Protein AF-A0A7X7ITV6-F1 (afdb_monomer)

Radius of gyration: 48.08 Å; Cα contacts (8 Å, |Δi|>4): 298; chains: 1; bounding box: 133×77×176 Å

Solvent-accessible surface area (backbone atoms only — not comparable to full-atom values): 31782 Å² total; per-residue (Å²): 87,51,67,94,34,54,44,74,46,97,87,70,48,78,42,82,49,83,86,61,85,76,82,65,73,100,71,78,86,64,95,45,98,58,62,66,53,67,58,55,52,28,47,30,32,42,61,69,68,73,43,90,76,60,75,45,39,45,44,21,4,43,20,30,38,57,42,20,74,70,67,76,41,62,52,55,87,61,98,42,68,73,54,37,47,50,37,47,57,72,52,78,60,74,64,54,69,79,77,34,83,89,64,55,68,69,59,48,52,51,39,51,33,26,57,40,69,52,69,87,71,24,66,87,46,70,71,61,51,48,54,51,51,53,54,49,51,41,53,76,72,61,52,81,81,84,85,85,83,78,94,72,91,83,86,80,91,81,90,82,91,88,80,89,82,88,82,91,84,90,86,85,92,86,87,83,91,82,82,87,82,92,83,88,83,85,84,86,89,84,86,88,81,90,82,89,80,85,89,83,89,87,84,86,84,89,89,86,84,87,86,85,86,85,88,87,85,86,86,90,86,90,85,89,84,81,90,75,90,82,85,88,80,90,84,84,89,82,90,78,91,78,90,81,80,92,76,83,88,76,69,88,86,78,70,78,78,77,78,78,79,79,86,70,81,68,66,98,65,55,70,67,56,55,51,50,52,50,50,50,50,50,51,50,51,49,52,51,57,73,68,50,76,78,50,72,64,60,52,49,50,54,36,46,68,40,44,76,54,100,57,72,43,74,83,28,50,66,55,47,51,50,44,48,73,74,44,65,85,45,83,62,40,64,57,47,53,52,51,49,52,50,55,53,42,55,50,51,51,55,50,52,54,50,42,70,73,62,73,57,85,65,82,88,50,55,72,69,56,49,51,48,52,51,20,52,57,34,38,76,78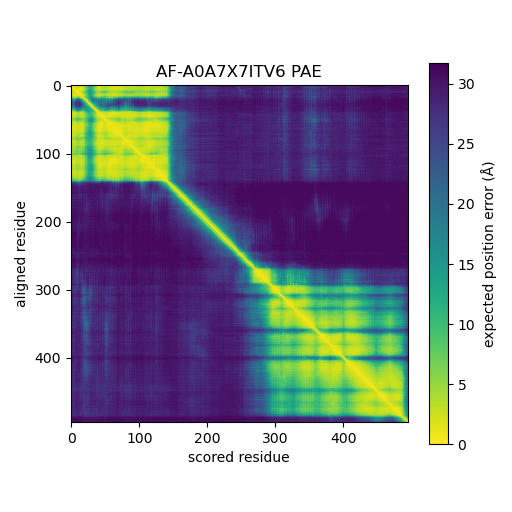,37,54,68,62,10,48,52,42,42,49,52,51,49,65,68,59,67,74,55,90,60,59,72,57,76,64,21,50,51,50,50,45,46,50,56,51,48,53,53,51,47,53,52,50,53,51,51,51,48,56,51,46,55,52,51,51,55,51,51,55,50,26,62,63,28,48,83,80,41,47,70,64,20,50,54,51,32,52,49,48,35,71,77,35,65,89,40,78,87,39,48,68,61,38,51,51,30,52,53,55,50,51,56,58,70,63,58,78,65,78,86,76,71,136

Foldseek 3Di:
DAPVQWDQDPVRDTDGHDPPPVPDDPPPPPPDLVPVQRVLLLFALCVLVVHDDDQLRVLSSVLQRLLCVQQVDGQDDDPDPVVSSVCNQDNQGDQSCVRHPPDDPLSSVLSSQSNDNDSVSHDPHPVSSVVSVVVVVCVVVCPDPPDDDDDDDDDDDDDDDDDDDDDDDDDDDDDDDDDDDDDDDDDDDDDDDDDDDDDDDDDDDDDDDDDDDDDDDDDDDDDDDDDDDDDDDDDDDDDDDDDDDDDDDDDPPPPDDDDPPPPPPPPPDDPVRVVVVVVVVVVVVVVVVVPDDDDLVVLVVVLCVQCVDPDRHLVSQVSLVVSCVPVVPDPCPVVSVVVNLVSLLVVLVVVLVVCLVPVDDCVPPDPLSVLLSVLVVVCVVPVVSSLVSLVVSLVVLVPPPCCDDPSVSSSVSSVVVSVVSVVVVVVVLVVVLVVLVVLLVVLVVCCVPPVVVSLVSLVVLCVPPVVPPSCVVSNVSSVVVNVVSVVPPPPPPDD

pLDDT: mean 71.17, std 24.93, range [24.89, 97.25]

Sequence (495 aa):
IKPANLLLAEDETIKLSDFGIAKMFGHSQQTAIGSVIGTVEYMAPEQADARPVDARSDLYSLGGVLYALLAGRAPLVADSLPEMLRKQRHEPPEPLDRLVSGVPAAVVKLIHQLLEKDPNRRIANARSLARQLDALGFVLAGGPGDGDGRLADEEGETQDEFVVNSEAASAGVVDPLGMMPTRAMEDEDDGDSLSEAAPEEVSPATMATDAFELAPSEPTTDVAGEKERDVAAATSSSEGTKSATRFTPVGEEELDPTPPPEEQEHPLISIQTWVLVACLLAVGATLYYFYLPPSPDALYERIMAKTTGETIDHAARDDIEQFLQRYSDDPRCRRLRGLQRQLTLDRLERQFDRQVKRLEDTSDLLPIQRAYLEARNSLRIDPERGMAKLKALIDLYSHEADTSGPTGECLELARRRFERLREESDRINKEMTELVDSRLEMADTLCATRPEEAKEMYEAVIELYSTKPWAGPAVRRARESLQAMDEQPQEMNSP

Mean predicted aligned error: 22.93 Å

Nearest PDB structures (foldseek):
  6b2p-assembly1_A-2  TM=9.655E-01  e=5.149E-07  Mycobacterium tuberculosis
  1o6y-assembly1_A  TM=9.445E-01  e=1.161E-06  Mycobacterium tuberculosis H37Rv
  3orp-assembly1_A  TM=8.428E-01  e=3.754E-07  Mycobacterium tuberculosis H37Ra
  3ori-assembly4_D  TM=8.070E-01  e=3.134E-07  Mycobacterium tuberculosis H37Ra
  2fum-assembly1_A  TM=9.026E-01  e=1.214E-06  Mycobacterium tuberculosis H37Rv

Secondary structure (DSSP, 8-state):
--GGGEEEPTTS-EEE----TT-S-S------TTHHHHHHTT--HHHHTT----HHHHHHHHHHHHHHHHHSS-SS--SSHHHHHHHHHHPPPPPHHHHSTT--HHHHHHHHHHT-SSTTTS-S-HHHHHHHHHHHHHHHTT-------------------------------------------------------------------------------------------------------------GGGS---PPPP-----SS-HHHHHHHHHHHHHHHHHHHHHSPPPHHHHHHHHHHHHSSSS--GGGHHHHHHHHHH-TT-TTHHHHHHHHHHHHHHHHHHHHHHHHHHT---TTS-HHHHHHHHHHHHHHH-HHHHHHHHHHHHHHHTT-S--SSHHHHHHHHHHHHHHHHHHHHHHHHHHHHHHHHHHHHHHHHHTTT-HHHHHHHHHHHHHHHTT-GGGHHHHHHHHHHHHHHHHGGGSS---

Structure (mmCIF, N/CA/C/O backbone):
data_AF-A0A7X7ITV6-F1
#
_entry.id   AF-A0A7X7ITV6-F1
#
loop_
_atom_site.group_PDB
_atom_site.id
_atom_site.type_symbol
_atom_site.label_atom_id
_atom_site.label_alt_id
_atom_site.label_comp_id
_atom_site.label_asym_id
_atom_site.label_entity_id
_atom_site.label_seq_id
_atom_site.pdbx_PDB_ins_code
_atom_site.Cartn_x
_atom_site.Cartn_y
_atom_site.Cartn_z
_atom_site.occupancy
_atom_site.B_iso_or_equiv
_atom_site.auth_seq_id
_atom_site.auth_comp_id
_atom_site.auth_asym_id
_atom_site.auth_atom_id
_atom_site.pdbx_PDB_model_num
ATOM 1 N N . ILE A 1 1 ? -0.837 12.388 -15.358 1.00 88.00 1 ILE A N 1
ATOM 2 C CA . ILE A 1 1 ? 0.201 12.503 -16.426 1.00 88.00 1 ILE A CA 1
ATOM 3 C C . ILE A 1 1 ? 0.569 13.984 -16.609 1.00 88.00 1 ILE A C 1
ATOM 5 O O . ILE A 1 1 ? -0.313 14.815 -16.457 1.00 88.00 1 ILE A O 1
ATOM 9 N N . LYS A 1 2 ? 1.836 14.343 -16.868 1.00 88.88 2 LYS A N 1
ATOM 10 C CA . LYS A 1 2 ? 2.266 15.735 -17.140 1.00 88.88 2 LYS A CA 1
ATOM 11 C C . LYS A 1 2 ? 3.526 15.757 -18.017 1.00 88.88 2 LYS A C 1
ATOM 13 O O . LYS A 1 2 ? 4.223 14.742 -18.025 1.00 88.88 2 LYS A O 1
ATOM 18 N N . PRO A 1 3 ? 3.867 16.875 -18.689 1.00 89.94 3 PRO A N 1
ATOM 19 C CA . PRO A 1 3 ? 5.013 16.916 -19.602 1.00 89.94 3 PRO A CA 1
ATOM 20 C C . PRO A 1 3 ? 6.341 16.555 -18.926 1.00 89.94 3 PRO A C 1
ATOM 22 O O . PRO A 1 3 ? 7.125 15.806 -19.486 1.00 89.94 3 PRO A O 1
ATOM 25 N N . ALA A 1 4 ? 6.550 16.988 -17.677 1.00 86.19 4 ALA A N 1
ATOM 26 C CA . ALA A 1 4 ? 7.759 16.672 -16.906 1.00 86.19 4 ALA A CA 1
ATOM 27 C C . ALA A 1 4 ? 7.968 15.167 -16.625 1.00 86.19 4 ALA A C 1
ATOM 29 O O . ALA A 1 4 ? 9.059 14.776 -16.226 1.00 86.19 4 ALA A O 1
ATOM 30 N N . ASN A 1 5 ? 6.939 14.336 -16.827 1.00 88.31 5 ASN A N 1
ATOM 31 C CA . ASN A 1 5 ? 7.001 12.884 -16.650 1.00 88.31 5 ASN A CA 1
ATOM 32 C C . ASN A 1 5 ? 7.115 12.140 -17.997 1.00 88.31 5 ASN A C 1
ATOM 34 O O . ASN A 1 5 ? 6.999 10.918 -18.041 1.00 88.31 5 ASN A O 1
ATOM 38 N N . LEU A 1 6 ? 7.270 12.860 -19.112 1.00 90.88 6 LEU A N 1
ATOM 39 C CA . LEU A 1 6 ? 7.488 12.283 -20.434 1.00 90.88 6 LEU A CA 1
ATOM 40 C C . LEU A 1 6 ? 8.943 12.515 -20.829 1.00 90.88 6 LEU A C 1
ATOM 42 O O . LEU A 1 6 ? 9.377 13.650 -21.005 1.00 90.88 6 LEU A O 1
ATOM 46 N N . LEU A 1 7 ? 9.694 11.427 -20.948 1.00 92.25 7 LEU A N 1
ATOM 47 C CA . LEU A 1 7 ? 11.091 11.439 -21.353 1.00 92.25 7 LEU A CA 1
ATOM 48 C C . LEU A 1 7 ? 11.170 11.150 -22.850 1.00 92.25 7 LEU A C 1
ATOM 50 O O . LEU A 1 7 ? 10.611 10.157 -23.308 1.00 92.25 7 LEU A O 1
ATOM 54 N N . LEU A 1 8 ? 11.872 11.996 -23.598 1.00 93.50 8 LEU A N 1
ATOM 55 C CA . LEU A 1 8 ? 12.172 11.767 -25.008 1.00 93.50 8 LEU A CA 1
ATOM 56 C C . LEU A 1 8 ? 13.566 11.140 -25.112 1.00 93.50 8 LEU A C 1
ATOM 58 O O . LEU A 1 8 ? 14.541 11.737 -24.656 1.00 93.50 8 LEU A O 1
ATOM 62 N N . ALA A 1 9 ? 13.648 9.926 -25.646 1.00 91.94 9 ALA A N 1
ATOM 63 C CA . ALA A 1 9 ? 14.917 9.261 -25.920 1.00 91.94 9 ALA A CA 1
ATOM 64 C C . ALA A 1 9 ? 15.526 9.739 -27.254 1.00 91.94 9 ALA A C 1
ATOM 66 O O . ALA A 1 9 ? 14.862 10.405 -28.048 1.00 91.94 9 ALA A O 1
ATOM 67 N N . GLU A 1 10 ? 16.799 9.408 -27.496 1.00 91.88 10 GLU A N 1
ATOM 68 C CA . GLU A 1 10 ? 17.533 9.813 -28.711 1.00 91.88 10 GLU A CA 1
ATOM 69 C C . GLU A 1 10 ? 16.915 9.265 -30.005 1.00 91.88 10 GLU A C 1
ATOM 71 O O . GLU A 1 10 ? 17.028 9.888 -31.053 1.00 91.88 10 GLU A O 1
ATOM 76 N N . ASP A 1 11 ? 16.229 8.125 -29.923 1.00 92.44 11 ASP A N 1
ATOM 77 C CA . ASP A 1 11 ? 15.485 7.496 -31.019 1.00 92.44 11 ASP A CA 1
ATOM 78 C C . ASP A 1 11 ? 14.064 8.067 -31.188 1.00 92.44 11 ASP A C 1
ATOM 80 O O . ASP A 1 11 ? 13.203 7.428 -31.789 1.00 92.44 11 ASP A O 1
ATOM 84 N N . GLU A 1 12 ? 13.802 9.242 -30.610 1.00 90.06 12 GLU A N 1
ATOM 85 C CA . GLU A 1 12 ? 12.501 9.918 -30.566 1.00 90.06 12 GLU A CA 1
ATOM 86 C C . GLU A 1 12 ? 11.397 9.124 -29.841 1.00 90.06 12 GLU A C 1
ATOM 88 O O . GLU A 1 12 ? 10.227 9.522 -29.841 1.00 90.06 12 GLU A O 1
ATOM 93 N N . THR A 1 13 ? 11.736 8.028 -29.149 1.00 92.38 13 THR A N 1
ATOM 94 C CA . THR A 1 13 ? 10.744 7.280 -28.373 1.00 92.38 13 THR A CA 1
ATOM 95 C C . THR A 1 13 ? 10.364 8.033 -27.102 1.00 92.38 13 THR A C 1
ATOM 97 O O . THR A 1 13 ? 11.210 8.457 -26.309 1.00 92.38 13 THR A O 1
ATOM 100 N N . ILE A 1 14 ? 9.056 8.181 -26.875 1.00 92.00 14 ILE A N 1
ATOM 101 C CA . ILE A 1 14 ? 8.531 8.760 -25.636 1.00 92.00 14 ILE A CA 1
ATOM 102 C C . ILE A 1 14 ? 8.407 7.654 -24.588 1.00 92.00 14 ILE A C 1
ATOM 104 O O . ILE A 1 14 ? 7.661 6.689 -24.757 1.00 92.00 14 ILE A O 1
ATOM 108 N N . LYS A 1 15 ? 9.103 7.824 -23.464 1.00 91.12 15 LYS A N 1
ATOM 109 C CA . LYS A 1 15 ? 9.030 6.952 -22.291 1.00 91.12 15 LYS A CA 1
ATOM 110 C C . LYS A 1 15 ? 8.328 7.678 -21.153 1.00 91.12 15 LYS A C 1
ATOM 112 O O . LYS A 1 15 ? 8.691 8.791 -20.784 1.00 91.12 15 LYS A O 1
ATOM 117 N N . LEU A 1 16 ? 7.322 7.034 -20.576 1.00 89.31 16 LEU A N 1
ATOM 118 C CA . LEU A 1 16 ? 6.649 7.541 -19.386 1.00 89.31 16 LEU A CA 1
ATOM 119 C C . LEU A 1 16 ? 7.504 7.231 -18.150 1.00 89.31 16 LEU A C 1
ATOM 121 O O . LEU A 1 16 ? 7.827 6.070 -17.897 1.00 89.31 16 LEU A O 1
ATOM 125 N N . SER A 1 17 ? 7.855 8.260 -17.383 1.00 83.31 17 SER A N 1
ATOM 126 C CA . SER A 1 17 ? 8.460 8.138 -16.057 1.00 83.31 17 SER A CA 1
ATOM 127 C C . SER A 1 17 ? 7.422 8.404 -14.963 1.00 83.31 17 SER A C 1
ATOM 129 O O . SER A 1 17 ? 6.312 8.873 -15.225 1.00 83.31 17 SER A O 1
ATOM 131 N N . ASP A 1 18 ? 7.765 8.078 -13.715 1.00 74.56 18 ASP A N 1
ATOM 132 C CA . ASP A 1 18 ? 6.951 8.382 -12.536 1.00 74.56 18 ASP A CA 1
ATOM 133 C C . ASP A 1 18 ? 5.504 7.866 -12.617 1.00 74.56 18 ASP A C 1
ATOM 135 O O . ASP A 1 18 ? 4.532 8.631 -12.614 1.00 74.56 18 ASP A O 1
ATOM 139 N N . PHE A 1 19 ? 5.360 6.535 -12.620 1.00 69.00 19 PHE A N 1
ATOM 140 C CA . PHE A 1 19 ? 4.088 5.811 -12.496 1.00 69.00 19 PHE A CA 1
ATOM 141 C C . PHE A 1 19 ? 3.465 5.983 -11.095 1.00 69.00 19 PHE A C 1
ATOM 143 O O . PHE A 1 19 ? 3.318 5.029 -10.335 1.00 69.00 19 PHE A O 1
ATOM 150 N N . GLY A 1 20 ? 3.122 7.219 -10.727 1.00 61.16 20 GLY A N 1
ATOM 151 C CA . GLY A 1 20 ? 2.107 7.541 -9.727 1.00 61.16 20 GLY A CA 1
ATOM 152 C C . GLY A 1 20 ? 2.211 6.839 -8.369 1.00 61.16 20 GLY A C 1
ATOM 153 O O . GLY A 1 20 ? 1.174 6.529 -7.786 1.00 61.16 20 GLY A O 1
ATOM 154 N N . ILE A 1 21 ? 3.415 6.639 -7.813 1.00 42.19 21 ILE A N 1
ATOM 155 C CA . ILE A 1 21 ? 3.563 6.250 -6.392 1.00 42.19 21 ILE A CA 1
ATOM 156 C C . ILE A 1 21 ? 2.954 7.341 -5.477 1.00 42.19 21 ILE A C 1
ATOM 158 O O . ILE A 1 21 ? 2.525 7.068 -4.360 1.00 42.19 21 ILE A O 1
ATOM 162 N N . ALA A 1 22 ? 2.784 8.563 -5.994 1.00 44.50 22 ALA A N 1
ATOM 163 C CA . ALA A 1 22 ? 2.150 9.703 -5.338 1.00 44.50 22 ALA A CA 1
ATOM 164 C C . ALA A 1 22 ? 0.607 9.710 -5.402 1.00 44.50 22 ALA A C 1
ATOM 166 O O . ALA A 1 22 ? -0.011 10.767 -5.519 1.00 44.50 22 ALA A O 1
ATOM 167 N N . LYS A 1 23 ? -0.055 8.551 -5.292 1.00 40.47 23 LYS A N 1
ATOM 168 C CA . LYS A 1 23 ? -1.500 8.511 -5.003 1.00 40.47 23 LYS A CA 1
ATOM 169 C C . LYS A 1 23 ? -1.747 8.512 -3.493 1.00 40.47 23 LYS A C 1
ATOM 171 O O . LYS A 1 23 ? -2.537 7.709 -3.022 1.00 40.47 23 LYS A O 1
ATOM 176 N N . MET A 1 24 ? -1.062 9.374 -2.736 1.00 36.19 24 MET A N 1
ATOM 177 C CA . MET A 1 24 ? -1.390 9.704 -1.345 1.00 36.19 24 MET A CA 1
ATOM 178 C C . MET A 1 24 ? -0.865 11.102 -1.005 1.00 36.19 24 MET A C 1
ATOM 180 O O . MET A 1 24 ? 0.335 11.314 -0.920 1.00 36.19 24 MET A O 1
ATOM 184 N N . PHE A 1 25 ? -1.821 12.009 -0.802 1.00 30.80 25 PHE A N 1
ATOM 185 C CA . PHE A 1 25 ? -1.703 13.319 -0.166 1.00 30.80 25 PHE A CA 1
ATOM 186 C C . PHE A 1 25 ? -0.749 14.329 -0.815 1.00 30.80 25 PHE A C 1
ATOM 188 O O . PHE A 1 25 ? 0.465 14.165 -0.864 1.00 30.80 25 PHE A O 1
ATOM 195 N N . GLY A 1 26 ? -1.313 15.473 -1.208 1.00 39.19 26 GLY A N 1
ATOM 196 C CA . GLY A 1 26 ? -0.543 16.703 -1.298 1.00 39.19 26 GLY A CA 1
ATOM 197 C C . GLY A 1 26 ? 0.058 17.015 0.069 1.00 39.19 26 GLY A C 1
ATOM 198 O O . GLY A 1 26 ? -0.616 17.609 0.890 1.00 39.19 26 GLY A O 1
ATOM 199 N N . HIS A 1 27 ? 1.282 16.550 0.304 1.00 37.19 27 HIS A N 1
ATOM 200 C CA . HIS A 1 27 ? 2.218 16.980 1.345 1.00 37.19 27 HIS A CA 1
ATOM 201 C C . HIS A 1 27 ? 3.667 16.678 0.915 1.00 37.19 27 HIS A C 1
ATOM 203 O O . HIS A 1 27 ? 4.526 16.399 1.745 1.00 37.19 27 HIS A O 1
ATOM 209 N N . SER A 1 28 ? 3.998 16.799 -0.377 1.00 32.53 28 SER A N 1
ATOM 210 C CA . SER A 1 28 ? 5.384 17.113 -0.731 1.00 32.53 28 SER A CA 1
ATOM 211 C C . SER A 1 28 ? 5.594 18.597 -0.441 1.00 32.53 28 SER A C 1
ATOM 213 O O . SER A 1 28 ? 5.344 19.459 -1.286 1.00 32.53 28 SER A O 1
ATOM 215 N N . GLN A 1 29 ? 6.013 18.897 0.788 1.00 36.34 29 GLN A N 1
ATOM 216 C CA . GLN A 1 29 ? 6.693 20.146 1.099 1.00 36.34 29 GLN A CA 1
ATOM 217 C C . GLN A 1 29 ? 7.994 20.208 0.285 1.00 36.34 29 GLN A C 1
ATOM 219 O O . GLN A 1 29 ? 9.071 19.869 0.758 1.00 36.34 29 GLN A O 1
ATOM 224 N N . GLN A 1 30 ? 7.878 20.631 -0.969 1.00 33.94 30 GLN A N 1
ATOM 225 C CA . GLN A 1 30 ? 8.924 21.375 -1.649 1.00 33.94 30 GLN A CA 1
ATOM 226 C C . GLN A 1 30 ? 8.338 22.746 -1.955 1.00 33.94 30 GLN A C 1
ATOM 228 O O . GLN A 1 30 ? 7.623 22.961 -2.932 1.00 33.94 30 GLN A O 1
ATOM 233 N N . THR A 1 31 ? 8.614 23.662 -1.037 1.00 32.62 31 THR A N 1
ATOM 234 C CA . THR A 1 31 ? 8.422 25.104 -1.137 1.00 32.62 31 THR A CA 1
ATOM 235 C C . THR A 1 31 ? 9.282 25.665 -2.270 1.00 32.62 31 THR A C 1
ATOM 237 O O . THR A 1 31 ? 10.335 26.253 -2.064 1.00 32.62 31 THR A O 1
ATOM 240 N N . ALA A 1 32 ? 8.801 25.510 -3.498 1.00 34.12 32 ALA A N 1
ATOM 241 C CA . ALA A 1 32 ? 9.069 26.442 -4.578 1.00 34.12 32 ALA A CA 1
ATOM 242 C C . ALA A 1 32 ? 7.702 26.848 -5.125 1.00 34.12 32 ALA A C 1
ATOM 244 O O . ALA A 1 32 ? 6.945 26.000 -5.592 1.00 34.12 32 ALA A O 1
ATOM 245 N N . ILE A 1 33 ? 7.374 28.137 -5.036 1.00 35.25 33 ILE A N 1
ATOM 246 C CA . ILE A 1 33 ? 6.048 28.730 -5.302 1.00 35.25 33 ILE A CA 1
ATOM 247 C C . ILE A 1 33 ? 5.494 28.427 -6.725 1.00 35.25 33 ILE A C 1
ATOM 249 O O . ILE A 1 33 ? 4.337 28.718 -6.997 1.00 35.25 33 ILE A O 1
ATOM 253 N N . GLY A 1 34 ? 6.241 27.741 -7.604 1.00 44.44 34 GLY A N 1
ATOM 254 C CA . GLY A 1 34 ? 5.784 27.267 -8.921 1.00 44.44 34 GLY A CA 1
ATOM 255 C C . GLY A 1 34 ? 5.635 25.744 -9.124 1.00 44.44 34 GLY A C 1
ATOM 256 O O . GLY A 1 34 ? 4.951 25.343 -10.062 1.00 44.44 34 GLY A O 1
ATOM 257 N N . SER A 1 35 ? 6.217 24.862 -8.292 1.00 44.97 35 SER A N 1
ATOM 258 C CA . SER A 1 35 ? 6.249 23.409 -8.607 1.00 44.97 35 SER A CA 1
ATOM 259 C C . SER A 1 35 ? 4.928 22.682 -8.310 1.00 44.97 35 SER A C 1
ATOM 261 O O . SER A 1 35 ? 4.532 21.755 -9.025 1.00 44.97 35 SER A O 1
ATOM 263 N N . VAL A 1 36 ? 4.215 23.138 -7.275 1.00 52.09 36 VAL A N 1
ATOM 264 C CA . VAL A 1 36 ? 2.898 22.614 -6.888 1.00 52.09 36 VAL A CA 1
ATOM 265 C C . VAL A 1 36 ? 1.841 23.035 -7.909 1.00 52.09 36 VAL A C 1
ATOM 267 O O . VAL A 1 36 ? 1.020 22.211 -8.304 1.00 52.09 36 VAL A O 1
ATOM 270 N N . ILE A 1 37 ? 1.905 24.276 -8.402 1.00 53.91 37 ILE A N 1
ATOM 271 C CA . ILE A 1 37 ? 0.974 24.805 -9.411 1.00 53.91 37 ILE A CA 1
ATOM 272 C C . ILE A 1 37 ? 1.100 24.017 -10.723 1.00 53.91 37 ILE A C 1
ATOM 274 O O . ILE A 1 37 ? 0.094 23.507 -11.214 1.00 53.91 37 ILE A O 1
ATOM 278 N N . GLY A 1 38 ? 2.325 23.783 -11.213 1.00 56.72 38 GLY A N 1
ATOM 279 C CA . GLY A 1 38 ? 2.557 23.064 -12.475 1.00 56.72 38 GLY A CA 1
ATOM 280 C C . GLY A 1 38 ? 2.082 21.602 -12.493 1.00 56.72 38 GLY A C 1
ATOM 281 O O . GLY A 1 38 ? 1.873 21.022 -13.554 1.00 56.72 38 GLY A O 1
ATOM 282 N N . THR A 1 39 ? 1.869 20.977 -11.328 1.00 68.19 39 THR A N 1
ATOM 283 C CA . THR A 1 39 ? 1.277 19.626 -11.258 1.00 68.19 39 THR A CA 1
ATOM 284 C C . THR A 1 39 ? -0.258 19.666 -11.289 1.00 68.19 39 THR A C 1
ATOM 286 O O . THR A 1 39 ? -0.885 18.731 -11.783 1.00 68.19 39 THR A O 1
ATOM 289 N N . VAL A 1 40 ? -0.875 20.751 -10.810 1.00 84.25 40 VAL A N 1
ATOM 290 C CA . VAL A 1 40 ? -2.341 20.921 -10.764 1.00 84.25 40 VAL A CA 1
ATOM 291 C C . VAL A 1 40 ? -2.909 21.369 -12.121 1.00 84.25 40 VAL A C 1
ATOM 293 O O . VAL A 1 40 ? -4.069 21.100 -12.423 1.00 84.25 40 VAL A O 1
ATOM 296 N N . GLU A 1 41 ? -2.086 21.957 -12.991 1.00 89.19 41 GLU A N 1
ATOM 297 C CA . GLU A 1 41 ? -2.440 22.322 -14.378 1.00 89.19 41 GLU A CA 1
ATOM 298 C C . GLU A 1 41 ? -2.933 21.142 -15.236 1.00 89.19 41 GLU A C 1
ATOM 300 O O . GLU A 1 41 ? -3.731 21.329 -16.154 1.00 89.19 41 GLU A O 1
ATOM 305 N N . TYR A 1 42 ? -2.511 19.918 -14.908 1.00 91.88 42 TYR A N 1
ATOM 306 C CA . TYR A 1 42 ? -2.868 18.693 -15.637 1.00 91.88 42 TYR A CA 1
ATOM 307 C C . TYR A 1 42 ? -3.771 17.757 -14.814 1.00 91.88 42 TYR A C 1
ATOM 309 O O . TYR A 1 42 ? -3.995 16.608 -15.200 1.00 91.88 42 TYR A O 1
ATOM 317 N N . MET A 1 43 ? -4.269 18.221 -13.664 1.00 90.88 43 MET A N 1
ATOM 318 C CA . MET A 1 43 ? -5.115 17.446 -12.754 1.00 90.88 43 MET A CA 1
ATOM 319 C C . MET A 1 43 ? -6.545 17.324 -13.291 1.00 90.88 43 MET A C 1
ATOM 321 O O . MET A 1 43 ? -7.140 18.316 -13.708 1.00 90.88 43 MET A O 1
ATOM 325 N N . ALA A 1 44 ? -7.118 16.120 -13.226 1.00 92.88 44 ALA A N 1
ATOM 326 C CA . ALA A 1 44 ? -8.500 15.891 -13.630 1.00 92.88 44 ALA A CA 1
ATOM 327 C C . ALA A 1 44 ? -9.513 16.510 -12.637 1.00 92.88 44 ALA A C 1
ATOM 329 O O . ALA A 1 44 ? -9.234 16.574 -11.436 1.00 92.88 44 ALA A O 1
ATOM 330 N N . PRO A 1 45 ? -10.713 16.922 -13.086 1.00 93.00 45 PRO A N 1
ATOM 331 C CA . PRO A 1 45 ? -11.739 17.532 -12.232 1.00 93.00 45 PRO A CA 1
ATOM 332 C C . PRO A 1 45 ? -12.111 16.672 -11.018 1.00 93.00 45 PRO A C 1
ATOM 334 O O . PRO A 1 45 ? -12.199 17.163 -9.897 1.00 93.00 45 PRO A O 1
ATOM 337 N N . GLU A 1 46 ? -12.262 15.364 -11.216 1.00 90.88 46 GLU A N 1
ATOM 338 C CA . GLU A 1 46 ? -12.556 14.409 -10.149 1.00 90.88 46 GLU A CA 1
ATOM 339 C C . GLU A 1 46 ? -11.421 14.293 -9.120 1.00 90.88 46 GLU A C 1
ATOM 341 O O . GLU A 1 46 ? -11.688 14.065 -7.943 1.00 90.88 46 GLU A O 1
ATOM 346 N N . GLN A 1 47 ? -10.166 14.524 -9.523 1.00 87.00 47 GLN A N 1
ATOM 347 C CA . GLN A 1 47 ? -9.034 14.592 -8.595 1.00 87.00 47 GLN A CA 1
ATOM 348 C C . GLN A 1 47 ? -9.071 15.890 -7.776 1.00 87.00 47 GLN A C 1
ATOM 350 O O . GLN A 1 47 ? -8.785 15.857 -6.581 1.00 87.00 47 GLN A O 1
ATOM 355 N N . ALA A 1 48 ? -9.480 17.008 -8.388 1.00 83.62 48 ALA A N 1
ATOM 356 C CA . ALA A 1 48 ? -9.662 18.289 -7.702 1.00 83.62 48 ALA A CA 1
ATOM 357 C C . ALA A 1 48 ? -10.828 18.272 -6.688 1.00 83.62 48 ALA A C 1
ATOM 359 O O . ALA A 1 48 ? -10.810 19.040 -5.725 1.00 83.62 48 ALA A O 1
ATOM 360 N N . ASP A 1 49 ? -11.818 17.396 -6.891 1.00 80.69 49 ASP A N 1
ATOM 361 C CA . ASP A 1 49 ? -12.944 17.156 -5.974 1.00 80.69 49 ASP A CA 1
ATOM 362 C C . ASP A 1 49 ? -12.686 16.041 -4.945 1.00 80.69 49 ASP A C 1
ATOM 364 O O . ASP A 1 49 ? -13.567 15.740 -4.140 1.00 80.69 49 ASP A O 1
ATOM 368 N N . ALA A 1 50 ? -11.527 15.373 -4.995 1.00 78.44 50 ALA A N 1
ATOM 369 C CA . ALA A 1 50 ? -11.263 14.143 -4.239 1.00 78.44 50 ALA A CA 1
ATOM 370 C C . ALA A 1 50 ? -12.337 13.042 -4.439 1.00 78.44 50 ALA A C 1
ATOM 372 O O . ALA A 1 50 ? -12.590 12.227 -3.549 1.00 78.44 50 ALA A O 1
ATOM 373 N N . ARG A 1 51 ? -12.964 13.003 -5.623 1.00 79.94 51 ARG A N 1
ATOM 374 C CA . ARG A 1 51 ? -13.899 11.951 -6.053 1.00 79.94 51 ARG A CA 1
ATOM 375 C C . ARG A 1 51 ? -13.136 10.693 -6.496 1.00 79.94 51 ARG A C 1
ATOM 377 O O . ARG A 1 51 ? -11.927 10.760 -6.722 1.00 79.94 51 ARG A O 1
ATOM 384 N N . PRO A 1 52 ? -13.803 9.528 -6.623 1.00 77.19 52 PRO A N 1
ATOM 385 C CA . PRO A 1 52 ? -13.167 8.318 -7.136 1.00 77.19 52 PRO A CA 1
ATOM 386 C C . PRO A 1 52 ? -12.469 8.561 -8.483 1.00 77.19 52 PRO A C 1
ATOM 388 O O . PRO A 1 52 ? -13.060 9.103 -9.412 1.00 77.19 52 PRO A O 1
ATOM 391 N N . VAL A 1 53 ? -11.199 8.160 -8.557 1.00 86.19 53 VAL A N 1
ATOM 392 C CA . VAL A 1 53 ? -10.298 8.381 -9.699 1.00 86.19 53 VAL A CA 1
ATOM 393 C C . VAL A 1 53 ? -10.057 7.047 -10.393 1.00 86.19 53 VAL A C 1
ATOM 395 O O . VAL A 1 53 ? -9.470 6.144 -9.779 1.00 86.19 53 VAL A O 1
ATOM 398 N N . ASP A 1 54 ? -10.431 6.944 -11.663 1.00 87.31 54 ASP A N 1
ATOM 399 C CA . ASP A 1 54 ? -10.190 5.776 -12.512 1.00 87.31 54 ASP A CA 1
ATOM 400 C C . ASP A 1 54 ? -9.159 6.080 -13.621 1.00 87.31 54 ASP A C 1
ATOM 402 O O . ASP A 1 54 ? -8.461 7.095 -13.591 1.00 87.31 54 ASP A O 1
ATOM 406 N N . ALA A 1 55 ? -9.022 5.177 -14.596 1.00 90.12 55 ALA A N 1
ATOM 407 C CA . ALA A 1 55 ? -8.083 5.344 -15.706 1.00 90.12 55 ALA A CA 1
ATOM 408 C C . ALA A 1 55 ? -8.408 6.549 -16.616 1.00 90.12 55 ALA A C 1
ATOM 410 O O . ALA A 1 55 ? -7.536 7.024 -17.342 1.00 90.12 55 ALA A O 1
ATOM 411 N N . ARG A 1 56 ? -9.640 7.072 -16.594 1.00 94.62 56 ARG A N 1
ATOM 412 C CA . ARG A 1 56 ? -10.055 8.220 -17.414 1.00 94.62 56 ARG A CA 1
ATOM 413 C C . ARG A 1 56 ? -9.532 9.544 -16.865 1.00 94.62 56 ARG A C 1
ATOM 415 O O . ARG A 1 56 ? -9.501 10.530 -17.602 1.00 94.62 56 ARG A O 1
ATOM 422 N N . SER A 1 57 ? -9.081 9.577 -15.613 1.00 93.38 57 SER A N 1
ATOM 423 C CA . SER A 1 57 ? -8.346 10.720 -15.063 1.00 93.38 57 SER A CA 1
ATOM 424 C C . SER A 1 57 ? -6.976 10.874 -15.725 1.00 93.38 57 SER A C 1
ATOM 426 O O . SER A 1 57 ? -6.581 11.985 -16.073 1.00 93.38 57 SER A O 1
ATOM 428 N N . ASP A 1 58 ? -6.282 9.763 -15.992 1.00 92.44 58 ASP A N 1
ATOM 429 C CA . ASP A 1 58 ? -5.016 9.790 -16.733 1.00 92.44 58 ASP A CA 1
ATOM 430 C C . ASP A 1 58 ? -5.222 10.218 -18.192 1.00 92.44 58 ASP A C 1
ATOM 432 O O . ASP A 1 58 ? -4.397 10.949 -18.739 1.00 92.44 58 ASP A O 1
ATOM 436 N N . LEU A 1 59 ? -6.353 9.843 -18.801 1.00 95.94 59 LEU A N 1
ATOM 437 C CA . LEU A 1 59 ? -6.735 10.306 -20.139 1.00 95.94 59 LEU A CA 1
ATOM 438 C C . LEU A 1 59 ? -7.000 11.816 -20.186 1.00 95.94 59 LEU A C 1
ATOM 440 O O . LEU A 1 59 ? -6.577 12.465 -21.140 1.00 95.94 59 LEU A O 1
ATOM 444 N N . TYR A 1 60 ? -7.624 12.388 -19.151 1.00 96.31 60 TYR A N 1
ATOM 445 C CA . TYR A 1 60 ? -7.783 13.842 -19.037 1.00 96.31 60 TYR A CA 1
ATOM 446 C C . TYR A 1 60 ? -6.427 14.541 -18.954 1.00 96.31 60 TYR A C 1
ATOM 448 O O . TYR A 1 60 ? -6.144 15.462 -19.719 1.00 96.31 60 TYR A O 1
ATOM 456 N N . SER A 1 61 ? -5.552 14.061 -18.066 1.00 94.62 61 SER A N 1
ATOM 457 C CA . SER A 1 61 ? -4.191 14.580 -17.955 1.00 94.62 61 SER A CA 1
ATOM 458 C C . SER A 1 61 ? -3.427 14.505 -19.281 1.00 94.62 61 SER A C 1
ATOM 460 O O . SER A 1 61 ? -2.745 15.459 -19.649 1.00 94.62 61 SER A O 1
ATOM 462 N N . LEU A 1 62 ? -3.541 13.387 -20.008 1.00 95.50 62 LEU A N 1
ATOM 463 C CA . LEU A 1 62 ? -2.929 13.217 -21.326 1.00 95.50 62 LEU A CA 1
ATOM 464 C C . LEU A 1 62 ? -3.510 14.200 -22.349 1.00 95.50 62 LEU A C 1
ATOM 466 O O . LEU A 1 62 ? -2.745 14.799 -23.096 1.00 95.50 62 LEU A O 1
ATOM 470 N N . GLY A 1 63 ? -4.826 14.433 -22.339 1.00 96.44 63 GLY A N 1
ATOM 471 C CA . GLY A 1 63 ? -5.461 15.486 -23.137 1.00 96.44 63 GLY A CA 1
ATOM 472 C C . GLY A 1 63 ? -4.853 16.863 -22.866 1.00 96.44 63 GLY A C 1
ATOM 473 O O . GLY A 1 63 ? -4.556 17.600 -23.803 1.00 96.44 63 GLY A O 1
ATOM 474 N N . GLY A 1 64 ? -4.567 17.178 -21.599 1.00 95.88 64 GLY A N 1
ATOM 475 C CA . GLY A 1 64 ? -3.884 18.417 -21.219 1.00 95.88 64 GLY A CA 1
ATOM 476 C C . GLY A 1 64 ? -2.447 18.503 -21.737 1.00 95.88 64 GLY A C 1
ATOM 477 O O . GLY A 1 64 ? -2.012 19.569 -22.164 1.00 95.88 64 GLY A O 1
ATOM 478 N N . VAL A 1 65 ? -1.717 17.385 -21.760 1.00 95.19 65 VAL A N 1
ATOM 479 C CA . VAL A 1 65 ? -0.376 17.325 -22.362 1.00 95.19 65 VAL A CA 1
ATOM 480 C C . VAL A 1 65 ? -0.436 17.525 -23.874 1.00 95.19 65 VAL A C 1
ATOM 482 O O . VAL A 1 65 ? 0.314 18.340 -24.397 1.00 95.19 65 VAL A O 1
ATOM 485 N N . LEU A 1 66 ? -1.334 16.827 -24.576 1.00 95.12 66 LEU A N 1
ATOM 486 C CA . LEU A 1 66 ? -1.509 16.973 -26.026 1.00 95.12 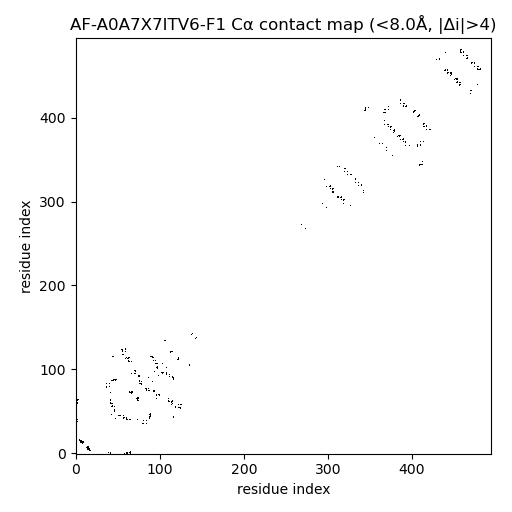66 LEU A CA 1
ATOM 487 C C . LEU A 1 66 ? -1.887 18.408 -26.398 1.00 95.12 66 LEU A C 1
ATOM 489 O O . LEU A 1 66 ? -1.349 18.967 -27.351 1.00 95.12 66 LEU A O 1
ATOM 493 N N . TYR A 1 67 ? -2.762 19.025 -25.602 1.00 96.06 67 TYR A N 1
ATOM 494 C CA . TYR A 1 67 ? -3.079 20.440 -25.723 1.00 96.06 67 TYR A CA 1
ATOM 495 C C . TYR A 1 67 ? -1.819 21.303 -25.601 1.00 96.06 67 TYR A C 1
ATOM 497 O O . TYR A 1 67 ? -1.574 22.150 -26.455 1.00 96.06 67 TYR A O 1
ATOM 505 N N . ALA A 1 68 ? -1.002 21.079 -24.568 1.00 94.31 68 ALA A N 1
ATOM 506 C CA . ALA A 1 68 ? 0.205 21.863 -24.327 1.00 94.31 68 ALA A CA 1
ATOM 507 C C . ALA A 1 68 ? 1.275 21.685 -25.409 1.00 94.31 68 ALA A C 1
ATOM 509 O O . ALA A 1 68 ? 1.949 22.655 -25.746 1.00 94.31 68 ALA A O 1
ATOM 510 N N . LEU A 1 69 ? 1.398 20.490 -25.990 1.00 92.94 69 LEU A N 1
ATOM 511 C CA . LEU A 1 69 ? 2.304 20.235 -27.112 1.00 92.94 69 LEU A CA 1
ATOM 512 C C . LEU A 1 69 ? 1.923 21.037 -28.362 1.00 92.94 69 LEU A C 1
ATOM 514 O O . LEU A 1 69 ? 2.807 21.476 -29.089 1.00 92.94 69 LEU A O 1
ATOM 518 N N . LEU A 1 70 ? 0.625 21.254 -28.599 1.00 93.81 70 LEU A N 1
ATOM 519 C CA . LEU A 1 70 ? 0.149 22.040 -29.740 1.00 93.81 70 LEU A CA 1
ATOM 520 C C . LEU A 1 70 ? 0.140 23.545 -29.446 1.00 93.81 70 LEU A C 1
ATOM 522 O O . LEU A 1 70 ? 0.616 24.333 -30.255 1.00 93.81 70 LEU A O 1
ATOM 526 N N . ALA A 1 71 ? -0.398 23.953 -28.296 1.00 93.00 71 ALA A N 1
ATOM 527 C CA . ALA A 1 71 ? -0.600 25.359 -27.941 1.00 93.00 71 ALA A CA 1
ATOM 528 C C . ALA A 1 71 ? 0.617 26.021 -27.271 1.00 93.00 71 ALA A C 1
ATOM 530 O O . ALA A 1 71 ? 0.593 27.225 -27.020 1.00 93.00 71 ALA A O 1
ATOM 531 N N . GLY A 1 72 ? 1.642 25.249 -26.898 1.00 91.44 72 GLY A N 1
ATOM 532 C CA . GLY A 1 72 ? 2.805 25.720 -26.138 1.00 91.44 72 GLY A CA 1
ATOM 533 C C . GLY A 1 72 ? 2.507 26.094 -24.678 1.00 91.44 72 GLY A C 1
ATOM 534 O O . GLY A 1 72 ? 3.390 26.588 -23.980 1.00 91.44 72 GLY A O 1
ATOM 535 N N . ARG A 1 73 ? 1.273 25.881 -24.200 1.00 90.69 73 ARG A N 1
ATOM 536 C CA . ARG A 1 73 ? 0.826 26.204 -22.836 1.00 90.69 73 ARG A CA 1
ATOM 537 C C . ARG A 1 73 ? -0.221 25.220 -22.327 1.00 90.69 73 ARG A C 1
ATOM 539 O O . ARG A 1 73 ? -0.953 24.632 -23.117 1.00 90.69 73 ARG A O 1
ATOM 546 N N . ALA A 1 74 ? -0.345 25.104 -21.007 1.00 91.81 74 ALA A N 1
ATOM 547 C CA . ALA A 1 74 ? -1.397 24.313 -20.374 1.00 91.81 74 ALA A CA 1
ATOM 548 C C . ALA A 1 74 ? -2.814 24.760 -20.819 1.00 91.81 74 ALA A C 1
ATOM 550 O O . ALA A 1 74 ? -3.022 25.939 -21.143 1.00 91.81 74 ALA A O 1
ATOM 551 N N . PRO A 1 75 ? -3.804 23.843 -20.805 1.00 92.75 75 PRO A N 1
ATOM 552 C CA . PRO A 1 75 ? -5.183 24.144 -21.205 1.00 92.75 75 PRO A CA 1
ATOM 553 C C . PRO A 1 75 ? -5.845 25.218 -20.336 1.00 92.75 75 PRO A C 1
ATOM 555 O O . PRO A 1 75 ? -6.651 26.006 -20.829 1.00 92.75 75 PRO A O 1
ATOM 558 N N . LEU A 1 76 ? -5.490 25.265 -19.051 1.00 92.50 76 LEU A N 1
ATOM 559 C CA . LEU A 1 76 ? -5.975 26.237 -18.078 1.00 92.50 76 LEU A CA 1
ATOM 560 C C . LEU A 1 76 ? -4.781 26.813 -17.318 1.00 92.50 76 LEU A C 1
ATOM 562 O O . LEU A 1 76 ? -3.865 26.081 -16.950 1.00 92.50 76 LEU A O 1
ATOM 566 N N . VAL A 1 77 ? -4.813 28.121 -17.074 1.00 89.12 77 VAL A N 1
ATOM 567 C CA . VAL A 1 77 ? -3.778 28.865 -16.342 1.00 89.12 77 VAL A CA 1
ATOM 568 C C . VAL A 1 77 ? -4.463 29.684 -15.252 1.00 89.12 77 VAL A C 1
ATOM 570 O O . VAL A 1 77 ? -5.558 30.212 -15.467 1.00 89.12 77 VAL A O 1
ATOM 573 N N . ALA A 1 78 ? -3.861 29.770 -14.070 1.00 87.88 78 ALA A N 1
ATOM 574 C CA . ALA A 1 78 ? -4.371 30.557 -12.951 1.00 87.88 78 ALA A CA 1
ATOM 575 C C . ALA A 1 78 ? -3.219 31.048 -12.071 1.00 87.88 78 ALA A C 1
ATOM 577 O O . ALA A 1 78 ? -2.197 30.371 -11.964 1.00 87.88 78 ALA A O 1
ATOM 578 N N . ASP A 1 79 ? -3.429 32.174 -11.389 1.00 81.50 79 ASP A N 1
ATOM 579 C CA . ASP A 1 79 ? -2.394 32.819 -10.569 1.00 81.50 79 ASP A CA 1
ATOM 580 C C . ASP A 1 79 ? -2.327 32.241 -9.146 1.00 81.50 79 ASP A C 1
ATOM 582 O O . ASP A 1 79 ? -1.407 32.524 -8.378 1.00 81.50 79 ASP A O 1
ATOM 586 N N . SER A 1 80 ? -3.310 31.415 -8.768 1.00 82.06 80 SER A N 1
ATOM 587 C CA . SER A 1 80 ? -3.376 30.788 -7.450 1.00 82.06 80 SER A CA 1
ATOM 588 C C . SER A 1 80 ? -3.926 29.363 -7.497 1.00 82.06 80 SER A C 1
ATOM 590 O O . SER A 1 80 ? -4.740 29.005 -8.350 1.00 82.06 80 SER A O 1
ATOM 592 N N . LEU A 1 81 ? -3.518 28.540 -6.527 1.00 82.38 81 LEU A N 1
ATOM 593 C CA . LEU A 1 81 ? -3.988 27.159 -6.393 1.00 82.38 81 LEU A CA 1
ATOM 594 C C . LEU A 1 81 ? -5.523 27.046 -6.233 1.00 82.38 81 LEU A C 1
ATOM 596 O O . LEU A 1 81 ? -6.119 26.223 -6.930 1.00 82.38 81 LEU A O 1
ATOM 600 N N . PRO A 1 82 ? -6.205 27.848 -5.387 1.00 85.38 82 PRO A N 1
ATOM 601 C CA . PRO A 1 82 ? -7.664 27.783 -5.270 1.00 85.38 82 PRO A CA 1
ATOM 602 C C . PRO A 1 82 ? -8.381 28.136 -6.577 1.00 85.38 82 PRO A C 1
ATOM 604 O O . PRO A 1 82 ? -9.385 27.509 -6.924 1.00 85.38 82 PRO A O 1
ATOM 607 N N . GLU A 1 83 ? -7.854 29.115 -7.317 1.00 88.38 83 GLU A N 1
ATOM 608 C CA . GLU A 1 83 ? -8.389 29.492 -8.621 1.00 88.38 83 GLU A CA 1
ATOM 609 C C . GLU A 1 83 ? -8.166 28.376 -9.646 1.00 88.38 83 GLU A C 1
ATOM 611 O O . GLU A 1 83 ? -9.115 28.003 -10.333 1.00 88.38 83 GLU A O 1
ATOM 616 N N . MET A 1 84 ? -6.972 27.775 -9.693 1.00 90.50 84 MET A N 1
ATOM 617 C CA . MET A 1 84 ? -6.685 26.637 -10.569 1.00 90.50 84 MET A CA 1
ATOM 618 C C . MET A 1 84 ? -7.652 25.477 -10.311 1.00 90.50 84 MET A C 1
ATOM 620 O O . MET A 1 84 ? -8.244 24.950 -11.248 1.00 90.50 84 MET A O 1
ATOM 624 N N . LEU A 1 85 ? -7.887 25.111 -9.046 1.00 89.44 85 LEU A N 1
ATOM 625 C CA . LEU A 1 85 ? -8.844 24.056 -8.698 1.00 89.44 85 LEU A CA 1
ATOM 626 C C . LEU A 1 85 ? -10.272 24.408 -9.143 1.00 89.44 85 LEU A C 1
ATOM 628 O O . LEU A 1 85 ? -10.986 23.546 -9.653 1.00 89.44 85 LEU A O 1
ATOM 632 N N . ARG A 1 86 ? -10.695 25.674 -9.010 1.00 93.94 86 ARG A N 1
ATOM 633 C CA . ARG A 1 86 ? -11.991 26.143 -9.534 1.00 93.94 86 ARG A CA 1
ATOM 634 C C . ARG A 1 86 ? -12.061 26.006 -11.059 1.00 93.94 86 ARG A C 1
ATOM 636 O O . ARG A 1 86 ? -13.074 25.519 -11.562 1.00 93.94 86 ARG A O 1
ATOM 643 N N . LYS A 1 87 ? -11.007 26.410 -11.780 1.00 92.81 87 LYS A N 1
ATOM 644 C CA . LYS A 1 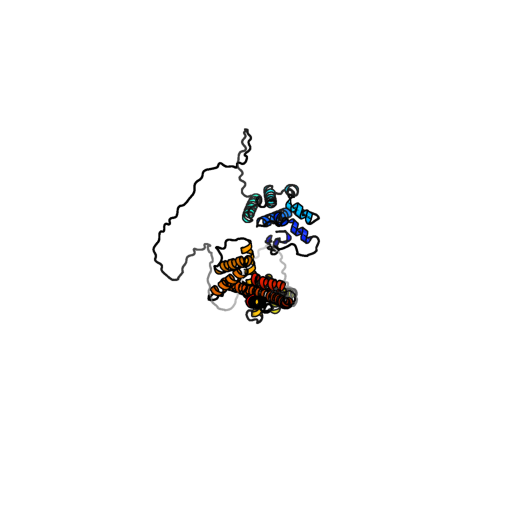87 ? -10.933 26.297 -13.246 1.00 92.81 87 LYS A CA 1
ATOM 645 C C . LYS A 1 87 ? -10.975 24.842 -13.690 1.00 92.81 87 LYS A C 1
ATOM 647 O O . LYS A 1 87 ? -11.778 24.498 -14.550 1.00 92.81 87 LYS A O 1
ATOM 652 N N . GLN A 1 88 ? -10.205 23.964 -13.050 1.00 93.00 88 GLN A N 1
ATOM 653 C CA . GLN A 1 88 ? -10.228 22.538 -13.376 1.00 93.00 88 GLN A CA 1
ATOM 654 C C . GLN A 1 88 ? -11.628 21.941 -13.221 1.00 93.00 88 GLN A C 1
ATOM 656 O O . GLN A 1 88 ? -12.058 21.195 -14.098 1.00 93.00 88 GLN A O 1
ATOM 661 N N . ARG A 1 89 ? -12.378 22.330 -12.182 1.00 91.44 89 ARG A N 1
ATOM 662 C CA . ARG A 1 89 ? -13.742 21.833 -11.949 1.00 91.44 89 ARG A CA 1
ATOM 663 C C . ARG A 1 89 ? -14.777 22.304 -12.966 1.00 91.44 89 ARG A C 1
ATOM 665 O O . ARG A 1 89 ? -15.656 21.525 -13.321 1.00 91.44 89 ARG A O 1
ATOM 672 N N . HIS A 1 90 ? -14.710 23.561 -13.400 1.00 92.19 90 HIS A N 1
ATOM 673 C CA . HIS A 1 90 ? -15.853 24.190 -14.075 1.00 92.19 90 HIS A CA 1
ATOM 674 C C . HIS A 1 90 ? -15.530 24.859 -15.406 1.00 92.19 90 HIS A C 1
ATOM 676 O O . HIS A 1 90 ? -16.428 25.032 -16.223 1.00 92.19 90 HIS A O 1
ATOM 682 N N . GLU A 1 91 ? -14.285 25.264 -15.631 1.00 93.69 91 GLU A N 1
ATOM 683 C CA . GLU A 1 91 ? -13.925 26.077 -16.786 1.00 93.69 91 GLU A CA 1
ATOM 684 C C . GLU A 1 91 ? -13.498 25.169 -17.947 1.00 93.69 91 GLU A C 1
ATOM 686 O O . GLU A 1 91 ? -12.577 24.355 -17.779 1.00 93.69 91 GLU A O 1
ATOM 691 N N . PRO A 1 92 ? -14.177 25.235 -19.106 1.00 91.75 92 PRO A N 1
ATOM 692 C CA . PRO A 1 92 ? -13.723 24.525 -20.290 1.00 91.75 92 PRO A CA 1
ATOM 693 C C . PRO A 1 92 ? -12.418 25.153 -20.808 1.00 91.75 92 PRO A C 1
ATOM 695 O O . PRO A 1 92 ? -12.230 26.365 -20.675 1.00 91.75 92 PRO A O 1
ATOM 698 N N . PRO A 1 93 ? -11.510 24.354 -21.391 1.00 92.25 93 PRO A N 1
ATOM 699 C CA . PRO A 1 93 ? -10.314 24.885 -22.030 1.00 92.25 93 PRO A CA 1
ATOM 700 C C . PRO A 1 93 ? -10.681 25.729 -23.253 1.00 92.25 93 PRO A C 1
ATOM 702 O O . PRO A 1 93 ? -11.706 25.512 -23.904 1.00 92.25 93 PRO A O 1
ATOM 705 N N . GLU A 1 94 ? -9.813 26.674 -23.595 1.00 92.69 94 GLU A N 1
ATOM 706 C CA . GLU A 1 94 ? -9.977 27.447 -24.820 1.00 92.69 94 GLU A CA 1
ATOM 707 C C . GLU A 1 94 ? -9.867 26.527 -26.057 1.00 92.69 94 GLU A C 1
ATOM 709 O O . GLU A 1 94 ? -9.042 25.612 -26.077 1.00 92.69 94 GLU A O 1
ATOM 714 N N . PRO A 1 95 ? -10.704 26.701 -27.092 1.00 90.69 95 PRO A N 1
ATOM 715 C CA . PRO A 1 95 ? -10.604 25.900 -28.309 1.00 90.69 95 PRO A CA 1
ATOM 716 C C . PRO A 1 95 ? -9.230 26.029 -28.992 1.00 90.69 95 PRO A C 1
ATOM 718 O O . PRO A 1 95 ? -8.724 27.135 -29.181 1.00 90.69 95 PRO A O 1
ATOM 721 N N . LEU A 1 96 ? -8.613 24.898 -29.364 1.00 90.00 96 LEU A N 1
ATOM 722 C CA . LEU A 1 96 ? -7.249 24.872 -29.925 1.00 90.00 96 LEU A CA 1
ATOM 723 C C . LEU A 1 96 ? -7.163 25.552 -31.294 1.00 90.00 96 LEU A C 1
ATOM 725 O O . LEU A 1 96 ? -6.161 26.190 -31.601 1.00 90.00 96 LEU A O 1
ATOM 729 N N . ASP A 1 97 ? -8.224 25.445 -32.087 1.00 88.94 97 ASP A N 1
ATOM 730 C CA . ASP A 1 97 ? -8.380 26.070 -33.402 1.00 88.94 97 ASP A CA 1
ATOM 731 C C . ASP A 1 97 ? -8.364 27.605 -33.352 1.00 88.94 97 ASP A C 1
ATOM 733 O O . ASP A 1 97 ? -8.041 28.251 -34.348 1.00 88.94 97 ASP A O 1
ATOM 737 N N . ARG A 1 98 ? -8.661 28.203 -32.191 1.00 88.50 98 ARG A N 1
ATOM 738 C CA . ARG A 1 98 ? -8.523 29.650 -31.968 1.00 88.50 98 ARG A CA 1
ATOM 739 C C . ARG A 1 98 ? -7.097 30.080 -31.639 1.00 88.50 98 ARG A C 1
ATOM 741 O O . ARG A 1 98 ? -6.761 31.241 -31.851 1.00 88.50 98 ARG A O 1
ATOM 748 N N . LEU A 1 99 ? -6.277 29.172 -31.111 1.00 88.25 99 LEU A N 1
ATOM 749 C CA . LEU A 1 99 ? -4.916 29.464 -30.654 1.00 88.25 99 LEU A CA 1
ATOM 750 C C . LEU A 1 99 ? -3.855 29.108 -31.689 1.00 88.25 99 LEU A C 1
ATOM 752 O O . LEU A 1 99 ? -2.847 29.802 -31.794 1.00 88.25 99 LEU A O 1
ATOM 756 N N . VAL A 1 100 ? -4.072 28.024 -32.432 1.00 89.12 100 VAL A N 1
ATOM 757 C CA . VAL A 1 100 ? -3.105 27.476 -33.381 1.00 89.12 100 VAL A CA 1
ATOM 758 C C . VAL A 1 100 ? -3.812 27.226 -34.704 1.00 89.12 100 VAL A C 1
ATOM 760 O O . VAL A 1 100 ? -4.694 26.372 -34.811 1.00 89.12 100 VAL A O 1
ATOM 763 N N . SER A 1 101 ? -3.416 27.970 -35.735 1.00 86.81 101 SER A N 1
ATOM 764 C CA . SER A 1 101 ? -3.905 27.746 -37.091 1.00 86.81 101 SER A CA 1
ATOM 765 C C . SER A 1 101 ? -3.307 26.463 -37.677 1.00 86.81 101 SER A C 1
ATOM 767 O O . SER A 1 101 ? -2.160 26.110 -37.416 1.00 86.81 101 SER A O 1
ATOM 769 N N . GLY A 1 102 ? -4.094 25.747 -38.483 1.00 85.25 102 GLY A N 1
ATOM 770 C CA . GLY A 1 102 ? -3.631 24.544 -39.186 1.00 85.25 102 GLY A CA 1
ATOM 771 C C . GLY A 1 102 ? -3.753 23.231 -38.407 1.00 85.25 102 GLY A C 1
ATOM 772 O O . GLY A 1 102 ? -3.390 22.189 -38.946 1.00 85.25 102 GLY A O 1
ATOM 773 N N . VAL A 1 103 ? -4.304 23.236 -37.186 1.00 89.38 103 VAL A N 1
ATOM 774 C CA . VAL A 1 103 ? -4.634 21.989 -36.474 1.00 89.38 103 VAL A CA 1
ATOM 775 C C . VAL A 1 103 ? -5.891 21.360 -37.099 1.00 89.38 103 VAL A C 1
ATOM 777 O O . VAL A 1 103 ? -6.933 22.018 -37.151 1.00 89.38 103 VAL A O 1
ATOM 780 N N . PRO A 1 104 ? -5.852 20.092 -37.553 1.00 91.31 104 PRO A N 1
ATOM 781 C CA . PRO A 1 104 ? -7.023 19.428 -38.120 1.00 91.31 104 PRO A CA 1
ATOM 782 C C . PRO A 1 104 ? -8.189 19.350 -37.125 1.00 91.31 104 PRO A C 1
ATOM 784 O O . PRO A 1 104 ? -8.003 18.978 -35.964 1.00 91.31 104 PRO A O 1
ATOM 787 N N . ALA A 1 105 ? -9.416 19.610 -37.591 1.00 90.31 105 ALA A N 1
ATOM 788 C CA . ALA A 1 105 ? -10.616 19.632 -36.743 1.00 90.31 105 ALA A CA 1
ATOM 789 C C . ALA A 1 105 ? -10.832 18.324 -35.957 1.00 90.31 105 ALA A C 1
ATOM 791 O O . ALA A 1 105 ? -11.296 18.339 -34.817 1.00 90.31 105 ALA A O 1
ATOM 792 N N . ALA A 1 106 ? -10.450 17.185 -36.541 1.00 91.06 106 ALA A N 1
ATOM 793 C CA . ALA A 1 106 ? -10.544 15.888 -35.883 1.00 91.06 106 ALA A CA 1
ATOM 794 C C . ALA A 1 106 ? -9.591 15.758 -34.676 1.00 91.06 106 ALA A C 1
ATOM 796 O O . ALA A 1 106 ? -9.978 15.191 -33.656 1.00 91.06 106 ALA A O 1
ATOM 797 N N . VAL A 1 107 ? -8.390 16.347 -34.751 1.00 93.31 107 VAL A N 1
ATOM 798 C CA . VAL A 1 107 ? -7.427 16.394 -33.635 1.00 93.31 107 VAL A CA 1
ATOM 799 C C . VAL A 1 107 ? -7.947 17.307 -32.526 1.00 93.31 107 VAL A C 1
ATOM 801 O O . VAL A 1 107 ? -7.922 16.927 -31.356 1.00 93.31 107 VAL A O 1
ATOM 804 N N . VAL A 1 108 ? -8.496 18.474 -32.886 1.00 94.56 108 VAL A N 1
ATOM 805 C CA . VAL A 1 108 ? -9.126 19.396 -31.924 1.00 94.56 108 VAL A CA 1
ATOM 806 C C . VAL A 1 108 ? -10.260 18.693 -31.178 1.00 94.56 108 VAL A C 1
ATOM 808 O O . VAL A 1 108 ? -10.278 18.689 -29.948 1.00 94.56 108 VAL A O 1
ATOM 811 N N . LYS A 1 109 ? -11.170 18.035 -31.905 1.00 94.69 109 LYS A N 1
ATOM 812 C CA . LYS A 1 109 ? -12.295 17.298 -31.317 1.00 94.69 109 LYS A CA 1
ATOM 813 C C . LYS A 1 109 ? -11.828 16.201 -30.358 1.00 94.69 109 LYS A C 1
ATOM 815 O O . LYS A 1 109 ? -12.381 16.083 -29.269 1.00 94.69 109 LYS A O 1
ATOM 820 N N . LEU A 1 110 ? -10.808 15.430 -30.739 1.00 95.69 110 LEU A N 1
ATOM 821 C CA . LEU A 1 110 ? -10.253 14.362 -29.906 1.00 95.69 110 LEU A CA 1
ATOM 822 C C . LEU A 1 110 ? -9.686 14.904 -28.585 1.00 95.69 110 LEU A C 1
ATOM 824 O O . LEU A 1 110 ? -9.999 14.382 -27.515 1.00 95.69 110 LEU A O 1
ATOM 828 N N . ILE A 1 111 ? -8.874 15.964 -28.648 1.00 96.38 111 ILE A N 1
ATOM 829 C CA . ILE A 1 111 ? -8.264 16.571 -27.456 1.00 96.38 111 ILE A CA 1
ATOM 830 C C . ILE A 1 111 ? -9.341 17.163 -26.541 1.00 96.38 111 ILE A C 1
ATOM 832 O O . ILE A 1 111 ? -9.302 16.949 -25.331 1.00 96.38 111 ILE A O 1
ATOM 836 N N . HIS A 1 112 ? -10.340 17.848 -27.102 1.00 95.56 112 HIS A N 1
ATOM 837 C CA . HIS A 1 112 ? -11.453 18.394 -26.320 1.00 95.56 112 HIS A CA 1
ATOM 838 C C . HIS A 1 112 ? -12.324 17.298 -25.695 1.00 95.56 112 HIS A C 1
ATOM 840 O O . HIS A 1 112 ? -12.742 17.446 -24.551 1.00 95.56 112 HIS A O 1
ATOM 846 N N . GLN A 1 113 ? -12.503 16.154 -26.364 1.00 96.88 113 GLN A N 1
ATOM 847 C CA . GLN A 1 113 ? -13.184 14.995 -25.781 1.00 96.88 113 GLN A CA 1
ATOM 848 C C . GLN A 1 113 ? -12.415 14.393 -24.592 1.00 96.88 113 GLN A C 1
ATOM 850 O O . GLN A 1 113 ? -13.024 13.928 -23.629 1.00 96.88 113 GLN A O 1
ATOM 855 N N . LEU A 1 114 ? -11.079 14.397 -24.622 1.00 97.25 114 LEU A N 1
ATOM 856 C CA . LEU A 1 114 ? -10.262 13.986 -23.473 1.00 97.25 114 LEU A CA 1
ATOM 857 C C . LEU A 1 114 ? -10.380 14.969 -22.299 1.00 97.25 114 LEU A C 1
ATOM 859 O O . LEU A 1 114 ? -10.354 14.544 -21.145 1.00 97.25 114 LEU A O 1
ATOM 863 N N . LEU A 1 115 ? -10.545 16.260 -22.595 1.00 96.81 115 LEU A N 1
ATOM 864 C CA . LEU A 1 115 ? -10.673 17.348 -21.621 1.00 96.81 115 LEU A CA 1
ATOM 865 C C . LEU A 1 115 ? -12.112 17.580 -21.121 1.00 96.81 115 LEU A C 1
ATOM 867 O O . LEU A 1 115 ? -12.369 18.551 -20.403 1.00 96.81 115 LEU A O 1
ATOM 871 N N . GLU A 1 116 ? -13.045 16.682 -21.446 1.00 97.06 116 GLU A N 1
ATOM 872 C CA . GLU A 1 116 ? -14.406 16.716 -20.913 1.00 97.06 116 GLU A CA 1
ATOM 873 C C . GLU A 1 116 ? -14.418 16.645 -19.383 1.00 97.06 116 GLU A C 1
ATOM 875 O O . GLU A 1 116 ? -13.674 15.883 -18.755 1.00 97.06 116 GLU A O 1
ATOM 880 N N . LYS A 1 117 ? -15.289 17.436 -18.750 1.00 94.81 117 LYS A N 1
ATOM 881 C CA . LYS A 1 117 ? -15.314 17.515 -17.282 1.00 94.81 117 LYS A CA 1
ATOM 882 C C . LYS A 1 117 ? -15.935 16.279 -16.649 1.00 94.81 117 LYS A C 1
ATOM 884 O O . LYS A 1 117 ? -15.450 15.818 -15.619 1.00 94.81 117 LYS A O 1
ATOM 889 N N . ASP A 1 118 ? -16.955 15.720 -17.292 1.00 94.44 118 ASP A N 1
ATOM 890 C CA . ASP A 1 118 ? -17.562 14.450 -16.908 1.00 94.44 118 ASP A CA 1
ATOM 891 C C . ASP A 1 118 ? -16.718 13.272 -17.436 1.00 94.44 118 ASP A C 1
ATOM 893 O O . ASP A 1 118 ? -16.611 13.101 -18.656 1.00 94.44 118 ASP A O 1
ATOM 897 N N . PRO A 1 119 ? -16.152 12.415 -16.559 1.00 94.31 119 PRO A N 1
ATOM 898 C CA . PRO A 1 119 ? -15.403 11.233 -16.978 1.00 94.31 119 PRO A CA 1
ATOM 899 C C . PRO A 1 119 ? -16.194 10.280 -17.884 1.00 94.31 119 PRO A C 1
ATOM 901 O O . PRO A 1 119 ? -15.587 9.520 -18.632 1.00 94.31 119 PRO A O 1
ATOM 904 N N . ASN A 1 120 ? -17.531 10.287 -17.845 1.00 94.56 120 ASN A N 1
ATOM 905 C CA . ASN A 1 120 ? -18.366 9.433 -18.698 1.00 94.56 120 ASN A CA 1
ATOM 906 C C . ASN A 1 120 ? -18.491 9.918 -20.141 1.00 94.56 120 ASN A C 1
ATOM 908 O O . ASN A 1 120 ? -18.855 9.131 -21.011 1.00 94.56 120 ASN A O 1
ATOM 912 N N . ARG A 1 121 ? -18.153 11.182 -20.407 1.00 96.00 121 ARG A N 1
ATOM 913 C CA . ARG A 1 121 ? -18.135 11.755 -21.761 1.00 96.00 121 ARG A CA 1
ATOM 914 C C . ARG A 1 121 ? -16.770 11.637 -22.441 1.00 96.00 121 ARG A C 1
ATOM 916 O O . ARG A 1 121 ? -16.657 11.868 -23.645 1.00 96.00 121 ARG A O 1
ATOM 923 N N . ARG A 1 122 ? -15.742 11.240 -21.685 1.00 96.25 122 ARG A N 1
ATOM 924 C CA . ARG A 1 122 ? -14.389 10.998 -22.195 1.00 96.25 122 ARG A CA 1
ATOM 925 C C . ARG A 1 122 ? -14.302 9.674 -22.945 1.00 96.25 122 ARG A C 1
ATOM 927 O O . ARG A 1 122 ? -15.154 8.793 -22.834 1.00 96.25 122 ARG A O 1
ATOM 934 N N . ILE A 1 123 ? -13.202 9.509 -23.671 1.00 94.69 123 ILE A N 1
ATOM 935 C CA . ILE A 1 123 ? -12.841 8.233 -24.288 1.00 94.69 123 ILE A CA 1
ATOM 936 C C . ILE A 1 123 ? -12.695 7.170 -23.194 1.00 94.69 123 ILE A C 1
ATOM 938 O O . ILE A 1 123 ? -12.058 7.392 -22.167 1.00 94.69 123 ILE A O 1
ATOM 942 N N . ALA A 1 124 ? -13.295 6.002 -23.422 1.00 90.88 124 ALA A N 1
ATOM 943 C CA . ALA A 1 124 ? -13.485 5.000 -22.379 1.00 90.88 124 ALA A CA 1
ATOM 944 C C . ALA A 1 124 ? -12.175 4.437 -21.799 1.00 90.88 124 ALA A C 1
ATOM 946 O O . ALA A 1 124 ? -12.128 4.116 -20.611 1.00 90.88 124 ALA A O 1
ATOM 947 N N . ASN A 1 125 ? -11.135 4.270 -22.626 1.00 94.12 125 ASN A N 1
ATOM 948 C CA . ASN A 1 125 ? -9.843 3.709 -22.226 1.00 94.12 125 ASN A CA 1
ATOM 949 C C . ASN A 1 125 ? -8.706 4.090 -23.196 1.00 94.12 125 ASN A C 1
ATOM 951 O O . ASN A 1 125 ? -8.942 4.468 -24.345 1.00 94.12 125 ASN A O 1
ATOM 955 N N . ALA A 1 126 ? -7.459 3.922 -22.739 1.00 93.75 126 ALA A N 1
ATOM 956 C CA . ALA A 1 126 ? -6.251 4.261 -23.498 1.00 93.75 126 ALA A CA 1
ATOM 957 C C . ALA A 1 126 ? -6.107 3.481 -24.816 1.00 93.75 126 ALA A C 1
ATOM 959 O O . ALA A 1 126 ? -5.642 4.036 -25.804 1.00 93.75 126 ALA A O 1
ATOM 960 N N . ARG A 1 127 ? -6.557 2.218 -24.867 1.00 95.38 127 ARG A N 1
ATOM 961 C CA . ARG A 1 127 ? -6.522 1.409 -26.098 1.00 95.38 127 ARG A CA 1
ATOM 962 C C . ARG A 1 127 ? -7.407 2.006 -27.194 1.00 95.38 127 ARG A C 1
ATOM 964 O O . ARG A 1 127 ? -7.030 1.998 -28.360 1.00 95.38 127 ARG A O 1
ATOM 971 N N . SER A 1 128 ? -8.576 2.518 -26.817 1.00 94.75 128 SER A N 1
ATOM 972 C CA . SER A 1 128 ? -9.499 3.172 -27.749 1.00 94.75 128 SER A CA 1
ATOM 973 C C . SER A 1 128 ? -8.926 4.495 -28.250 1.00 94.75 128 SER A C 1
ATOM 975 O O . SER A 1 128 ? -9.029 4.779 -29.438 1.00 94.75 128 SER A O 1
ATOM 977 N N . LEU A 1 129 ? -8.272 5.261 -27.370 1.00 95.94 129 LEU A N 1
ATOM 978 C CA . LEU A 1 129 ? -7.564 6.483 -27.752 1.00 95.94 129 LEU A CA 1
ATOM 979 C C . LEU A 1 129 ? -6.416 6.193 -28.731 1.00 95.94 129 LEU A C 1
ATOM 981 O O . LEU A 1 129 ? -6.336 6.853 -29.759 1.00 95.94 129 LEU A O 1
ATOM 985 N N . ALA A 1 130 ? -5.573 5.196 -28.447 1.00 94.56 130 ALA A N 1
ATOM 986 C CA . ALA A 1 130 ? -4.457 4.820 -29.318 1.00 94.56 130 ALA A CA 1
ATOM 987 C C . ALA A 1 130 ? -4.939 4.494 -30.739 1.00 94.56 130 ALA A C 1
ATOM 989 O O . ALA A 1 130 ? -4.469 5.095 -31.695 1.00 94.56 130 ALA A O 1
ATOM 990 N N . ARG A 1 131 ? -5.986 3.666 -30.872 1.00 94.38 131 ARG A N 1
ATOM 991 C CA . ARG A 1 131 ? -6.591 3.352 -32.179 1.00 94.38 131 ARG A CA 1
ATOM 992 C C . ARG A 1 131 ? -7.105 4.587 -32.922 1.00 94.38 131 ARG A C 1
ATOM 994 O O . ARG A 1 131 ? -6.987 4.652 -34.141 1.00 94.38 131 ARG A O 1
ATOM 1001 N N . GLN A 1 132 ? -7.707 5.542 -32.211 1.00 94.50 132 GLN A N 1
ATOM 1002 C CA . GLN A 1 132 ? -8.178 6.787 -32.825 1.00 94.50 132 GLN A CA 1
ATOM 1003 C C . GLN A 1 132 ? -7.008 7.662 -33.291 1.00 94.50 132 GLN A C 1
ATOM 1005 O O . GLN A 1 132 ? -7.081 8.230 -34.376 1.00 94.50 132 GLN A O 1
ATOM 1010 N N . LEU A 1 133 ? -5.925 7.740 -32.511 1.00 93.50 133 LEU A N 1
ATOM 1011 C CA . LEU A 1 133 ? -4.707 8.459 -32.890 1.00 93.50 133 LEU A CA 1
ATOM 1012 C C . LEU A 1 133 ? -4.006 7.809 -34.089 1.00 93.50 133 LEU A C 1
ATOM 1014 O O . LEU A 1 133 ? -3.634 8.528 -35.011 1.00 93.50 133 LEU A O 1
ATOM 1018 N N . ASP A 1 134 ? -3.900 6.479 -34.124 1.00 93.06 134 ASP A N 1
ATOM 1019 C CA . ASP A 1 134 ? -3.317 5.736 -35.249 1.00 93.06 134 ASP A CA 1
ATOM 1020 C C . ASP A 1 134 ? -4.108 5.982 -36.542 1.00 93.06 134 ASP A C 1
ATOM 1022 O O . ASP A 1 134 ? -3.535 6.289 -37.588 1.00 93.06 134 ASP A O 1
ATOM 1026 N N . ALA A 1 135 ? -5.443 5.914 -36.465 1.00 91.56 135 ALA A N 1
ATOM 1027 C CA . ALA A 1 135 ? -6.318 6.192 -37.601 1.00 91.56 135 ALA A CA 1
ATOM 1028 C C . ALA A 1 135 ? -6.179 7.642 -38.094 1.00 91.56 135 ALA A C 1
ATOM 1030 O O . ALA A 1 135 ? -6.117 7.880 -39.299 1.00 91.56 135 ALA A O 1
ATOM 1031 N N . LEU A 1 136 ? -6.089 8.614 -37.179 1.00 91.81 136 LEU A N 1
ATOM 1032 C CA . LEU A 1 136 ? -5.856 10.014 -37.539 1.00 91.81 136 LEU A CA 1
ATOM 1033 C C . LEU A 1 136 ? -4.478 10.221 -38.167 1.00 91.81 136 LEU A C 1
ATOM 1035 O O . LEU A 1 136 ? -4.380 10.919 -39.172 1.00 91.81 136 LEU A O 1
ATOM 1039 N N . GLY A 1 137 ? -3.434 9.599 -37.618 1.00 89.50 137 GLY A N 1
ATOM 1040 C CA . GLY A 1 137 ? -2.086 9.640 -38.180 1.00 89.50 137 GLY A CA 1
ATOM 1041 C C . GLY A 1 137 ? -2.050 9.100 -39.607 1.00 89.50 137 GLY A C 1
ATOM 1042 O O . GLY A 1 137 ? -1.476 9.734 -40.487 1.00 89.50 137 GLY A O 1
ATOM 1043 N N . PHE A 1 138 ? -2.747 7.990 -39.864 1.00 88.69 138 PHE A N 1
ATOM 1044 C CA . PHE A 1 138 ? -2.863 7.407 -41.200 1.00 88.69 138 PHE A CA 1
ATOM 1045 C C . PHE A 1 138 ? -3.581 8.330 -42.199 1.00 88.69 138 PHE A C 1
ATOM 1047 O O . PHE A 1 138 ? -3.105 8.517 -43.318 1.00 88.69 138 PHE A O 1
ATOM 1054 N N . VAL A 1 139 ? -4.695 8.953 -41.798 1.00 87.94 139 VAL A N 1
ATOM 1055 C CA . VAL A 1 139 ? -5.435 9.904 -42.650 1.00 87.94 139 VAL A CA 1
ATOM 1056 C C . VAL A 1 139 ? -4.601 11.157 -42.939 1.00 87.94 139 VAL A C 1
ATOM 1058 O O . VAL A 1 139 ? -4.555 11.619 -44.075 1.00 87.94 139 VAL A O 1
ATOM 1061 N N . LEU A 1 140 ? -3.899 11.691 -41.936 1.00 84.38 140 LEU A N 1
ATOM 1062 C CA . LEU A 1 140 ? -3.058 12.884 -42.088 1.00 84.38 140 LEU A CA 1
ATOM 1063 C C . LEU A 1 140 ? -1.783 12.620 -42.903 1.00 84.38 140 LEU A C 1
ATOM 1065 O O . LEU A 1 140 ? -1.295 13.529 -43.568 1.00 84.38 140 LEU A O 1
ATOM 1069 N N . ALA A 1 141 ? -1.274 11.386 -42.895 1.00 84.44 141 ALA A N 1
ATOM 1070 C CA . ALA A 1 141 ? -0.146 10.950 -43.716 1.00 84.44 141 ALA A CA 1
ATOM 1071 C C . ALA A 1 141 ? -0.526 10.632 -45.181 1.00 84.44 141 ALA A C 1
ATOM 1073 O O . ALA A 1 141 ? 0.343 10.237 -45.956 1.00 84.44 141 ALA A O 1
ATOM 1074 N N . GLY A 1 142 ? -1.795 10.811 -45.576 1.00 74.62 142 GLY A N 1
ATOM 1075 C CA . GLY A 1 142 ? -2.253 10.627 -46.959 1.00 74.62 142 GLY A CA 1
ATOM 1076 C C . GLY A 1 142 ? -2.814 9.238 -47.293 1.00 74.62 142 GLY A C 1
ATOM 1077 O O . GLY A 1 142 ? -2.790 8.846 -48.459 1.00 74.62 142 GLY A O 1
ATOM 1078 N N . GLY A 1 143 ? -3.319 8.488 -46.303 1.00 58.28 143 GLY A N 1
ATOM 1079 C CA . GLY A 1 143 ? -4.085 7.251 -46.523 1.00 58.28 143 GLY A CA 1
ATOM 1080 C C . GLY A 1 143 ? -5.279 7.451 -47.473 1.00 58.28 143 GLY A C 1
ATOM 1081 O O . GLY A 1 143 ? -5.811 8.558 -47.553 1.00 58.28 143 GLY A O 1
ATOM 1082 N N . PRO A 1 144 ? -5.675 6.399 -48.218 1.00 49.59 144 PRO A N 1
ATOM 1083 C CA . PRO A 1 144 ? -6.056 6.468 -49.624 1.00 49.59 144 PRO A CA 1
ATOM 1084 C C . PRO A 1 144 ? -7.080 7.565 -49.901 1.00 49.59 144 PRO A C 1
ATOM 1086 O O . PRO A 1 144 ? -8.208 7.531 -49.411 1.00 49.59 144 PRO A O 1
ATOM 1089 N N . GLY A 1 145 ? -6.665 8.510 -50.746 1.00 53.06 145 GLY A N 1
ATOM 1090 C CA . GLY A 1 145 ? -7.594 9.324 -51.503 1.00 53.06 145 GLY A CA 1
ATOM 1091 C C . GLY A 1 145 ? -8.448 8.403 -52.361 1.00 53.06 145 GLY A C 1
ATOM 1092 O O . GLY A 1 145 ? -7.959 7.837 -53.335 1.00 53.06 145 GLY A O 1
ATOM 1093 N N . ASP A 1 146 ? -9.711 8.259 -51.984 1.00 43.22 146 ASP A N 1
ATOM 1094 C CA . ASP A 1 146 ? -10.737 7.820 -52.911 1.00 43.22 146 ASP A CA 1
ATOM 1095 C C . ASP A 1 146 ? -11.260 9.076 -53.608 1.00 43.22 146 ASP A C 1
ATOM 1097 O O . ASP A 1 146 ? -12.046 9.857 -53.068 1.00 43.22 146 ASP A O 1
ATOM 1101 N N . GLY A 1 147 ? -10.691 9.337 -54.779 1.00 44.09 147 GLY A N 1
ATOM 1102 C CA . GLY A 1 147 ? -11.258 10.249 -55.750 1.00 44.09 147 GLY A CA 1
ATOM 1103 C C . GLY A 1 147 ? -11.885 9.432 -56.867 1.00 44.09 147 GLY A C 1
ATOM 1104 O O . GLY A 1 147 ? -11.132 8.922 -57.686 1.00 44.09 147 GLY A O 1
ATOM 1105 N N . ASP A 1 148 ? -13.218 9.335 -56.879 1.00 38.75 148 ASP A N 1
ATOM 1106 C CA . ASP A 1 148 ? -14.142 9.363 -58.036 1.00 38.75 148 ASP A CA 1
ATOM 1107 C C . ASP A 1 148 ? -15.572 9.104 -57.491 1.00 38.75 148 ASP A C 1
ATOM 1109 O O . ASP A 1 148 ? -15.759 8.197 -56.694 1.00 38.75 148 ASP A O 1
ATOM 1113 N N . GLY A 1 149 ? -16.667 9.807 -57.778 1.00 34.34 149 GLY A N 1
ATOM 1114 C CA . GLY A 1 149 ? -16.982 10.880 -58.703 1.00 34.34 149 GLY A CA 1
ATOM 1115 C C . GLY A 1 149 ? -18.472 11.256 -58.550 1.00 34.34 149 GLY A C 1
ATOM 1116 O O . GLY A 1 149 ? -19.247 10.545 -57.911 1.00 34.34 149 GLY A O 1
ATOM 1117 N N . ARG A 1 150 ? -18.858 12.362 -59.200 1.00 33.03 150 ARG A N 1
ATOM 1118 C CA . ARG A 1 150 ? -20.210 12.953 -59.354 1.00 33.03 150 ARG A CA 1
ATOM 1119 C C . ARG A 1 150 ? -20.787 13.763 -58.186 1.00 33.03 150 ARG A C 1
ATOM 1121 O O . ARG A 1 150 ? -21.668 13.337 -57.450 1.00 33.03 150 ARG A O 1
ATOM 1128 N N . LEU A 1 151 ? -20.426 15.046 -58.216 1.00 43.00 151 LEU A N 1
ATOM 1129 C CA . LEU A 1 151 ? -21.427 16.112 -58.175 1.00 43.00 151 LEU A CA 1
ATOM 1130 C C . LEU A 1 151 ? -22.364 15.940 -59.386 1.00 43.00 151 LEU A C 1
ATOM 1132 O O . LEU A 1 151 ? -21.921 16.037 -60.532 1.00 43.00 151 LEU A O 1
ATOM 1136 N N . ALA A 1 152 ? -23.628 15.633 -59.123 1.00 35.94 152 ALA A N 1
ATOM 1137 C CA . ALA A 1 152 ? -24.740 15.844 -60.038 1.00 35.94 152 ALA A CA 1
ATOM 1138 C C . ALA A 1 152 ? -25.946 16.255 -59.185 1.00 35.94 152 ALA A C 1
ATOM 1140 O O . ALA A 1 152 ? -26.468 15.453 -58.417 1.00 35.94 152 ALA A O 1
ATOM 1141 N N . ASP A 1 153 ? -26.236 17.550 -59.264 1.00 36.75 153 ASP A N 1
ATOM 1142 C CA . ASP A 1 153 ? -27.515 18.246 -59.114 1.00 36.75 153 ASP A CA 1
ATOM 1143 C C . ASP A 1 153 ? -28.745 17.379 -58.780 1.00 36.75 153 ASP A C 1
ATOM 1145 O O . ASP A 1 153 ? -29.079 16.460 -59.524 1.00 36.75 153 ASP A O 1
ATOM 1149 N N . GLU A 1 154 ? -29.463 17.713 -57.704 1.00 33.66 154 GLU A N 1
ATOM 1150 C CA . GLU A 1 154 ? -30.809 18.316 -57.768 1.00 33.66 154 GLU A CA 1
ATOM 1151 C C . GLU A 1 154 ? -31.441 18.458 -56.367 1.00 33.66 154 GLU A C 1
ATOM 1153 O O . GLU A 1 154 ? -31.137 17.741 -55.416 1.00 33.66 154 GLU A O 1
ATOM 1158 N N . GLU A 1 155 ? -32.273 19.487 -56.259 1.00 38.66 155 GLU A N 1
ATOM 1159 C CA . GLU A 1 155 ? -32.910 20.057 -55.076 1.00 38.66 155 GLU A CA 1
ATOM 1160 C C . GLU A 1 155 ? -34.012 19.155 -54.477 1.00 38.66 155 GLU A C 1
ATOM 1162 O O . GLU A 1 155 ? -34.697 18.435 -55.201 1.00 38.66 155 GLU A O 1
ATOM 1167 N N . GLY A 1 156 ? -34.255 19.266 -53.161 1.00 27.84 156 GLY A N 1
ATOM 1168 C CA . GLY A 1 156 ? -35.481 18.758 -52.527 1.00 27.84 156 GLY A CA 1
ATOM 1169 C C . GLY A 1 156 ? -35.408 18.580 -51.003 1.00 27.84 156 GLY A C 1
ATOM 1170 O O . GLY A 1 156 ? -34.911 17.564 -50.537 1.00 27.84 156 GLY A O 1
ATOM 1171 N N . GLU A 1 157 ? -35.871 19.597 -50.259 1.00 34.81 157 GLU A N 1
ATOM 1172 C CA . GLU A 1 157 ? -36.760 19.547 -49.066 1.00 34.81 157 GLU A CA 1
ATOM 1173 C C . GLU A 1 157 ? -36.863 18.204 -48.278 1.00 34.81 157 GLU A C 1
ATOM 1175 O O . GLU A 1 157 ? -37.110 17.162 -48.864 1.00 34.81 157 GLU A O 1
ATOM 1180 N N . THR A 1 158 ? -36.758 18.087 -46.945 1.00 29.41 158 THR A N 1
ATOM 1181 C CA . THR A 1 158 ? -37.279 18.894 -45.822 1.00 29.41 158 THR A CA 1
ATOM 1182 C C . THR A 1 158 ? -36.609 18.505 -44.484 1.00 29.41 158 THR A C 1
ATOM 1184 O O . THR A 1 158 ? -36.038 17.429 -44.335 1.00 29.41 158 THR A O 1
ATOM 1187 N N . GLN A 1 159 ? -36.766 19.393 -43.500 1.00 35.88 159 GLN A N 1
ATOM 1188 C CA . GLN A 1 159 ? -36.625 19.239 -42.040 1.00 35.88 159 GLN A CA 1
ATOM 1189 C C . GLN A 1 159 ? -37.120 17.885 -41.473 1.00 35.88 159 GLN A C 1
ATOM 1191 O O . GLN A 1 159 ? -38.155 17.403 -41.921 1.00 35.88 159 GLN A O 1
ATOM 1196 N N . ASP A 1 160 ? -36.436 17.310 -40.470 1.00 28.47 160 ASP A N 1
ATOM 1197 C CA . ASP A 1 160 ? -36.942 17.265 -39.078 1.00 28.47 160 ASP A CA 1
ATOM 1198 C C . ASP A 1 160 ? -35.994 16.562 -38.077 1.00 28.47 160 ASP A C 1
ATOM 1200 O O . ASP A 1 160 ? -35.214 15.672 -38.416 1.00 28.47 160 ASP A O 1
ATOM 1204 N N . GLU A 1 161 ? -36.075 17.020 -36.825 1.00 32.97 161 GLU A N 1
ATOM 1205 C CA . GLU A 1 161 ? -35.386 16.546 -35.617 1.00 32.97 161 GLU A CA 1
ATOM 1206 C C . GLU A 1 161 ? -35.646 15.062 -35.290 1.00 32.97 161 GLU A C 1
ATOM 1208 O O . GLU A 1 161 ? -36.733 14.541 -35.531 1.00 32.97 161 GLU A O 1
ATOM 1213 N N . PHE A 1 162 ? -34.706 14.402 -34.592 1.00 25.66 162 PHE A N 1
ATOM 1214 C CA . PHE A 1 162 ? -35.033 13.190 -33.831 1.00 25.66 162 PHE A CA 1
ATOM 1215 C C . PHE A 1 162 ? -34.569 13.274 -32.374 1.00 25.66 162 PHE A C 1
ATOM 1217 O O . PHE A 1 162 ? -33.378 13.296 -32.053 1.00 25.66 162 PHE A O 1
ATOM 1224 N N . VAL A 1 163 ? -35.583 13.336 -31.513 1.00 29.30 163 VAL A N 1
ATOM 1225 C CA . VAL A 1 163 ? -35.575 13.415 -30.054 1.00 29.30 163 VAL A CA 1
ATOM 1226 C C . VAL A 1 163 ? -35.543 12.009 -29.435 1.00 29.30 163 VAL A C 1
ATOM 1228 O O . VAL A 1 163 ? -36.007 11.026 -30.007 1.00 29.30 163 VAL A O 1
ATOM 1231 N N . VAL A 1 164 ? -34.975 11.953 -28.231 1.00 30.61 164 VAL A N 1
ATOM 1232 C CA . VAL A 1 164 ? -34.915 10.837 -27.273 1.00 30.61 164 VAL A CA 1
ATOM 1233 C C . VAL A 1 164 ? -36.302 10.264 -26.950 1.00 30.61 164 VAL A C 1
ATOM 1235 O O . VAL A 1 164 ? -37.244 11.026 -26.776 1.00 30.61 164 VAL A O 1
ATOM 1238 N N . ASN A 1 165 ? -36.406 8.950 -26.719 1.00 26.75 165 ASN A N 1
ATOM 1239 C CA . ASN A 1 165 ? -37.518 8.392 -25.941 1.00 26.75 165 ASN A CA 1
ATOM 1240 C C . ASN A 1 165 ? -37.056 7.306 -24.952 1.00 26.75 165 ASN A C 1
ATOM 1242 O O . ASN A 1 165 ? -36.594 6.235 -25.344 1.00 26.75 165 ASN A O 1
ATOM 1246 N N . SER A 1 166 ? -37.239 7.601 -23.664 1.00 27.92 166 SER A N 1
ATOM 1247 C CA . SER A 1 166 ? -37.730 6.681 -22.625 1.00 27.92 166 SER A CA 1
ATOM 1248 C C . SER A 1 166 ? -39.263 6.886 -22.562 1.00 27.92 166 SER A C 1
ATOM 1250 O O . SER A 1 166 ? -39.715 7.979 -22.870 1.00 27.92 166 SER A O 1
ATOM 1252 N N . GLU A 1 167 ? -40.165 5.951 -22.249 1.00 30.23 167 GLU A N 1
ATOM 1253 C CA . GLU A 1 167 ? -40.259 5.124 -21.042 1.00 30.23 167 GLU A CA 1
ATOM 1254 C C . GLU A 1 167 ? -41.525 4.218 -21.111 1.00 30.23 167 GLU A C 1
ATOM 1256 O O . GLU A 1 167 ? -42.533 4.605 -21.694 1.00 30.23 167 GLU A O 1
ATOM 1261 N N . ALA A 1 168 ? -41.450 3.052 -20.453 1.00 28.52 168 ALA A N 1
ATOM 1262 C CA . ALA A 1 168 ? -42.456 2.351 -19.625 1.00 28.52 168 ALA A CA 1
ATOM 1263 C C . ALA A 1 168 ? -43.904 2.022 -2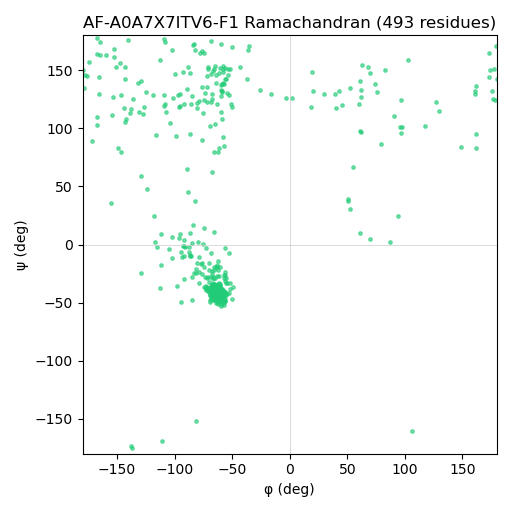0.086 1.00 28.52 168 ALA A C 1
ATOM 1265 O O . ALA A 1 168 ? -44.711 2.883 -20.418 1.00 28.52 168 ALA A O 1
ATOM 1266 N N . ALA A 1 169 ? -44.301 0.766 -19.809 1.00 26.92 169 ALA A N 1
ATOM 1267 C CA . ALA A 1 169 ? -45.620 0.424 -19.255 1.00 26.92 169 ALA A CA 1
ATOM 1268 C C . ALA A 1 169 ? -45.533 -0.807 -18.315 1.00 26.92 169 ALA A C 1
ATOM 1270 O O . ALA A 1 169 ? -44.963 -1.838 -18.667 1.00 26.92 169 ALA A O 1
ATOM 1271 N N . SER A 1 170 ? -46.083 -0.656 -17.106 1.00 27.22 170 SER A N 1
ATOM 1272 C CA . SER A 1 170 ? -46.326 -1.649 -16.036 1.00 27.22 170 SER A CA 1
ATOM 1273 C C . SER A 1 170 ? -47.645 -2.424 -16.308 1.00 27.22 170 SER A C 1
ATOM 1275 O O . SER A 1 170 ? -48.360 -2.052 -17.230 1.00 27.22 170 SER A O 1
ATOM 1277 N N . ALA A 1 171 ? -48.119 -3.485 -15.635 1.00 28.22 171 ALA A N 1
ATOM 1278 C CA . ALA A 1 171 ? -47.874 -4.184 -14.366 1.00 28.22 171 ALA A CA 1
ATOM 1279 C C . ALA A 1 171 ? -48.554 -5.587 -14.429 1.00 28.22 171 ALA A C 1
ATOM 1281 O O . ALA A 1 171 ? -49.488 -5.756 -15.213 1.00 28.22 171 ALA A O 1
ATOM 1282 N N . GLY A 1 172 ? -48.196 -6.551 -13.556 1.00 24.89 172 GLY A N 1
ATOM 1283 C CA . GLY A 1 172 ? -49.039 -7.745 -13.312 1.00 24.89 172 GLY A CA 1
ATOM 1284 C C . GLY A 1 172 ? -48.391 -8.985 -12.658 1.00 24.89 172 GLY A C 1
ATOM 1285 O O . GLY A 1 172 ? -48.018 -9.914 -13.355 1.00 24.89 172 GLY A O 1
ATOM 1286 N N . VAL A 1 173 ? -48.305 -8.969 -11.321 1.00 27.62 173 VAL A N 1
ATOM 1287 C CA . VAL A 1 173 ? -48.253 -10.043 -10.285 1.00 27.62 173 VAL A CA 1
ATOM 1288 C C . VAL A 1 173 ? -48.381 -11.533 -10.705 1.00 27.62 173 VAL A C 1
ATOM 1290 O O . VAL A 1 173 ? -49.416 -11.893 -11.252 1.00 27.62 173 VAL A O 1
ATOM 1293 N N . VAL A 1 174 ? -47.421 -12.401 -10.305 1.00 28.33 174 VAL A N 1
ATOM 1294 C CA . VAL A 1 174 ? -47.523 -13.569 -9.363 1.00 28.33 174 VAL A CA 1
ATOM 1295 C C . VAL A 1 174 ? -46.159 -14.299 -9.200 1.00 28.33 174 VAL A C 1
ATOM 1297 O O . VAL A 1 174 ? -45.418 -14.451 -10.163 1.00 28.33 174 VAL A O 1
ATOM 1300 N N . ASP A 1 175 ? -45.857 -14.755 -7.979 1.00 27.84 175 ASP A N 1
ATOM 1301 C CA . ASP A 1 175 ? -44.744 -15.631 -7.508 1.00 27.84 175 ASP A CA 1
ATOM 1302 C C . ASP A 1 175 ? -45.361 -17.024 -7.138 1.00 27.84 175 ASP A C 1
ATOM 1304 O O . ASP A 1 175 ? -46.600 -17.059 -7.091 1.00 27.84 175 ASP A O 1
ATOM 1308 N N . PRO A 1 176 ? -44.682 -18.150 -6.763 1.00 51.75 176 PRO A N 1
ATOM 1309 C CA . PRO A 1 176 ? -43.254 -18.550 -6.738 1.00 51.75 176 PRO A CA 1
ATOM 1310 C C . PRO A 1 176 ? -42.952 -20.019 -7.221 1.00 51.75 176 PRO A C 1
ATOM 1312 O O . PRO A 1 176 ? -43.851 -20.768 -7.590 1.00 51.75 176 PRO A O 1
ATOM 1315 N N . LEU A 1 177 ? -41.681 -20.458 -7.081 1.00 27.22 177 LEU A N 1
ATOM 1316 C CA . LEU A 1 177 ? -41.145 -21.851 -6.989 1.00 27.22 177 LEU A CA 1
ATOM 1317 C C . LEU A 1 177 ? -41.025 -22.752 -8.251 1.00 27.22 177 LEU A C 1
ATOM 1319 O O . LEU A 1 177 ? -41.987 -23.018 -8.959 1.00 27.22 177 LEU A O 1
ATOM 1323 N N . GLY A 1 178 ? -39.836 -23.366 -8.409 1.00 25.77 178 GLY A N 1
ATOM 1324 C CA . GLY A 1 178 ? -39.552 -24.516 -9.297 1.00 25.77 178 GLY A CA 1
ATOM 1325 C C . GLY A 1 178 ? -38.109 -24.496 -9.831 1.00 25.77 178 GLY A C 1
ATOM 1326 O O . GLY A 1 178 ? -37.829 -23.801 -10.795 1.00 25.77 178 GLY A O 1
ATOM 1327 N N . MET A 1 179 ? -37.110 -24.994 -9.096 1.00 25.36 179 MET A N 1
ATOM 1328 C CA . MET A 1 179 ? -36.570 -26.368 -9.148 1.00 25.36 179 MET A CA 1
ATOM 1329 C C . MET A 1 179 ? -35.962 -26.787 -10.512 1.00 25.36 179 MET A C 1
ATOM 1331 O O . MET A 1 179 ? -36.609 -26.691 -11.548 1.00 25.36 179 MET A O 1
ATOM 1335 N N . MET A 1 180 ? -34.709 -27.267 -10.441 1.00 31.02 180 MET A N 1
ATOM 1336 C CA . MET A 1 180 ? -33.794 -27.811 -11.478 1.00 31.02 180 MET A CA 1
ATOM 1337 C C . MET A 1 180 ? -34.420 -28.907 -12.385 1.00 31.02 180 MET A C 1
ATOM 1339 O O . MET A 1 180 ? -35.491 -29.405 -12.031 1.00 31.02 180 MET A O 1
ATOM 1343 N N . PRO A 1 181 ? -33.787 -29.351 -13.506 1.00 38.59 181 PRO A N 1
ATOM 1344 C CA . PRO A 1 181 ? -32.644 -30.309 -13.502 1.00 38.59 181 PRO A CA 1
ATOM 1345 C C . PRO A 1 181 ? -31.562 -30.023 -14.585 1.00 38.59 181 PRO A C 1
ATOM 1347 O O . PRO A 1 181 ? -31.846 -29.462 -15.636 1.00 38.59 181 PRO A O 1
ATOM 1350 N N . THR A 1 182 ? -30.261 -30.201 -14.329 1.00 28.78 182 THR A N 1
ATOM 1351 C CA . THR A 1 182 ? -29.446 -31.428 -14.540 1.00 28.78 182 THR A CA 1
ATOM 1352 C C . THR A 1 182 ? -29.695 -32.236 -15.827 1.00 28.78 182 THR A C 1
ATOM 1354 O O . THR A 1 182 ? -30.740 -32.858 -15.990 1.00 28.78 182 THR A O 1
ATOM 1357 N N . ARG A 1 183 ? -28.654 -32.327 -16.676 1.00 26.50 183 ARG A N 1
ATOM 1358 C CA . ARG A 1 183 ? -28.253 -33.500 -17.494 1.00 26.50 183 ARG A CA 1
ATOM 1359 C C . ARG A 1 183 ? -26.836 -33.208 -18.043 1.00 26.50 183 ARG A C 1
ATOM 1361 O O . ARG A 1 183 ? -26.700 -32.259 -18.801 1.00 26.50 183 ARG A O 1
ATOM 1368 N N . ALA A 1 184 ? -25.718 -33.747 -17.551 1.00 25.38 184 ALA A N 1
ATOM 1369 C CA . ALA A 1 184 ? -25.273 -35.135 -17.363 1.00 25.38 184 ALA A CA 1
ATOM 1370 C C . ALA A 1 184 ? -25.180 -35.934 -18.678 1.00 25.38 184 ALA A C 1
ATOM 1372 O O . ALA A 1 184 ? -26.182 -36.458 -19.163 1.00 25.38 184 ALA A O 1
ATOM 1373 N N . MET A 1 185 ? -23.962 -36.019 -19.221 1.00 27.44 185 MET A N 1
ATOM 1374 C CA . MET A 1 185 ? -23.477 -37.135 -20.039 1.00 27.44 185 MET A CA 1
ATOM 1375 C C . MET A 1 185 ? -21.956 -37.266 -19.825 1.00 27.44 185 MET A C 1
ATOM 1377 O O . MET A 1 185 ? -21.150 -36.642 -20.507 1.00 27.44 185 MET A O 1
ATOM 1381 N N . GLU A 1 186 ? -21.640 -37.964 -18.736 1.00 29.62 186 GLU A N 1
ATOM 1382 C CA . GLU A 1 186 ? -20.634 -39.036 -18.583 1.00 29.62 186 GLU A CA 1
ATOM 1383 C C . GLU A 1 186 ? -20.693 -40.022 -19.788 1.00 29.62 186 GLU A C 1
ATOM 1385 O O . GLU A 1 186 ? -21.760 -40.139 -20.397 1.00 29.62 186 GLU A O 1
ATOM 1390 N N . ASP A 1 187 ? -19.671 -40.759 -20.239 1.00 29.41 187 ASP A N 1
ATOM 1391 C CA . ASP A 1 187 ? -18.369 -41.176 -19.692 1.00 29.41 187 ASP A CA 1
ATOM 1392 C C . ASP A 1 187 ? -17.490 -41.781 -20.827 1.00 29.41 187 ASP A C 1
ATOM 1394 O O . ASP A 1 187 ? -17.968 -41.987 -21.945 1.00 29.41 187 ASP A O 1
ATOM 1398 N N . GLU A 1 188 ? -16.258 -42.145 -20.438 1.00 29.92 188 GLU A N 1
ATOM 1399 C CA . GLU A 1 188 ? -15.317 -43.153 -20.988 1.00 29.92 188 GLU A CA 1
ATOM 1400 C C . GLU A 1 188 ? -14.217 -42.622 -21.932 1.00 29.92 188 GLU A C 1
ATOM 1402 O O . GLU A 1 188 ? -14.503 -42.196 -23.048 1.00 29.92 188 GLU A O 1
ATOM 1407 N N . ASP A 1 189 ? -12.954 -42.432 -21.519 1.00 27.89 189 ASP A N 1
ATOM 1408 C CA . ASP A 1 189 ? -11.912 -43.279 -20.872 1.00 27.89 189 ASP A CA 1
ATOM 1409 C C . ASP A 1 189 ? -10.862 -43.729 -21.918 1.00 27.89 189 ASP A C 1
ATOM 1411 O O . ASP A 1 189 ? -11.111 -43.680 -23.120 1.00 27.89 189 ASP A O 1
ATOM 1415 N N . ASP A 1 190 ? -9.684 -44.096 -21.415 1.00 29.11 190 ASP A N 1
ATOM 1416 C CA . ASP A 1 190 ? -8.437 -44.531 -22.058 1.00 29.11 190 ASP A CA 1
ATOM 1417 C C . ASP A 1 190 ? -7.365 -43.449 -22.267 1.00 29.11 190 ASP A C 1
ATOM 1419 O O . ASP A 1 190 ? -7.312 -42.700 -23.246 1.00 29.11 190 ASP A O 1
ATOM 1423 N N . GLY A 1 191 ? -6.440 -43.420 -21.304 1.00 25.72 191 GLY A N 1
ATOM 1424 C CA . GLY A 1 191 ? -5.133 -42.795 -21.446 1.00 25.72 191 GLY A CA 1
ATOM 1425 C C . GLY A 1 191 ? -4.103 -43.702 -22.116 1.00 25.72 191 GLY A C 1
ATOM 1426 O O . GLY A 1 191 ? -4.328 -44.891 -22.286 1.00 25.72 191 GLY A O 1
ATOM 1427 N N . ASP A 1 192 ? -2.941 -43.139 -22.438 1.00 27.23 192 ASP A N 1
ATOM 1428 C CA . ASP A 1 192 ? -1.650 -43.799 -22.249 1.00 27.23 192 ASP A CA 1
ATOM 1429 C C . ASP A 1 192 ? -0.519 -42.760 -22.347 1.00 27.23 192 ASP A C 1
ATOM 1431 O O . ASP A 1 192 ? -0.714 -41.572 -22.610 1.00 27.23 192 ASP A O 1
ATOM 1435 N N . SER A 1 193 ? 0.672 -43.247 -22.070 1.00 26.92 193 SER A N 1
ATOM 1436 C CA . SER A 1 193 ? 1.820 -42.595 -21.493 1.00 26.92 193 SER A CA 1
ATOM 1437 C C . SER A 1 193 ? 2.955 -42.483 -22.521 1.00 26.92 193 SER A C 1
ATOM 1439 O O . SER A 1 193 ? 3.080 -43.315 -23.408 1.00 26.92 193 SER A O 1
ATOM 1441 N N . LEU A 1 194 ? 3.870 -41.541 -22.264 1.00 27.17 194 LEU A N 1
ATOM 1442 C CA . LEU A 1 194 ? 5.311 -41.579 -22.582 1.00 27.17 194 LEU A CA 1
ATOM 1443 C C . LEU A 1 194 ? 5.833 -41.388 -24.030 1.00 27.17 194 LEU A C 1
ATOM 1445 O O . LEU A 1 194 ? 5.463 -42.058 -24.984 1.00 27.17 194 LEU A O 1
ATOM 1449 N N . SER A 1 195 ? 6.923 -40.606 -24.049 1.00 25.80 195 SER A N 1
ATOM 1450 C CA . SER A 1 195 ? 8.147 -40.718 -24.870 1.00 25.80 195 SER A CA 1
ATOM 1451 C C . SER A 1 195 ? 8.240 -40.002 -26.232 1.00 25.80 195 SER A C 1
ATOM 1453 O O . SER A 1 195 ? 7.585 -40.346 -27.202 1.00 25.80 195 SER A O 1
ATOM 1455 N N . GLU A 1 196 ? 9.108 -38.978 -26.234 1.00 27.58 196 GLU A N 1
ATOM 1456 C CA . GLU A 1 196 ? 10.399 -38.916 -26.951 1.00 27.58 196 GLU A CA 1
ATOM 1457 C C . GLU A 1 196 ? 10.473 -39.019 -28.495 1.00 27.58 196 GLU A C 1
ATOM 1459 O O . GLU A 1 196 ? 9.881 -39.883 -29.126 1.00 27.58 196 GLU A O 1
ATOM 1464 N N . ALA A 1 197 ? 11.381 -38.186 -29.034 1.00 27.88 197 ALA A N 1
ATOM 1465 C CA . ALA A 1 197 ? 12.054 -38.228 -30.344 1.00 27.88 197 ALA A CA 1
ATOM 1466 C C . ALA A 1 197 ? 11.477 -37.406 -31.529 1.00 27.88 197 ALA A C 1
ATOM 1468 O O . ALA A 1 197 ? 10.580 -37.814 -32.259 1.00 27.88 197 ALA A O 1
ATOM 1469 N N . ALA A 1 198 ? 12.131 -36.260 -31.775 1.00 27.91 198 ALA A N 1
ATOM 1470 C CA . ALA A 1 198 ? 12.533 -35.778 -33.112 1.00 27.91 198 ALA A CA 1
ATOM 1471 C C . ALA A 1 198 ? 13.653 -36.701 -33.685 1.00 27.91 198 ALA A C 1
ATOM 1473 O O . ALA A 1 198 ? 14.147 -37.510 -32.893 1.00 27.91 198 ALA A O 1
ATOM 1474 N N . PRO A 1 199 ? 14.166 -36.584 -34.941 1.00 41.38 199 PRO A N 1
ATOM 1475 C CA . PRO A 1 199 ? 14.054 -35.483 -35.922 1.00 41.38 199 PRO A CA 1
ATOM 1476 C C . PRO A 1 199 ? 13.860 -35.922 -37.404 1.00 41.38 199 PRO A C 1
ATOM 1478 O O . PRO A 1 199 ? 13.872 -37.105 -37.710 1.00 41.38 199 PRO A O 1
ATOM 1481 N N . GLU A 1 200 ? 13.674 -34.961 -38.325 1.00 28.38 200 GLU A N 1
ATOM 1482 C CA . GLU A 1 200 ? 14.519 -34.724 -39.526 1.00 28.38 200 GLU A CA 1
ATOM 1483 C C . GLU A 1 200 ? 13.834 -33.857 -40.609 1.00 28.38 200 GLU A C 1
ATOM 1485 O O . GLU A 1 200 ? 12.662 -34.024 -40.925 1.00 28.38 200 GLU A O 1
ATOM 1490 N N . GLU A 1 201 ? 14.647 -32.921 -41.120 1.00 28.89 201 GLU A N 1
ATOM 1491 C CA . GLU A 1 201 ? 14.783 -32.356 -42.478 1.00 28.89 201 GLU A CA 1
ATOM 1492 C C . GLU A 1 201 ? 13.563 -31.983 -43.354 1.00 28.89 201 GLU A C 1
ATOM 1494 O O . GLU A 1 201 ? 12.659 -32.766 -43.612 1.00 28.89 201 GLU A O 1
ATOM 1499 N N . VAL A 1 202 ? 13.592 -30.773 -43.938 1.00 31.45 202 VAL A N 1
ATOM 1500 C CA . VAL A 1 202 ? 14.064 -30.497 -45.319 1.00 31.45 202 VAL A CA 1
ATOM 1501 C C . VAL A 1 202 ? 13.883 -28.993 -45.611 1.00 31.45 202 VAL A C 1
ATOM 1503 O O . VAL A 1 202 ? 12.780 -28.453 -45.543 1.00 31.45 202 VAL A O 1
ATOM 1506 N N . SER A 1 203 ? 14.973 -28.326 -45.997 1.00 29.58 203 SER A N 1
ATOM 1507 C CA . SER A 1 203 ? 14.992 -26.988 -46.615 1.00 29.58 203 SER A CA 1
ATOM 1508 C C . SER A 1 203 ? 15.148 -27.120 -48.136 1.00 29.58 203 SER A C 1
ATOM 1510 O O . SER A 1 203 ? 15.918 -27.980 -48.564 1.00 29.58 203 SER A O 1
ATOM 1512 N N . PRO A 1 204 ? 14.567 -26.236 -48.973 1.00 36.16 204 PRO A N 1
ATOM 1513 C CA . PRO A 1 204 ? 14.990 -26.109 -50.363 1.00 36.16 204 PRO A CA 1
ATOM 1514 C C . PRO A 1 204 ? 15.766 -24.808 -50.652 1.00 36.16 204 PRO A C 1
ATOM 1516 O O . PRO A 1 204 ? 15.277 -23.699 -50.467 1.00 36.16 204 PRO A O 1
ATOM 1519 N N . ALA A 1 205 ? 16.995 -25.032 -51.120 1.00 29.36 205 ALA A N 1
ATOM 1520 C CA . ALA A 1 205 ? 17.676 -24.505 -52.310 1.00 29.36 205 ALA A CA 1
ATOM 1521 C C . ALA A 1 205 ? 17.641 -23.009 -52.719 1.00 29.36 205 ALA A C 1
ATOM 1523 O O . ALA A 1 205 ? 16.643 -22.442 -53.154 1.00 29.36 205 ALA A O 1
ATOM 1524 N N . THR A 1 206 ? 18.873 -22.494 -52.748 1.00 28.23 206 THR A N 1
ATOM 1525 C CA . THR A 1 206 ? 19.518 -21.417 -53.518 1.00 28.23 206 THR A CA 1
ATOM 1526 C C . THR A 1 206 ? 19.363 -21.505 -55.050 1.00 28.23 206 THR A C 1
ATOM 1528 O O . THR A 1 206 ? 19.385 -22.599 -55.606 1.00 28.23 206 THR A O 1
ATOM 1531 N N . MET A 1 207 ? 19.379 -20.351 -55.740 1.00 30.11 207 MET A N 1
ATOM 1532 C CA . MET A 1 207 ? 19.825 -20.197 -57.140 1.00 30.11 207 MET A CA 1
ATOM 1533 C C . MET A 1 207 ? 20.660 -18.912 -57.294 1.00 30.11 207 MET A C 1
ATOM 1535 O O . MET A 1 207 ? 20.123 -17.812 -57.193 1.00 30.11 207 MET A O 1
ATOM 1539 N N . ALA A 1 208 ? 21.956 -19.052 -57.576 1.00 28.61 208 ALA A N 1
ATOM 1540 C CA . ALA A 1 208 ? 22.776 -18.066 -58.284 1.00 28.61 208 ALA A CA 1
ATOM 1541 C C . ALA A 1 208 ? 23.928 -18.816 -58.973 1.00 28.61 208 ALA A C 1
ATOM 1543 O O . ALA A 1 208 ? 24.608 -19.624 -58.348 1.00 28.61 208 ALA A O 1
ATOM 1544 N N . THR A 1 209 ? 24.071 -18.597 -60.275 1.00 32.12 209 THR A N 1
ATOM 1545 C CA . THR A 1 209 ? 24.936 -19.327 -61.208 1.00 32.12 209 THR A CA 1
ATOM 1546 C C . THR A 1 209 ? 26.350 -18.743 -61.316 1.00 32.12 209 THR A C 1
ATOM 1548 O O . THR A 1 209 ? 26.505 -17.537 -61.508 1.00 32.12 209 THR A O 1
ATOM 1551 N N . ASP A 1 210 ? 27.326 -19.655 -61.260 1.00 28.97 210 ASP A N 1
ATOM 1552 C CA . ASP A 1 210 ? 28.656 -19.736 -61.906 1.00 28.97 210 ASP A CA 1
ATOM 1553 C C . ASP A 1 210 ? 28.733 -19.164 -63.342 1.00 28.97 210 ASP A C 1
ATOM 1555 O O . ASP A 1 210 ? 27.702 -18.989 -63.987 1.00 28.97 210 ASP A O 1
ATOM 1559 N N . ALA A 1 211 ? 29.862 -18.981 -64.040 1.00 30.34 211 ALA A N 1
ATOM 1560 C CA . ALA A 1 211 ? 31.325 -18.955 -63.851 1.00 30.34 211 ALA A CA 1
ATOM 1561 C C . ALA A 1 211 ? 31.912 -18.846 -65.287 1.00 30.34 211 ALA A C 1
ATOM 1563 O O . ALA A 1 211 ? 31.195 -19.148 -66.242 1.00 30.34 211 ALA A O 1
ATOM 1564 N N . PHE A 1 212 ? 33.197 -18.499 -65.463 1.00 25.55 212 PHE A N 1
ATOM 1565 C CA . PHE A 1 212 ? 34.096 -19.260 -66.358 1.00 25.55 212 PHE A CA 1
ATOM 1566 C C . PHE A 1 212 ? 35.579 -18.872 -66.163 1.00 25.55 212 PHE A C 1
ATOM 1568 O O . PHE A 1 212 ? 36.013 -17.782 -66.533 1.00 25.55 212 PHE A O 1
ATOM 1575 N N . GLU A 1 213 ? 36.339 -19.805 -65.587 1.00 29.44 213 GLU A N 1
ATOM 1576 C CA . GLU A 1 213 ? 37.792 -19.993 -65.728 1.00 29.44 213 GLU A CA 1
ATOM 1577 C C . GLU A 1 213 ? 38.130 -20.607 -67.098 1.00 29.44 213 GLU A C 1
ATOM 1579 O O . GLU A 1 213 ? 37.274 -21.245 -67.700 1.00 29.44 213 GLU A O 1
ATOM 1584 N N . LEU A 1 214 ? 39.402 -20.565 -67.521 1.00 30.27 214 LEU A N 1
ATOM 1585 C CA . LEU A 1 214 ? 40.143 -21.815 -67.772 1.00 30.27 214 LEU A CA 1
ATOM 1586 C C . LEU A 1 214 ? 41.663 -21.585 -67.910 1.00 30.27 214 LEU A C 1
ATOM 1588 O O . LEU A 1 214 ? 42.125 -20.740 -68.674 1.00 30.27 214 LEU A O 1
ATOM 1592 N N . ALA A 1 215 ? 42.408 -22.391 -67.151 1.00 26.78 215 ALA A N 1
ATOM 1593 C CA . ALA A 1 215 ? 43.847 -22.675 -67.225 1.00 26.78 215 ALA A CA 1
ATOM 1594 C C . ALA A 1 215 ? 44.125 -23.741 -68.333 1.00 26.78 215 ALA A C 1
ATOM 1596 O O . ALA A 1 215 ? 43.265 -23.895 -69.202 1.00 26.78 215 ALA A O 1
ATOM 1597 N N . PRO A 1 216 ? 45.174 -24.606 -68.312 1.00 48.62 216 PRO A N 1
ATOM 1598 C CA . PRO A 1 216 ? 46.497 -24.600 -67.654 1.00 48.62 216 PRO A CA 1
ATOM 1599 C C . PRO A 1 216 ? 47.665 -25.087 -68.575 1.00 48.62 216 PRO A C 1
ATOM 1601 O O . PRO A 1 216 ? 47.461 -25.415 -69.739 1.00 48.62 216 PRO A O 1
ATOM 1604 N N . SER A 1 217 ? 48.872 -25.188 -67.984 1.00 29.69 217 SER A N 1
ATOM 1605 C CA . SER A 1 217 ? 49.793 -26.360 -67.951 1.00 29.69 217 SER A CA 1
ATOM 1606 C C . SER A 1 217 ? 51.266 -26.122 -68.355 1.00 29.69 217 SER A C 1
ATOM 1608 O O . SER A 1 217 ? 51.577 -25.861 -69.513 1.00 29.69 217 SER A O 1
ATOM 1610 N N . GLU A 1 218 ? 52.145 -26.299 -67.360 1.00 32.16 218 GLU A N 1
ATOM 1611 C CA . GLU A 1 218 ? 53.596 -26.619 -67.368 1.00 32.16 218 GLU A CA 1
ATOM 1612 C C . GLU A 1 218 ? 53.916 -27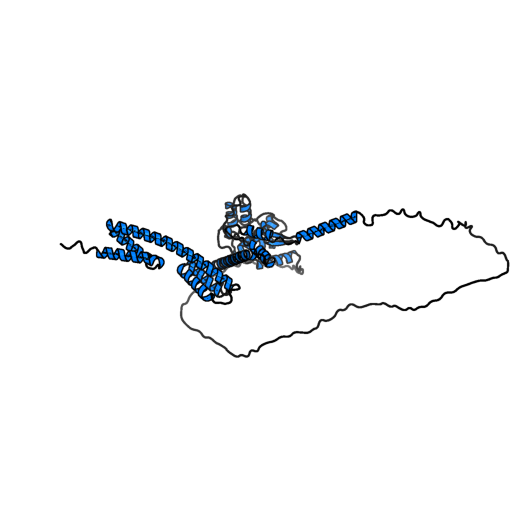.975 -68.075 1.00 32.16 218 GLU A C 1
ATOM 1614 O O . GLU A 1 218 ? 52.938 -28.680 -68.347 1.00 32.16 218 GLU A O 1
ATOM 1619 N N . PRO A 1 219 ? 55.186 -28.428 -68.352 1.00 40.28 219 PRO A N 1
ATOM 1620 C CA . PRO A 1 219 ? 56.398 -28.298 -67.500 1.00 40.28 219 PRO A CA 1
ATOM 1621 C C . PRO A 1 219 ? 57.834 -28.262 -68.132 1.00 40.28 219 PRO A C 1
ATOM 1623 O O . PRO A 1 219 ? 58.054 -28.558 -69.299 1.00 40.28 219 PRO A O 1
ATOM 1626 N N . THR A 1 220 ? 58.802 -27.884 -67.271 1.00 27.05 220 THR A N 1
ATOM 1627 C CA . THR A 1 220 ? 60.236 -28.274 -67.062 1.00 27.05 220 THR A CA 1
ATOM 1628 C C . THR A 1 220 ? 61.168 -28.771 -68.199 1.00 27.05 220 THR A C 1
ATOM 1630 O O . THR A 1 220 ? 60.866 -29.781 -68.821 1.00 27.05 220 THR A O 1
ATOM 1633 N N . THR A 1 221 ? 62.381 -28.186 -68.347 1.00 26.94 221 THR A N 1
ATOM 1634 C CA . THR A 1 221 ? 63.720 -28.669 -67.855 1.00 26.94 221 THR A CA 1
ATOM 1635 C C . THR A 1 221 ? 64.921 -28.021 -68.591 1.00 26.94 221 THR A C 1
ATOM 1637 O O . THR A 1 221 ? 64.954 -28.005 -69.814 1.00 26.94 221 THR A O 1
ATOM 1640 N N . ASP A 1 222 ? 65.888 -27.547 -67.793 1.00 25.56 222 ASP A N 1
ATOM 1641 C CA . ASP A 1 222 ? 67.365 -27.426 -67.897 1.00 25.56 222 ASP A CA 1
ATOM 1642 C C . ASP A 1 222 ? 68.196 -27.475 -69.215 1.00 25.56 222 ASP A C 1
ATOM 1644 O O . ASP A 1 222 ? 68.003 -28.295 -70.106 1.00 25.56 222 ASP A O 1
ATOM 1648 N N . VAL A 1 223 ? 69.303 -26.706 -69.142 1.00 29.34 223 VAL A N 1
ATOM 1649 C CA . VAL A 1 223 ? 70.717 -26.974 -69.537 1.00 29.34 223 VAL A CA 1
ATOM 1650 C C . VAL A 1 223 ? 71.394 -25.944 -70.472 1.00 29.34 223 VAL A C 1
ATOM 1652 O O . VAL A 1 223 ? 70.986 -25.672 -71.593 1.00 29.34 223 VAL A O 1
ATOM 1655 N N . ALA A 1 224 ? 72.506 -25.446 -69.919 1.00 27.03 224 ALA A N 1
ATOM 1656 C CA . ALA A 1 224 ? 73.660 -24.672 -70.383 1.00 27.03 224 ALA A CA 1
ATOM 1657 C C . ALA A 1 224 ? 74.277 -24.902 -71.787 1.00 27.03 224 ALA A C 1
ATOM 1659 O O . ALA A 1 224 ? 74.154 -25.965 -72.384 1.00 27.03 224 ALA A O 1
ATOM 1660 N N . GLY A 1 225 ? 75.139 -23.939 -72.167 1.00 26.44 225 GLY A N 1
ATOM 1661 C CA . GLY A 1 225 ? 76.338 -24.139 -73.005 1.00 26.44 225 GLY A CA 1
ATOM 1662 C C . GLY A 1 225 ? 76.295 -23.382 -74.338 1.00 26.44 225 GLY A C 1
ATOM 1663 O O . GLY A 1 225 ? 75.498 -23.705 -75.201 1.00 26.44 225 GLY A O 1
ATOM 1664 N N . GLU A 1 226 ? 76.989 -22.252 -74.488 1.00 27.34 226 GLU A N 1
ATOM 1665 C CA . GLU A 1 226 ? 78.415 -22.097 -74.854 1.00 27.34 226 GLU A CA 1
ATOM 1666 C C . GLU A 1 226 ? 78.614 -21.832 -76.361 1.00 27.34 226 GLU A C 1
ATOM 1668 O O . GLU A 1 226 ? 78.265 -22.676 -77.174 1.00 27.34 226 GLU A O 1
ATOM 1673 N N . LYS A 1 227 ? 79.304 -20.706 -76.654 1.00 27.08 227 LYS A N 1
ATOM 1674 C CA . LYS A 1 227 ? 80.353 -20.529 -77.691 1.00 27.08 227 LYS A CA 1
ATOM 1675 C C . LYS A 1 227 ? 79.969 -20.719 -79.169 1.00 27.08 227 LYS A C 1
ATOM 1677 O O . LYS A 1 227 ? 79.108 -21.494 -79.527 1.00 27.08 227 LYS A O 1
ATOM 1682 N N . GLU A 1 228 ? 80.627 -20.135 -80.158 1.00 27.25 228 GLU A N 1
ATOM 1683 C CA . GLU A 1 228 ? 81.623 -19.080 -80.364 1.00 27.25 228 GLU A CA 1
ATOM 1684 C C . GLU A 1 228 ? 81.728 -19.019 -81.898 1.00 27.25 228 GLU A C 1
ATOM 1686 O O . GLU A 1 228 ? 81.771 -20.093 -82.493 1.00 27.25 228 GLU A O 1
ATOM 1691 N N . ARG A 1 229 ? 81.937 -17.824 -82.484 1.00 26.22 229 ARG A N 1
ATOM 1692 C CA . ARG A 1 229 ? 82.801 -17.629 -83.677 1.00 26.22 229 ARG A CA 1
ATOM 1693 C C . ARG A 1 229 ? 82.263 -18.259 -85.000 1.00 26.22 229 ARG A C 1
ATOM 1695 O O . ARG A 1 229 ? 81.503 -19.205 -85.009 1.00 26.22 229 ARG A O 1
ATOM 1702 N N . ASP A 1 230 ? 82.550 -17.804 -86.214 1.00 25.70 230 ASP A N 1
ATOM 1703 C CA . ASP A 1 230 ? 83.534 -16.861 -86.715 1.00 25.70 230 ASP A CA 1
ATOM 1704 C C . ASP A 1 230 ? 83.301 -16.622 -88.233 1.00 25.70 230 ASP A C 1
ATOM 1706 O O . ASP A 1 230 ? 82.787 -17.487 -88.937 1.00 25.70 230 ASP A O 1
ATOM 1710 N N . VAL A 1 231 ? 83.783 -15.463 -88.696 1.00 28.41 231 VAL A N 1
ATOM 1711 C CA . VAL A 1 231 ? 84.292 -15.064 -90.035 1.00 28.41 231 VAL A CA 1
ATOM 1712 C C . VAL A 1 231 ? 83.472 -15.059 -91.349 1.00 28.41 231 VAL A C 1
ATOM 1714 O O . VAL A 1 231 ? 82.998 -16.070 -91.852 1.00 28.41 231 VAL A O 1
ATOM 1717 N N . ALA A 1 232 ? 83.663 -13.900 -92.010 1.00 27.73 232 ALA A N 1
ATOM 1718 C CA . ALA A 1 232 ? 84.078 -13.677 -93.413 1.00 27.73 232 ALA A CA 1
ATOM 1719 C C . ALA A 1 232 ? 83.026 -13.743 -94.534 1.00 27.73 232 ALA A C 1
ATOM 1721 O O . ALA A 1 232 ? 82.114 -14.549 -94.508 1.00 27.73 232 ALA A O 1
ATOM 1722 N N . ALA A 1 233 ? 83.147 -13.021 -95.652 1.00 27.03 233 ALA A N 1
ATOM 1723 C CA . ALA A 1 233 ? 83.836 -11.790 -96.058 1.00 27.03 233 ALA A CA 1
ATOM 1724 C C . ALA A 1 233 ? 83.445 -11.545 -97.534 1.00 27.03 233 ALA A C 1
ATOM 1726 O O . ALA A 1 233 ? 83.387 -12.504 -98.298 1.00 27.03 233 ALA A O 1
ATOM 1727 N N . ALA A 1 234 ? 83.328 -10.266 -97.923 1.00 28.67 234 ALA A N 1
ATOM 1728 C CA . ALA A 1 234 ? 83.426 -9.728 -99.296 1.00 28.67 234 ALA A CA 1
ATOM 1729 C C . ALA A 1 234 ? 82.266 -10.093 -100.270 1.00 28.67 234 ALA A C 1
ATOM 1731 O O . ALA A 1 234 ? 81.676 -11.155 -100.188 1.00 28.67 234 ALA A O 1
ATOM 1732 N N . THR A 1 235 ? 81.823 -9.304 -101.254 1.00 26.11 235 THR A N 1
ATOM 1733 C CA . THR A 1 235 ? 82.295 -8.077 -101.917 1.00 26.11 235 THR A CA 1
ATOM 1734 C C . THR A 1 235 ? 81.102 -7.520 -102.714 1.00 26.11 235 THR A C 1
ATOM 1736 O O . THR A 1 235 ? 80.366 -8.309 -103.301 1.00 26.11 235 THR A O 1
ATOM 1739 N N . SER A 1 236 ? 80.933 -6.201 -102.820 1.00 29.64 236 SER A N 1
ATOM 1740 C CA . SER A 1 236 ? 80.811 -5.470 -104.102 1.00 29.64 236 SER A CA 1
ATOM 1741 C C . SER A 1 236 ? 80.172 -4.091 -103.917 1.00 29.64 236 SER A C 1
ATOM 1743 O O . SER A 1 236 ? 79.143 -3.898 -103.281 1.00 29.64 236 SER A O 1
ATOM 1745 N N . SER A 1 237 ? 80.881 -3.125 -104.481 1.00 26.16 237 SER A N 1
ATOM 1746 C CA . SER A 1 237 ? 80.569 -1.717 -104.674 1.00 26.16 237 SER A CA 1
ATOM 1747 C C . SER A 1 237 ? 79.376 -1.479 -105.601 1.00 26.16 237 SER A C 1
ATOM 1749 O O . SER A 1 237 ? 79.290 -2.134 -106.636 1.00 26.16 237 SER A O 1
ATOM 1751 N N . SER A 1 238 ? 78.580 -0.440 -105.335 1.00 28.06 238 SER A N 1
ATOM 1752 C CA . SER A 1 238 ? 78.285 0.625 -106.311 1.00 28.06 238 SER A CA 1
ATOM 1753 C C . SER A 1 238 ? 77.377 1.686 -105.689 1.00 28.06 238 SER A C 1
ATOM 1755 O O . SER A 1 238 ? 76.380 1.380 -105.044 1.00 28.06 238 SER A O 1
ATOM 1757 N N . GLU A 1 239 ? 77.750 2.937 -105.927 1.00 29.59 239 GLU A N 1
ATOM 1758 C CA . GLU A 1 239 ? 77.124 4.180 -105.488 1.00 29.59 239 GLU A CA 1
ATOM 1759 C C . GLU A 1 239 ? 75.683 4.365 -105.985 1.00 29.59 239 GLU A C 1
ATOM 1761 O O . GLU A 1 239 ? 75.308 3.929 -107.074 1.00 29.59 239 GLU A O 1
ATOM 1766 N N . GLY A 1 240 ? 74.900 5.109 -105.201 1.00 29.47 240 GLY A N 1
ATOM 1767 C CA . GLY A 1 240 ? 73.562 5.562 -105.563 1.00 29.47 240 GLY A CA 1
ATOM 1768 C C . GLY A 1 240 ? 73.013 6.550 -104.538 1.00 29.47 240 GLY A C 1
ATOM 1769 O O . GLY A 1 240 ? 72.370 6.169 -103.570 1.00 29.47 240 GLY A O 1
ATOM 1770 N N . THR A 1 241 ? 73.301 7.829 -104.768 1.00 29.77 241 THR A N 1
ATOM 1771 C CA . THR A 1 241 ? 72.668 9.039 -104.212 1.00 29.77 241 THR A CA 1
ATOM 1772 C C . THR A 1 241 ? 71.294 8.861 -103.543 1.00 29.77 241 THR A C 1
ATOM 1774 O O . THR A 1 241 ? 70.359 8.427 -104.217 1.00 29.77 241 THR A O 1
ATOM 1777 N N . LYS A 1 242 ? 71.128 9.385 -102.312 1.00 35.00 242 LYS A N 1
ATOM 1778 C CA . LYS A 1 242 ? 70.109 10.404 -101.950 1.00 35.00 242 LYS A CA 1
ATOM 1779 C C . LYS A 1 242 ? 70.100 10.740 -100.447 1.00 35.00 242 LYS A C 1
ATOM 1781 O O . LYS A 1 242 ? 69.935 9.875 -99.604 1.00 35.00 242 LYS A O 1
ATOM 1786 N N . SER A 1 243 ? 70.240 12.042 -100.180 1.00 32.91 243 SER A N 1
ATOM 1787 C CA . SER A 1 243 ? 69.523 12.856 -99.184 1.00 32.91 243 SER A CA 1
ATOM 1788 C C . SER A 1 243 ? 68.802 12.139 -98.033 1.00 32.91 243 SER A C 1
ATOM 1790 O O . SER A 1 243 ? 67.763 11.537 -98.276 1.00 32.91 243 SER A O 1
ATOM 1792 N N . ALA A 1 244 ? 69.214 12.404 -96.788 1.00 36.88 244 ALA A N 1
ATOM 1793 C CA . ALA A 1 244 ? 68.359 12.987 -95.739 1.00 36.88 244 ALA A CA 1
ATOM 1794 C C . ALA A 1 244 ? 69.079 13.016 -94.378 1.00 36.88 244 ALA A C 1
ATOM 1796 O O . ALA A 1 244 ? 69.795 12.090 -94.015 1.00 36.88 244 ALA A O 1
ATOM 1797 N N . THR A 1 245 ? 68.807 14.087 -93.625 1.00 38.72 245 THR A N 1
ATOM 1798 C CA . THR A 1 245 ? 68.876 14.186 -92.154 1.00 38.72 245 THR A CA 1
ATOM 1799 C C . THR A 1 245 ? 70.237 13.977 -91.480 1.00 38.72 245 THR A C 1
ATOM 1801 O O . THR A 1 245 ? 70.652 12.877 -91.135 1.00 38.72 245 THR A O 1
ATOM 1804 N N . ARG A 1 246 ? 70.888 15.112 -91.203 1.00 37.91 246 ARG A N 1
ATOM 1805 C CA . ARG A 1 246 ? 71.980 15.266 -90.237 1.00 37.91 246 ARG A CA 1
ATOM 1806 C C . ARG A 1 246 ? 71.437 14.998 -88.826 1.00 37.91 246 ARG A C 1
ATOM 1808 O O . ARG A 1 246 ? 70.768 15.862 -88.269 1.00 37.91 246 ARG A O 1
ATOM 1815 N N . PHE A 1 247 ? 71.738 13.826 -88.276 1.00 36.28 247 PHE A N 1
ATOM 1816 C CA . PHE A 1 247 ? 71.613 13.531 -86.849 1.00 36.28 247 PHE A CA 1
ATOM 1817 C C . PHE A 1 247 ? 72.969 13.748 -86.173 1.00 36.28 247 PHE A C 1
ATOM 1819 O O . PHE A 1 247 ? 73.999 13.276 -86.654 1.00 36.28 247 PHE A O 1
ATOM 1826 N N . THR A 1 248 ? 72.961 14.515 -85.089 1.00 46.53 248 THR A N 1
ATOM 1827 C CA . THR A 1 248 ? 74.095 14.741 -84.190 1.00 46.53 248 THR A CA 1
ATOM 1828 C C . THR A 1 248 ? 74.202 13.542 -83.245 1.00 46.53 248 THR A C 1
ATOM 1830 O O . THR A 1 248 ? 73.230 13.269 -82.544 1.00 46.53 248 THR A O 1
ATOM 1833 N N . PRO A 1 249 ? 75.329 12.815 -83.200 1.00 45.81 249 PRO A N 1
ATOM 1834 C CA . PRO A 1 249 ? 75.524 11.779 -82.196 1.00 45.81 249 PRO A CA 1
ATOM 1835 C C . PRO A 1 249 ? 75.844 12.445 -80.850 1.00 45.81 249 PRO A C 1
ATOM 1837 O O . PRO A 1 249 ? 76.881 13.090 -80.705 1.00 45.81 249 PRO A O 1
ATOM 1840 N N . VAL A 1 250 ? 74.930 12.320 -79.889 1.00 42.41 250 VAL A N 1
ATOM 1841 C CA . VAL A 1 250 ? 75.190 12.578 -78.466 1.00 42.41 250 VAL A CA 1
ATOM 1842 C C . VAL A 1 250 ? 75.778 11.288 -77.896 1.00 42.41 250 VAL A C 1
ATOM 1844 O O . VAL A 1 250 ? 75.242 10.211 -78.154 1.00 42.41 250 VAL A O 1
ATOM 1847 N N . GLY A 1 251 ? 76.924 11.380 -77.219 1.00 43.91 251 GLY A N 1
ATOM 1848 C CA . GLY A 1 251 ? 77.588 10.221 -76.621 1.00 43.91 251 GLY A CA 1
ATOM 1849 C C . GLY A 1 251 ? 76.762 9.627 -75.479 1.00 43.91 251 GLY A C 1
ATOM 1850 O O . GLY A 1 251 ? 76.060 10.350 -74.780 1.00 43.91 251 GLY A O 1
ATOM 1851 N N . GLU A 1 252 ? 76.872 8.316 -75.269 1.00 48.62 252 GLU A N 1
ATOM 1852 C CA . GLU A 1 252 ? 76.155 7.551 -74.230 1.00 48.62 252 GLU A CA 1
ATOM 1853 C C . GLU A 1 252 ? 76.539 7.916 -72.774 1.00 48.62 252 GLU A C 1
ATOM 1855 O O . GLU A 1 252 ? 76.131 7.234 -71.842 1.00 48.62 252 GLU A O 1
ATOM 1860 N N . GLU A 1 253 ? 77.281 9.004 -72.545 1.00 52.94 253 GLU A N 1
ATOM 1861 C CA . GLU A 1 253 ? 77.661 9.498 -71.208 1.00 52.94 253 GLU A CA 1
ATOM 1862 C C . GLU A 1 253 ? 76.675 10.523 -70.613 1.00 52.94 253 GLU A C 1
ATOM 1864 O O . GLU A 1 253 ? 76.904 11.026 -69.517 1.00 52.94 253 GLU A O 1
ATOM 1869 N N . GLU A 1 254 ? 75.557 10.812 -71.287 1.00 49.56 254 GLU A N 1
ATOM 1870 C CA . GLU A 1 254 ? 74.520 11.746 -70.805 1.00 49.56 254 GLU A CA 1
ATOM 1871 C C . GLU A 1 254 ? 73.148 11.069 -70.578 1.00 49.56 254 GLU A C 1
ATOM 1873 O O . GLU A 1 254 ? 72.101 11.715 -70.602 1.00 49.56 254 GLU A O 1
ATOM 1878 N N . LEU A 1 255 ? 73.152 9.751 -70.331 1.00 46.34 255 LEU A N 1
ATOM 1879 C CA . LEU A 1 255 ? 72.033 9.006 -69.743 1.00 46.34 255 LEU A CA 1
ATOM 1880 C C . LEU A 1 255 ? 72.288 8.802 -68.240 1.00 46.34 255 LEU A C 1
ATOM 1882 O O . LEU A 1 255 ? 72.953 7.850 -67.861 1.00 46.34 255 LEU A O 1
ATOM 1886 N N . ASP A 1 256 ? 71.756 9.732 -67.441 1.00 47.81 256 ASP A N 1
ATOM 1887 C CA . ASP A 1 256 ? 71.427 9.684 -66.001 1.00 47.81 256 ASP A CA 1
ATOM 1888 C C . ASP A 1 256 ? 72.391 8.950 -65.032 1.00 47.81 256 ASP A C 1
ATOM 1890 O O . ASP A 1 256 ? 72.639 7.746 -65.126 1.00 47.81 256 ASP A O 1
ATOM 1894 N N . PRO A 1 257 ? 72.780 9.626 -63.938 1.00 47.47 257 PRO A N 1
ATOM 1895 C CA . PRO A 1 257 ? 72.028 9.289 -62.739 1.00 47.47 257 PRO A CA 1
ATOM 1896 C C . PRO A 1 257 ? 71.637 10.528 -61.935 1.00 47.47 257 PRO A C 1
ATOM 1898 O O . PRO A 1 257 ? 72.474 11.310 -61.480 1.00 47.47 257 PRO A O 1
ATOM 1901 N N . THR A 1 258 ? 70.337 10.638 -61.682 1.00 53.66 258 THR A N 1
ATOM 1902 C CA . THR A 1 258 ? 69.736 11.268 -60.506 1.00 53.66 258 THR A CA 1
ATOM 1903 C C . THR A 1 258 ? 70.683 11.236 -59.298 1.00 53.66 258 THR A C 1
ATOM 1905 O O . THR A 1 258 ? 71.224 10.165 -58.996 1.00 53.66 258 THR A O 1
ATOM 1908 N N . PRO A 1 259 ? 70.872 12.353 -58.566 1.00 59.50 259 PRO A N 1
ATOM 1909 C CA . PRO A 1 259 ? 71.622 12.309 -57.316 1.00 59.50 259 PRO A CA 1
ATOM 1910 C C . PRO A 1 259 ? 70.973 11.273 -56.380 1.00 59.50 259 PRO A C 1
ATOM 1912 O O . PRO A 1 259 ? 69.743 11.153 -56.385 1.00 59.50 259 PRO A O 1
ATOM 1915 N N . PRO A 1 260 ? 71.757 10.502 -55.603 1.00 58.28 260 PRO A N 1
ATOM 1916 C CA . PRO A 1 260 ? 71.185 9.542 -54.669 1.00 58.28 260 PRO A CA 1
ATOM 1917 C C . PRO A 1 260 ? 70.256 10.296 -53.706 1.00 58.28 260 PRO A C 1
ATOM 1919 O O . PRO A 1 260 ? 70.606 11.404 -53.284 1.00 58.28 260 PRO A O 1
ATOM 1922 N N . PRO A 1 261 ? 69.070 9.755 -53.376 1.00 55.59 261 PRO A N 1
ATOM 1923 C CA . PRO A 1 261 ? 68.221 10.385 -52.380 1.00 55.59 261 PRO A CA 1
ATOM 1924 C C . PRO A 1 261 ? 69.014 10.470 -51.074 1.00 55.59 261 PRO A C 1
ATOM 1926 O O . PRO A 1 261 ? 69.641 9.495 -50.661 1.00 55.59 261 PRO A O 1
ATOM 1929 N N . GLU A 1 262 ? 69.020 11.646 -50.447 1.00 55.03 262 GLU A N 1
ATOM 1930 C CA . GLU A 1 262 ? 69.496 11.788 -49.075 1.00 55.03 262 GLU A CA 1
ATOM 1931 C C . GLU A 1 262 ? 68.772 10.736 -48.225 1.00 55.03 262 GLU A C 1
ATOM 1933 O O . GLU A 1 262 ? 6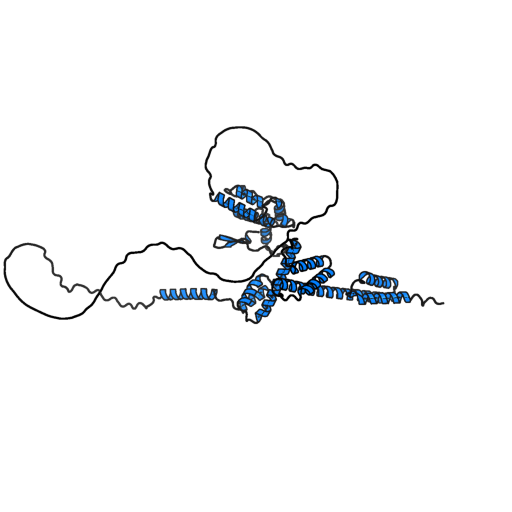7.540 10.725 -48.176 1.00 55.03 262 GLU A O 1
ATOM 1938 N N . GLU A 1 263 ? 69.520 9.836 -47.581 1.00 54.56 263 GLU A N 1
ATOM 1939 C CA . GLU A 1 263 ? 68.992 8.954 -46.542 1.00 54.56 263 GLU A CA 1
ATOM 1940 C C . GLU A 1 263 ? 68.578 9.828 -45.352 1.00 54.56 263 GLU A C 1
ATOM 1942 O O . GLU A 1 263 ? 69.292 9.992 -44.365 1.00 54.56 263 GLU A O 1
ATOM 1947 N N . GLN A 1 264 ? 67.408 10.453 -45.460 1.00 55.00 264 GLN A N 1
ATOM 1948 C CA . GLN A 1 264 ? 66.684 10.917 -44.298 1.00 55.00 264 GLN A CA 1
ATOM 1949 C C . GLN A 1 264 ? 66.203 9.653 -43.597 1.00 55.00 264 GLN A C 1
ATOM 1951 O O . GLN A 1 264 ? 65.248 9.010 -44.035 1.00 55.00 264 GLN A O 1
ATOM 1956 N N . GLU A 1 265 ? 66.895 9.275 -42.521 1.00 55.72 265 GLU A N 1
ATOM 1957 C CA . GLU A 1 265 ? 66.384 8.331 -41.534 1.00 55.72 265 GLU A CA 1
ATOM 1958 C C . GLU A 1 265 ? 65.064 8.894 -40.988 1.00 55.72 265 GLU A C 1
ATOM 1960 O O . GLU A 1 265 ? 65.011 9.598 -39.978 1.00 55.72 265 GLU A O 1
ATOM 1965 N N . HIS A 1 266 ? 63.961 8.633 -41.687 1.00 54.34 266 HIS A N 1
ATOM 1966 C CA . HIS A 1 266 ? 62.644 8.826 -41.122 1.00 54.34 266 HIS A CA 1
ATOM 1967 C C . HIS A 1 266 ? 62.559 7.852 -39.943 1.00 54.34 266 HIS A C 1
ATOM 1969 O O . HIS A 1 266 ? 62.721 6.644 -40.154 1.00 54.34 266 HIS A O 1
ATOM 1975 N N . PRO A 1 267 ? 62.335 8.320 -38.700 1.00 60.31 267 PRO A N 1
ATOM 1976 C CA . PRO A 1 267 ? 62.112 7.400 -37.598 1.00 60.31 267 PRO A CA 1
ATOM 1977 C C . PRO A 1 267 ? 60.958 6.487 -38.014 1.00 60.31 267 PRO A C 1
ATOM 1979 O O . PRO A 1 267 ? 59.934 6.979 -38.490 1.00 60.31 267 PRO A O 1
ATOM 1982 N N . LEU A 1 268 ? 61.151 5.171 -37.873 1.00 57.94 268 LEU A N 1
ATOM 1983 C CA . LEU A 1 268 ? 60.312 4.102 -38.442 1.00 57.94 268 LEU A CA 1
ATOM 1984 C C . LEU A 1 268 ? 58.807 4.214 -38.126 1.00 57.94 268 LEU A C 1
ATOM 1986 O O . LEU A 1 268 ? 58.005 3.461 -38.670 1.00 57.94 268 LEU A O 1
ATOM 1990 N N . ILE A 1 269 ? 58.405 5.145 -37.258 1.00 67.69 269 ILE A N 1
ATOM 1991 C CA . ILE A 1 269 ? 57.024 5.480 -36.942 1.00 67.69 269 ILE A CA 1
ATOM 1992 C C . ILE A 1 269 ? 56.936 6.998 -36.695 1.00 67.69 269 ILE A C 1
ATOM 1994 O O . ILE A 1 269 ? 57.536 7.516 -35.751 1.00 67.69 269 ILE A O 1
ATOM 1998 N N . SER A 1 270 ? 56.161 7.715 -37.519 1.00 79.06 270 SER A N 1
ATOM 1999 C CA . SER A 1 270 ? 55.871 9.149 -37.342 1.00 79.06 270 SER A CA 1
ATOM 2000 C C . SER A 1 270 ? 55.289 9.422 -35.949 1.00 79.06 270 SER A C 1
ATOM 2002 O O . SER A 1 270 ? 54.470 8.641 -35.457 1.00 79.06 270 SER A O 1
ATOM 2004 N N . ILE A 1 271 ? 55.651 10.553 -35.329 1.00 82.38 271 ILE A N 1
ATOM 2005 C CA . ILE A 1 271 ? 55.115 11.000 -34.026 1.00 82.38 271 ILE A CA 1
ATOM 2006 C C . ILE A 1 271 ? 53.575 11.005 -34.034 1.00 82.38 271 ILE A C 1
ATOM 2008 O O . ILE A 1 271 ? 52.948 10.665 -33.034 1.00 82.38 271 ILE A O 1
ATOM 2012 N N . GLN A 1 272 ? 52.957 11.304 -35.180 1.00 83.62 272 GLN A N 1
ATOM 2013 C CA . GLN A 1 272 ? 51.501 11.278 -35.355 1.00 83.62 272 GLN A CA 1
ATOM 2014 C C . GLN A 1 272 ? 50.898 9.883 -35.117 1.00 83.62 272 GLN A C 1
ATOM 2016 O O . GLN A 1 272 ? 49.831 9.766 -34.519 1.00 83.62 272 GLN A O 1
ATOM 2021 N N . THR A 1 273 ? 51.597 8.820 -35.515 1.00 87.00 273 THR A N 1
ATOM 2022 C CA . THR A 1 273 ? 51.182 7.426 -35.281 1.00 87.00 273 THR A CA 1
ATOM 2023 C C . THR A 1 273 ? 51.232 7.074 -33.796 1.00 87.00 273 THR A C 1
ATOM 2025 O O . THR A 1 273 ? 50.314 6.437 -33.289 1.00 87.00 273 THR A O 1
ATOM 2028 N N . TRP A 1 274 ? 52.255 7.539 -33.071 1.00 90.25 274 TRP A N 1
ATOM 2029 C CA . TRP A 1 274 ? 52.342 7.358 -31.617 1.00 90.25 274 TRP A CA 1
ATOM 2030 C C . TRP A 1 274 ? 51.247 8.119 -30.869 1.00 90.25 274 TRP A C 1
ATOM 2032 O O . TRP A 1 274 ? 50.676 7.585 -29.920 1.00 90.25 274 TRP A O 1
ATOM 2042 N N . VAL A 1 275 ? 50.901 9.326 -31.325 1.00 90.69 275 VAL A N 1
ATOM 2043 C CA . VAL A 1 275 ? 49.761 10.086 -30.789 1.00 90.69 275 VAL A CA 1
ATOM 2044 C C . VAL A 1 275 ? 48.449 9.339 -31.034 1.00 90.69 275 VAL A C 1
ATOM 2046 O O . VAL A 1 275 ? 47.647 9.207 -30.114 1.00 90.69 275 VAL A O 1
ATOM 2049 N N . LEU A 1 276 ? 48.244 8.784 -32.231 1.00 91.00 276 LEU A N 1
ATOM 2050 C CA . LEU A 1 276 ? 47.040 8.019 -32.558 1.00 91.00 276 LEU A CA 1
ATOM 2051 C C . LEU A 1 276 ? 46.929 6.731 -31.729 1.00 91.00 276 LEU A C 1
ATOM 2053 O O . LEU A 1 276 ? 45.858 6.439 -31.202 1.00 91.00 276 LEU A O 1
ATOM 2057 N N . VAL A 1 277 ? 48.032 6.001 -31.543 1.00 93.00 277 VAL A N 1
ATOM 2058 C CA . VAL A 1 277 ? 48.083 4.817 -30.669 1.00 93.00 277 VAL A CA 1
ATOM 2059 C C . VAL A 1 277 ? 47.800 5.197 -29.217 1.00 93.00 277 VAL A C 1
ATOM 2061 O O . VAL A 1 277 ? 47.020 4.518 -28.556 1.00 93.00 277 VAL A O 1
ATOM 2064 N N . ALA A 1 278 ? 48.365 6.299 -28.719 1.00 92.56 278 ALA A N 1
ATOM 2065 C CA . ALA A 1 278 ? 48.090 6.782 -27.368 1.00 92.56 278 ALA A CA 1
ATOM 2066 C C . ALA A 1 278 ? 46.618 7.189 -27.191 1.00 92.56 278 ALA A C 1
ATOM 2068 O O . ALA A 1 278 ? 46.012 6.839 -26.181 1.00 92.56 278 ALA A O 1
ATOM 2069 N N . CYS A 1 279 ? 46.013 7.857 -28.179 1.00 92.44 279 CYS A N 1
ATOM 2070 C CA . CYS A 1 279 ? 44.582 8.158 -28.179 1.00 92.44 279 CYS A CA 1
ATOM 2071 C C . CYS A 1 279 ? 43.734 6.882 -28.195 1.00 92.44 279 CYS A C 1
ATOM 2073 O O . CYS A 1 279 ? 42.772 6.786 -27.441 1.00 92.44 279 CYS A O 1
ATOM 2075 N N . LEU A 1 280 ? 44.100 5.884 -28.999 1.00 93.94 280 LEU A N 1
ATOM 2076 C CA . LEU A 1 280 ? 43.360 4.627 -29.101 1.00 93.94 280 LEU A CA 1
ATOM 2077 C C . LEU A 1 280 ? 43.478 3.789 -27.820 1.00 93.94 280 LEU A C 1
ATOM 2079 O O . LEU A 1 280 ? 42.488 3.221 -27.367 1.00 93.94 280 LEU A O 1
ATOM 2083 N N . LEU A 1 281 ? 44.648 3.785 -27.176 1.00 94.31 281 LEU A N 1
ATOM 2084 C CA . LEU A 1 281 ? 44.840 3.201 -25.848 1.00 94.31 281 LEU A CA 1
ATOM 2085 C C . LEU A 1 281 ? 44.084 3.977 -24.768 1.00 94.31 281 LEU A C 1
ATOM 2087 O O . LEU A 1 281 ? 43.514 3.355 -23.880 1.00 94.31 281 LEU A O 1
ATOM 2091 N N . ALA A 1 282 ? 44.031 5.308 -24.843 1.00 91.94 282 ALA A N 1
ATOM 2092 C CA . ALA A 1 282 ? 43.260 6.124 -23.909 1.00 91.94 282 ALA A CA 1
ATOM 2093 C C . ALA A 1 282 ? 41.756 5.859 -24.045 1.00 91.94 282 ALA A C 1
ATOM 2095 O O . ALA A 1 282 ? 41.085 5.694 -23.028 1.00 91.94 282 ALA A O 1
ATOM 2096 N N . VAL A 1 283 ? 41.244 5.744 -25.277 1.00 91.69 283 VAL A N 1
ATOM 2097 C CA . VAL A 1 283 ? 39.858 5.348 -25.578 1.00 91.69 283 VAL A CA 1
ATOM 2098 C C . VAL A 1 283 ? 39.591 3.919 -25.105 1.00 91.69 283 VAL A C 1
ATOM 2100 O O . VAL A 1 283 ? 38.600 3.670 -24.429 1.00 91.69 283 VAL A O 1
ATOM 2103 N N . GLY A 1 284 ? 40.499 2.979 -25.378 1.00 90.31 284 GLY A N 1
ATOM 2104 C CA . GLY A 1 284 ? 40.396 1.602 -24.897 1.00 90.31 284 GLY A CA 1
ATOM 2105 C C . GLY A 1 284 ? 40.399 1.506 -23.369 1.00 90.31 284 GLY A C 1
ATOM 2106 O O . GLY A 1 284 ? 39.594 0.778 -22.799 1.00 90.31 284 GLY A O 1
ATOM 2107 N N . ALA A 1 285 ? 41.243 2.287 -22.693 1.00 87.19 285 ALA A N 1
ATOM 2108 C CA . ALA A 1 285 ? 41.311 2.355 -21.237 1.00 87.19 285 ALA A CA 1
ATOM 2109 C C . ALA A 1 285 ? 40.075 3.032 -20.629 1.00 87.19 285 ALA A C 1
ATOM 2111 O O . ALA A 1 285 ? 39.596 2.585 -19.589 1.00 87.19 285 ALA A O 1
ATOM 2112 N N . THR A 1 286 ? 39.526 4.067 -21.275 1.00 83.62 286 THR A N 1
ATOM 2113 C CA . THR A 1 286 ? 38.259 4.676 -20.839 1.00 83.62 286 THR A CA 1
ATOM 2114 C C . THR A 1 286 ? 37.104 3.705 -21.021 1.00 83.62 286 THR A C 1
ATOM 2116 O O . THR A 1 286 ? 36.361 3.493 -20.070 1.00 83.62 286 THR A O 1
ATOM 2119 N N . LEU A 1 287 ? 36.988 3.047 -22.177 1.00 83.12 287 LEU A N 1
ATOM 2120 C CA . LEU A 1 287 ? 35.995 1.993 -22.391 1.00 83.12 287 LEU A CA 1
ATOM 2121 C C . LEU A 1 287 ? 36.143 0.886 -21.339 1.00 83.12 287 LEU A C 1
ATOM 2123 O O . LEU A 1 287 ? 35.174 0.548 -20.670 1.00 83.12 287 LEU A O 1
ATOM 2127 N N . TYR A 1 288 ? 37.356 0.385 -21.105 1.00 82.88 288 TYR A N 1
ATOM 2128 C CA . TYR A 1 288 ? 37.622 -0.631 -20.084 1.00 82.88 288 TYR A CA 1
ATOM 2129 C C . TYR A 1 288 ? 37.225 -0.177 -18.671 1.00 82.88 288 TYR A C 1
ATOM 2131 O O . TYR A 1 288 ? 36.625 -0.947 -17.927 1.00 82.88 288 TYR A O 1
ATOM 2139 N N . TYR A 1 289 ? 37.502 1.079 -18.313 1.00 81.94 289 TYR A N 1
ATOM 2140 C CA . TYR A 1 289 ? 37.099 1.655 -17.031 1.00 81.94 289 TYR A CA 1
ATOM 2141 C C . TYR A 1 289 ? 35.572 1.753 -16.890 1.00 81.94 289 TYR A C 1
ATOM 2143 O O . TYR A 1 289 ? 35.039 1.417 -15.838 1.00 81.94 289 TYR A O 1
ATOM 2151 N N . PHE A 1 290 ? 34.857 2.140 -17.951 1.00 74.56 290 PHE A N 1
ATOM 2152 C CA . PHE A 1 290 ? 33.388 2.172 -17.964 1.00 74.56 290 PHE A CA 1
ATOM 2153 C C . PHE A 1 290 ? 32.749 0.775 -17.914 1.00 74.56 290 PHE A C 1
ATOM 2155 O O . PHE A 1 290 ? 31.644 0.632 -17.395 1.00 74.56 290 PHE A O 1
ATOM 2162 N N . TYR A 1 291 ? 33.437 -0.252 -18.419 1.00 77.94 291 TYR A N 1
ATOM 2163 C CA . TYR A 1 291 ? 32.994 -1.648 -18.349 1.00 77.94 291 TYR A CA 1
ATOM 2164 C C . TYR A 1 291 ? 33.437 -2.377 -17.070 1.00 77.94 291 TYR A C 1
ATOM 2166 O O . TYR A 1 291 ? 33.011 -3.513 -16.835 1.00 77.94 291 TYR A O 1
ATOM 2174 N N . LEU A 1 292 ? 34.263 -1.752 -16.224 1.00 75.06 292 LEU A N 1
ATOM 2175 C CA . LEU A 1 292 ? 34.674 -2.345 -14.958 1.00 75.06 292 LEU A CA 1
ATOM 2176 C C . LEU A 1 292 ? 33.485 -2.327 -13.982 1.00 75.06 292 LEU A C 1
ATOM 2178 O O . LEU A 1 292 ? 32.930 -1.263 -13.704 1.00 75.06 292 LEU A O 1
ATOM 2182 N N . PRO A 1 293 ? 33.060 -3.487 -13.452 1.00 67.75 293 PRO A N 1
ATOM 2183 C CA . PRO A 1 293 ? 31.927 -3.542 -12.539 1.00 67.75 293 PRO A CA 1
ATOM 2184 C C . PRO A 1 293 ? 32.207 -2.725 -11.266 1.00 67.75 293 PRO A C 1
ATOM 2186 O O . PRO A 1 293 ? 33.349 -2.695 -10.796 1.00 67.75 293 PRO A O 1
ATOM 2189 N N . PRO A 1 294 ? 31.173 -2.113 -10.660 1.00 73.06 294 PRO A N 1
ATOM 2190 C CA . PRO A 1 294 ? 31.318 -1.426 -9.383 1.00 73.06 294 PRO A CA 1
ATOM 2191 C C . PRO A 1 294 ? 31.811 -2.405 -8.316 1.00 73.06 294 PRO A C 1
ATOM 2193 O O . PRO A 1 294 ? 31.348 -3.549 -8.253 1.00 73.06 294 PRO A O 1
ATOM 2196 N N . SER A 1 295 ? 32.745 -1.956 -7.476 1.00 80.94 295 SER A N 1
ATOM 2197 C CA . SER A 1 295 ? 33.283 -2.774 -6.389 1.00 80.94 295 SER A CA 1
ATOM 2198 C C . SER A 1 295 ? 32.164 -3.234 -5.438 1.00 80.94 295 SER A C 1
ATOM 2200 O O . SER A 1 295 ? 31.160 -2.526 -5.283 1.00 80.94 295 SER A O 1
ATOM 2202 N N . PRO A 1 296 ? 32.319 -4.397 -4.772 1.00 81.62 296 PRO A N 1
ATOM 2203 C CA . PRO A 1 296 ? 31.350 -4.870 -3.782 1.00 81.62 296 PRO A CA 1
ATOM 2204 C C . PRO A 1 296 ? 31.044 -3.812 -2.715 1.00 81.62 296 PRO A C 1
ATOM 2206 O O . PRO A 1 296 ? 29.895 -3.632 -2.324 1.00 81.62 296 PRO A O 1
ATOM 2209 N N . ASP A 1 297 ? 32.058 -3.060 -2.280 1.00 84.81 297 ASP A N 1
ATOM 2210 C CA . ASP A 1 297 ? 31.898 -1.988 -1.295 1.00 84.81 297 ASP A CA 1
ATOM 2211 C C . ASP A 1 297 ? 31.035 -0.836 -1.817 1.00 84.81 297 ASP A C 1
ATOM 2213 O O . ASP A 1 297 ? 30.081 -0.452 -1.146 1.00 84.81 297 ASP A O 1
ATOM 2217 N N . ALA A 1 298 ? 31.294 -0.342 -3.032 1.00 84.25 298 ALA A N 1
ATOM 2218 C CA . ALA A 1 298 ? 30.529 0.761 -3.613 1.00 84.25 298 ALA A CA 1
ATOM 2219 C C . ALA A 1 298 ? 29.056 0.385 -3.836 1.00 84.25 298 ALA A C 1
ATOM 2221 O O . ALA A 1 298 ? 28.148 1.180 -3.583 1.00 84.25 298 ALA A O 1
ATOM 2222 N N . LEU A 1 299 ? 28.805 -0.847 -4.287 1.00 84.69 299 LEU A N 1
ATOM 2223 C CA . LEU A 1 299 ? 27.448 -1.325 -4.522 1.00 84.69 299 LEU A CA 1
ATOM 2224 C C . LEU A 1 299 ? 26.707 -1.585 -3.203 1.00 84.69 299 LEU A C 1
ATOM 2226 O O . LEU A 1 299 ? 25.537 -1.227 -3.070 1.00 84.69 299 LEU A O 1
ATOM 2230 N N . TYR A 1 300 ? 27.397 -2.122 -2.194 1.00 86.31 300 TYR A N 1
ATOM 2231 C CA . TYR A 1 300 ? 26.847 -2.272 -0.850 1.00 86.31 300 TYR A CA 1
ATOM 2232 C C . TYR A 1 300 ? 26.535 -0.917 -0.201 1.00 86.31 300 TYR A C 1
ATOM 2234 O O . TYR A 1 300 ? 25.455 -0.756 0.361 1.00 86.31 300 TYR A O 1
ATOM 2242 N N . GLU A 1 301 ? 27.415 0.080 -0.313 1.00 85.88 301 GLU A N 1
ATOM 2243 C CA . GLU A 1 301 ? 27.149 1.434 0.186 1.00 85.88 301 GLU A CA 1
ATOM 2244 C C . GLU A 1 301 ? 25.950 2.079 -0.505 1.00 85.88 301 GLU A C 1
ATOM 2246 O O . GLU A 1 301 ? 25.119 2.686 0.167 1.00 85.88 301 GLU A O 1
ATOM 2251 N N . ARG A 1 302 ? 25.790 1.889 -1.819 1.00 85.44 302 ARG A N 1
ATOM 2252 C CA . ARG A 1 302 ? 24.608 2.359 -2.555 1.00 85.44 302 ARG A CA 1
ATOM 2253 C C . ARG A 1 302 ? 23.318 1.727 -2.031 1.00 85.44 302 ARG A C 1
ATOM 2255 O O . ARG A 1 302 ? 22.332 2.435 -1.830 1.00 85.44 302 ARG A O 1
ATOM 2262 N N . ILE A 1 303 ? 23.326 0.416 -1.776 1.00 85.44 303 ILE A N 1
ATOM 2263 C CA . ILE A 1 303 ? 22.190 -0.289 -1.165 1.00 85.44 303 ILE A CA 1
ATOM 2264 C C . ILE A 1 303 ? 21.927 0.262 0.240 1.00 85.44 303 ILE A C 1
ATOM 2266 O O . ILE A 1 303 ? 20.785 0.552 0.593 1.00 85.44 303 ILE A O 1
ATOM 2270 N N . MET A 1 304 ? 22.974 0.438 1.047 1.00 85.50 304 MET A N 1
ATOM 2271 C CA . MET A 1 304 ? 22.841 0.949 2.408 1.00 85.50 304 MET A CA 1
ATOM 2272 C C . MET A 1 304 ? 22.301 2.382 2.426 1.00 85.50 304 MET A C 1
ATOM 2274 O O . MET A 1 304 ? 21.375 2.655 3.178 1.00 85.50 304 MET A O 1
ATOM 2278 N N . ALA A 1 305 ? 22.766 3.260 1.537 1.00 84.31 305 ALA A N 1
ATOM 2279 C CA . ALA A 1 305 ? 22.268 4.629 1.397 1.00 84.31 305 ALA A CA 1
ATOM 2280 C C . ALA A 1 305 ? 20.770 4.682 1.043 1.00 84.31 305 ALA A C 1
ATOM 2282 O O . ALA A 1 305 ? 20.040 5.549 1.522 1.00 84.31 305 ALA A O 1
ATOM 2283 N N . LYS A 1 306 ? 20.288 3.720 0.247 1.00 81.81 306 LYS A N 1
ATOM 2284 C CA . LYS A 1 306 ? 18.864 3.563 -0.092 1.00 81.81 306 LYS A CA 1
ATOM 2285 C C . LYS A 1 306 ? 18.035 2.892 1.013 1.00 81.81 306 LYS A C 1
ATOM 2287 O O . LYS A 1 306 ? 16.808 2.871 0.941 1.00 81.81 306 LYS A O 1
ATOM 2292 N N . THR A 1 307 ? 18.681 2.328 2.033 1.00 74.75 307 THR A N 1
ATOM 2293 C CA . THR A 1 307 ? 18.022 1.612 3.139 1.00 74.75 307 THR A CA 1
ATOM 2294 C C . THR A 1 307 ? 18.198 2.285 4.505 1.00 74.75 307 THR A C 1
ATOM 2296 O O . THR A 1 307 ? 17.599 1.835 5.475 1.00 74.75 307 THR A O 1
ATOM 2299 N N . THR A 1 308 ? 18.941 3.394 4.602 1.00 65.94 308 THR A N 1
ATOM 2300 C CA . THR A 1 308 ? 19.197 4.153 5.846 1.00 65.94 308 THR A CA 1
ATOM 2301 C C . THR A 1 308 ? 18.022 5.001 6.372 1.00 65.94 308 THR A C 1
ATOM 2303 O O . THR A 1 308 ? 18.223 5.838 7.248 1.00 65.94 308 THR A O 1
ATOM 2306 N N . GLY A 1 309 ? 16.796 4.795 5.884 1.00 61.94 309 GLY A N 1
ATOM 2307 C CA . GLY A 1 309 ? 15.585 5.482 6.355 1.00 61.94 309 GLY A CA 1
ATOM 2308 C C . GLY A 1 309 ? 14.628 4.574 7.139 1.00 61.94 309 GLY A C 1
ATOM 2309 O O . GLY A 1 309 ? 14.838 3.371 7.248 1.00 61.94 309 GLY A O 1
ATOM 2310 N N . GLU A 1 310 ? 13.533 5.147 7.650 1.00 57.53 310 GLU A N 1
ATOM 2311 C CA . GLU A 1 310 ? 12.451 4.404 8.329 1.00 57.53 310 GLU A CA 1
ATOM 2312 C C . GLU A 1 310 ? 11.701 3.450 7.371 1.00 57.53 310 GLU A C 1
ATOM 2314 O O . GLU A 1 310 ? 11.077 2.477 7.791 1.00 57.53 310 GLU A O 1
ATOM 2319 N N . THR A 1 311 ? 11.820 3.687 6.059 1.00 59.44 311 THR A N 1
ATOM 2320 C CA . THR A 1 311 ? 11.268 2.848 4.992 1.00 59.44 311 THR A CA 1
ATOM 2321 C C . THR A 1 311 ? 12.360 2.420 4.019 1.00 59.44 311 THR A C 1
ATOM 2323 O O . THR A 1 311 ? 13.097 3.265 3.511 1.00 59.44 311 THR A O 1
ATOM 2326 N N . ILE A 1 312 ? 12.422 1.125 3.707 1.00 68.62 312 ILE A N 1
ATOM 2327 C CA . ILE A 1 312 ? 13.328 0.587 2.688 1.00 68.62 312 ILE A CA 1
ATOM 2328 C C . ILE A 1 312 ? 12.864 1.075 1.308 1.00 68.62 312 ILE A C 1
ATOM 2330 O O . ILE A 1 312 ? 11.717 0.828 0.915 1.00 68.62 312 ILE A O 1
ATOM 2334 N N . ASP A 1 313 ? 13.742 1.765 0.576 1.00 72.12 313 ASP A N 1
ATOM 2335 C CA . ASP A 1 313 ? 13.456 2.181 -0.794 1.00 72.12 313 ASP A CA 1
ATOM 2336 C C . ASP A 1 313 ? 13.377 0.952 -1.714 1.00 72.12 313 ASP A C 1
ATOM 2338 O O . ASP A 1 313 ? 14.264 0.096 -1.748 1.00 72.12 313 ASP A O 1
ATOM 2342 N N . HIS A 1 314 ? 12.302 0.870 -2.496 1.00 71.12 314 HIS A N 1
ATOM 2343 C CA . HIS A 1 314 ? 12.069 -0.222 -3.443 1.00 71.12 314 HIS A CA 1
ATOM 2344 C C . HIS A 1 314 ? 13.082 -0.181 -4.590 1.00 71.12 314 HIS A C 1
ATOM 2346 O O . HIS A 1 314 ? 13.388 -1.226 -5.162 1.00 71.12 314 HIS A O 1
ATOM 2352 N N . ALA A 1 315 ? 13.675 0.988 -4.858 1.00 72.44 315 ALA A N 1
ATOM 2353 C CA . ALA A 1 315 ? 14.770 1.159 -5.809 1.00 72.44 315 ALA A CA 1
ATOM 2354 C C . ALA A 1 315 ? 16.091 0.502 -5.361 1.00 72.44 315 ALA A C 1
ATOM 2356 O O . ALA A 1 315 ? 17.055 0.484 -6.130 1.00 72.44 315 ALA A O 1
ATOM 2357 N N . ALA A 1 316 ? 16.177 -0.015 -4.127 1.00 80.94 316 ALA A N 1
ATOM 2358 C CA . ALA A 1 316 ? 17.309 -0.817 -3.664 1.00 80.94 316 ALA A CA 1
ATOM 2359 C C . ALA A 1 316 ? 17.229 -2.281 -4.130 1.00 80.94 316 ALA A C 1
ATOM 2361 O O . ALA A 1 316 ? 18.230 -2.986 -4.064 1.00 80.94 316 ALA A O 1
ATOM 2362 N N . ARG A 1 317 ? 16.062 -2.753 -4.596 1.00 81.69 317 ARG A N 1
ATOM 2363 C CA . ARG A 1 317 ? 15.852 -4.155 -4.990 1.00 81.69 317 ARG A CA 1
ATOM 2364 C C . ARG A 1 317 ? 16.796 -4.589 -6.105 1.00 81.69 317 ARG A C 1
ATOM 2366 O O . ARG A 1 317 ? 17.448 -5.616 -5.958 1.00 81.69 317 ARG A O 1
ATOM 2373 N N . ASP A 1 318 ? 16.857 -3.811 -7.179 1.00 83.50 318 ASP A N 1
ATOM 2374 C CA . ASP A 1 318 ? 17.640 -4.167 -8.365 1.00 83.50 318 ASP A CA 1
ATOM 2375 C C . ASP A 1 318 ? 19.137 -4.179 -8.034 1.00 83.50 318 ASP A C 1
ATOM 2377 O O . ASP A 1 318 ? 19.858 -5.083 -8.448 1.00 83.50 318 ASP A O 1
ATOM 2381 N N . ASP A 1 319 ? 19.588 -3.242 -7.190 1.00 85.19 319 ASP A N 1
ATOM 2382 C CA . ASP A 1 319 ? 20.961 -3.231 -6.677 1.00 85.19 319 ASP A CA 1
ATOM 2383 C C . ASP A 1 319 ? 21.229 -4.458 -5.777 1.00 85.19 319 ASP A C 1
ATOM 2385 O O . ASP A 1 319 ? 22.273 -5.096 -5.892 1.00 85.19 319 ASP A O 1
ATOM 2389 N N . ILE A 1 320 ? 20.291 -4.839 -4.899 1.00 86.50 320 ILE A N 1
ATOM 2390 C CA . ILE A 1 320 ? 20.412 -6.041 -4.054 1.00 86.50 320 ILE A CA 1
ATOM 2391 C C . ILE A 1 320 ? 20.493 -7.304 -4.916 1.00 86.50 320 ILE A C 1
ATOM 2393 O O . ILE A 1 320 ? 21.341 -8.159 -4.670 1.00 86.50 320 ILE A O 1
ATOM 2397 N N . GLU A 1 321 ? 19.634 -7.428 -5.925 1.00 86.69 321 GLU A N 1
ATOM 2398 C CA . GLU A 1 321 ? 19.630 -8.566 -6.842 1.00 86.69 321 GLU A CA 1
ATOM 2399 C C . GLU A 1 321 ? 20.939 -8.639 -7.635 1.00 86.69 321 GLU A C 1
ATOM 2401 O O . GLU A 1 321 ? 21.563 -9.700 -7.691 1.00 86.69 321 GLU A O 1
ATOM 2406 N N . GLN A 1 322 ? 21.424 -7.498 -8.131 1.00 86.88 322 GLN A N 1
ATOM 2407 C CA . GLN A 1 322 ? 22.719 -7.390 -8.794 1.00 86.88 322 GLN A CA 1
ATOM 2408 C C . GLN A 1 322 ? 23.878 -7.811 -7.874 1.00 86.88 322 GLN A C 1
ATOM 2410 O O . GLN A 1 322 ? 24.767 -8.542 -8.315 1.00 86.88 322 GLN A O 1
ATOM 2415 N N . PHE A 1 323 ? 23.867 -7.410 -6.596 1.00 87.62 323 PHE A N 1
ATOM 2416 C CA . PHE A 1 323 ? 24.877 -7.843 -5.623 1.00 87.62 323 PHE A CA 1
ATOM 2417 C C . PHE A 1 323 ? 24.829 -9.357 -5.406 1.00 87.62 323 PHE A C 1
ATOM 2419 O O . PHE A 1 323 ? 25.861 -10.019 -5.437 1.00 87.62 323 PHE A O 1
ATOM 2426 N N . LEU A 1 324 ? 23.635 -9.916 -5.193 1.00 87.31 324 LEU A N 1
ATOM 2427 C CA . LEU A 1 324 ? 23.459 -11.334 -4.879 1.00 87.31 324 LEU A CA 1
ATOM 2428 C C . LEU A 1 324 ? 23.818 -12.249 -6.057 1.00 87.31 324 LEU A C 1
ATOM 2430 O O . LEU A 1 324 ? 24.348 -13.335 -5.826 1.00 87.31 324 LEU A O 1
ATOM 2434 N N . GLN A 1 325 ? 23.544 -11.819 -7.293 1.00 87.31 325 GLN A N 1
ATOM 2435 C CA . GLN A 1 325 ? 23.910 -12.557 -8.505 1.00 87.31 325 GLN A CA 1
ATOM 2436 C C . GLN A 1 325 ? 25.414 -12.493 -8.784 1.00 87.31 325 GLN A C 1
ATOM 2438 O O . GLN A 1 325 ? 26.001 -13.482 -9.216 1.00 87.31 325 GLN A O 1
ATOM 2443 N N . ARG A 1 326 ? 26.044 -11.334 -8.557 1.00 85.50 326 ARG A N 1
ATOM 2444 C CA . ARG A 1 326 ? 27.441 -11.100 -8.950 1.00 85.50 326 ARG A CA 1
ATOM 2445 C C . ARG A 1 326 ? 28.461 -11.439 -7.864 1.00 85.50 326 ARG A C 1
ATOM 2447 O O . ARG A 1 326 ? 29.580 -11.819 -8.192 1.00 85.50 326 ARG A O 1
ATOM 2454 N N . TYR A 1 327 ? 28.085 -11.307 -6.595 1.00 85.94 327 TYR A N 1
ATOM 2455 C CA . TYR A 1 327 ? 28.954 -11.482 -5.430 1.00 85.94 327 TYR A CA 1
ATOM 2456 C C . TYR A 1 327 ? 28.384 -12.531 -4.465 1.00 85.94 327 TYR A C 1
ATOM 2458 O O . TYR A 1 327 ? 28.302 -12.301 -3.261 1.00 85.94 327 TYR A O 1
ATOM 2466 N N . SER A 1 328 ? 27.979 -13.697 -4.980 1.00 83.31 328 SER A N 1
ATOM 2467 C CA . SER A 1 328 ? 27.275 -14.743 -4.216 1.00 83.31 328 SER A CA 1
ATOM 2468 C C . SER A 1 328 ? 27.997 -15.220 -2.949 1.00 83.31 328 SER A C 1
ATOM 2470 O O . SER A 1 328 ? 27.329 -15.607 -1.987 1.00 83.31 328 SER A O 1
ATOM 2472 N N . ASP A 1 329 ? 29.330 -15.155 -2.942 1.00 85.44 329 ASP A N 1
ATOM 2473 C CA . ASP A 1 329 ? 30.195 -15.684 -1.879 1.00 85.44 329 ASP A CA 1
ATOM 2474 C C . ASP A 1 329 ? 30.556 -14.645 -0.800 1.00 85.44 329 ASP A C 1
ATOM 2476 O O . ASP A 1 329 ? 31.239 -14.962 0.175 1.00 85.44 329 ASP A O 1
ATOM 2480 N N . ASP A 1 330 ? 30.095 -13.398 -0.938 1.00 88.44 330 ASP A N 1
ATOM 2481 C CA . ASP A 1 330 ? 30.370 -12.337 0.034 1.00 88.44 330 ASP A CA 1
ATOM 2482 C C . ASP A 1 330 ? 29.575 -12.556 1.347 1.00 88.44 330 ASP A C 1
ATOM 2484 O O . ASP A 1 330 ? 28.366 -12.825 1.310 1.00 88.44 330 ASP A O 1
ATOM 2488 N N . PRO A 1 331 ? 30.187 -12.396 2.541 1.00 87.31 331 PRO A N 1
ATOM 2489 C CA . PRO A 1 331 ? 29.487 -12.524 3.826 1.00 87.31 331 PRO A CA 1
ATOM 2490 C C . PRO A 1 331 ? 28.269 -11.591 3.972 1.00 87.31 331 PRO A C 1
ATOM 2492 O O . PRO A 1 331 ? 27.319 -11.905 4.699 1.00 87.31 331 PRO A O 1
ATOM 2495 N N . ARG A 1 332 ? 28.251 -10.454 3.267 1.00 88.12 332 ARG A N 1
ATOM 2496 C CA . ARG A 1 332 ? 27.159 -9.468 3.273 1.00 88.12 332 ARG A CA 1
ATOM 2497 C C . ARG A 1 332 ? 25.900 -9.982 2.578 1.00 88.12 332 ARG A C 1
ATOM 2499 O O . ARG A 1 332 ? 24.805 -9.529 2.922 1.00 88.12 332 ARG A O 1
ATOM 2506 N N . CYS A 1 333 ? 26.005 -10.981 1.697 1.00 87.06 333 CYS A N 1
ATOM 2507 C CA . CYS A 1 333 ? 24.858 -11.592 1.019 1.00 87.06 333 CYS A CA 1
ATOM 2508 C C . CYS A 1 333 ? 23.796 -12.103 1.992 1.00 87.06 333 CYS A C 1
ATOM 2510 O O . CYS A 1 333 ? 22.604 -12.012 1.708 1.00 87.06 333 CYS A O 1
ATOM 2512 N N . ARG A 1 334 ? 24.188 -12.583 3.181 1.00 86.31 334 ARG A N 1
ATOM 2513 C CA . ARG A 1 334 ? 23.228 -13.034 4.200 1.00 86.31 334 ARG A CA 1
ATOM 2514 C C . ARG A 1 334 ? 22.305 -11.905 4.660 1.00 86.31 334 ARG A C 1
ATOM 2516 O O . ARG A 1 334 ? 21.099 -12.111 4.779 1.00 86.31 334 ARG A O 1
ATOM 2523 N N . ARG A 1 335 ? 22.866 -10.714 4.887 1.00 86.44 335 ARG A N 1
ATOM 2524 C CA . ARG A 1 335 ? 22.111 -9.515 5.274 1.00 86.44 335 ARG A CA 1
ATOM 2525 C C . ARG A 1 335 ? 21.237 -9.029 4.121 1.00 86.44 335 ARG A C 1
ATOM 2527 O O . ARG A 1 335 ? 20.065 -8.734 4.332 1.00 86.44 335 ARG A O 1
ATOM 2534 N N . LEU A 1 336 ? 21.787 -9.001 2.909 1.00 87.19 336 LEU A N 1
ATOM 2535 C CA . LEU A 1 336 ? 21.071 -8.547 1.717 1.00 87.19 336 LEU A CA 1
ATOM 2536 C C . LEU A 1 336 ? 19.902 -9.465 1.340 1.00 87.19 336 LEU A C 1
ATOM 2538 O O . LEU A 1 336 ? 18.838 -8.961 1.001 1.00 87.19 336 LEU A O 1
ATOM 2542 N N . ARG A 1 337 ? 20.033 -10.790 1.498 1.00 85.88 337 ARG A N 1
ATOM 2543 C CA . ARG A 1 337 ? 18.904 -11.731 1.361 1.00 85.88 337 ARG A CA 1
ATOM 2544 C C . ARG A 1 337 ? 17.795 -11.441 2.376 1.00 85.88 337 ARG A C 1
ATOM 2546 O O . ARG A 1 337 ? 16.623 -11.556 2.042 1.00 85.88 337 ARG A O 1
ATOM 2553 N N . GLY A 1 338 ? 18.149 -11.037 3.598 1.00 85.06 338 GLY A N 1
ATOM 2554 C CA . GLY A 1 338 ? 17.175 -10.586 4.598 1.00 85.06 338 GLY A CA 1
ATOM 2555 C C . GLY A 1 338 ? 16.413 -9.335 4.150 1.00 85.06 338 GLY A C 1
ATOM 2556 O O . GLY A 1 338 ? 15.187 -9.311 4.214 1.00 85.06 338 GLY A O 1
ATOM 2557 N N . LEU A 1 339 ? 17.122 -8.329 3.628 1.00 84.12 339 LEU A N 1
ATOM 2558 C CA . LEU A 1 339 ? 16.508 -7.111 3.080 1.00 84.12 339 LEU A CA 1
ATOM 2559 C C . LEU A 1 339 ? 15.641 -7.401 1.846 1.00 84.12 339 LEU A C 1
ATOM 2561 O O . LEU A 1 339 ? 14.542 -6.866 1.727 1.00 84.12 339 LEU A O 1
ATOM 2565 N N . GLN A 1 340 ? 16.097 -8.287 0.956 1.00 85.81 340 GLN A N 1
ATOM 2566 C CA . GLN A 1 340 ? 15.333 -8.728 -0.210 1.00 85.81 340 GLN A CA 1
ATOM 2567 C C . GLN A 1 340 ? 14.003 -9.358 0.211 1.00 85.81 340 GLN A C 1
ATOM 2569 O O . GLN A 1 340 ? 12.966 -8.989 -0.335 1.00 85.81 340 GLN A O 1
ATOM 2574 N N . ARG A 1 341 ? 14.023 -10.244 1.219 1.00 83.56 341 ARG A N 1
ATOM 2575 C CA . ARG A 1 341 ? 12.807 -10.853 1.780 1.00 83.56 341 ARG A CA 1
ATOM 2576 C C . ARG A 1 341 ? 11.859 -9.813 2.370 1.00 83.56 341 ARG A C 1
ATOM 2578 O O . ARG A 1 341 ? 10.654 -9.887 2.168 1.00 83.56 341 ARG A O 1
ATOM 2585 N N . GLN A 1 342 ? 12.380 -8.804 3.064 1.00 83.88 342 GLN A N 1
ATOM 2586 C CA . GLN A 1 342 ? 11.537 -7.730 3.598 1.00 83.88 342 GLN A CA 1
ATOM 2587 C C . GLN A 1 342 ? 10.854 -6.938 2.476 1.00 83.88 342 GLN A C 1
ATOM 2589 O O . GLN A 1 342 ? 9.643 -6.731 2.520 1.00 83.88 342 GLN A O 1
ATOM 2594 N N . LEU A 1 343 ? 11.602 -6.573 1.432 1.00 84.12 343 LEU A N 1
ATOM 2595 C CA . LEU A 1 343 ? 11.069 -5.869 0.265 1.00 84.12 343 LEU A CA 1
ATOM 2596 C C . LEU A 1 343 ? 10.009 -6.682 -0.490 1.00 84.12 343 LEU A C 1
ATOM 2598 O O . LEU A 1 343 ? 9.014 -6.111 -0.948 1.00 84.12 343 LEU A O 1
ATOM 2602 N N . THR A 1 344 ? 10.192 -8.000 -0.629 1.00 84.88 344 THR A N 1
ATOM 2603 C CA . THR A 1 344 ? 9.187 -8.874 -1.254 1.00 84.88 344 THR A CA 1
ATOM 2604 C C . THR A 1 344 ? 7.908 -8.937 -0.427 1.00 84.88 344 THR A C 1
ATOM 2606 O O . THR A 1 344 ? 6.828 -8.756 -0.991 1.00 84.88 344 THR A O 1
ATOM 2609 N N . LEU A 1 345 ? 8.011 -9.093 0.897 1.00 84.44 345 LEU A N 1
ATOM 2610 C CA . LEU A 1 345 ? 6.843 -9.130 1.783 1.00 84.44 345 LEU A CA 1
ATOM 2611 C C . LEU A 1 345 ? 6.079 -7.799 1.783 1.00 84.44 345 LEU A C 1
ATOM 2613 O O . LEU A 1 345 ? 4.856 -7.797 1.657 1.00 84.44 345 LEU A O 1
ATOM 2617 N N . ASP A 1 346 ? 6.783 -6.667 1.856 1.00 84.00 346 ASP A N 1
ATOM 2618 C CA . ASP A 1 346 ? 6.165 -5.336 1.841 1.00 84.00 346 ASP A CA 1
ATOM 2619 C C . ASP A 1 346 ? 5.463 -5.049 0.497 1.00 84.00 346 ASP A C 1
ATOM 2621 O O . ASP A 1 346 ? 4.408 -4.408 0.444 1.00 84.00 346 ASP A O 1
ATOM 2625 N N . ARG A 1 347 ? 6.017 -5.543 -0.620 1.00 85.75 347 ARG A N 1
ATOM 2626 C CA . ARG A 1 347 ? 5.361 -5.474 -1.935 1.00 85.75 347 ARG A CA 1
ATOM 2627 C C . ARG A 1 347 ? 4.082 -6.309 -1.962 1.00 85.75 347 ARG A C 1
ATOM 2629 O O . ARG A 1 347 ? 3.068 -5.815 -2.464 1.00 85.75 347 ARG A O 1
ATOM 2636 N N . LEU A 1 348 ? 4.139 -7.540 -1.453 1.00 85.06 348 LEU A N 1
ATOM 2637 C CA . LEU A 1 348 ? 2.999 -8.455 -1.390 1.00 85.06 348 LEU A CA 1
ATOM 2638 C C . LEU A 1 348 ? 1.868 -7.842 -0.549 1.00 85.06 348 LEU A C 1
ATOM 2640 O O . LEU A 1 348 ? 0.718 -7.801 -0.983 1.00 85.06 348 LEU A O 1
ATOM 2644 N N . GLU A 1 349 ? 2.209 -7.250 0.599 1.00 85.94 349 GLU A N 1
ATOM 2645 C CA . GLU A 1 349 ? 1.259 -6.536 1.456 1.00 85.94 349 GLU A CA 1
ATOM 2646 C C . GLU A 1 349 ? 0.565 -5.405 0.682 1.00 85.94 349 GLU A C 1
ATOM 2648 O O . GLU A 1 349 ? -0.661 -5.389 0.572 1.00 85.94 349 GLU A O 1
ATOM 2653 N N . ARG A 1 350 ? 1.329 -4.527 0.016 1.00 84.19 350 ARG A N 1
ATOM 2654 C CA . ARG A 1 350 ? 0.772 -3.434 -0.808 1.00 84.19 350 ARG A CA 1
ATOM 2655 C C . ARG A 1 350 ? -0.057 -3.909 -1.999 1.00 84.19 350 ARG A C 1
ATOM 2657 O O . ARG A 1 350 ? -0.886 -3.153 -2.513 1.00 84.19 350 ARG A O 1
ATOM 2664 N N . GLN A 1 351 ? 0.217 -5.096 -2.527 1.00 85.25 351 GLN A N 1
ATOM 2665 C CA . GLN A 1 351 ? -0.597 -5.689 -3.582 1.00 85.25 351 GLN A CA 1
ATOM 2666 C C . GLN A 1 351 ? -1.964 -6.084 -3.022 1.00 85.25 351 GLN A C 1
ATOM 2668 O O . GLN A 1 351 ? -2.982 -5.644 -3.559 1.00 85.25 351 GLN A O 1
ATOM 2673 N N . PHE A 1 352 ? -1.992 -6.790 -1.891 1.00 83.00 352 PHE A N 1
ATOM 2674 C CA . PHE A 1 352 ? -3.239 -7.124 -1.207 1.00 83.00 352 PHE A CA 1
ATOM 2675 C C . PHE A 1 352 ? -4.004 -5.876 -0.745 1.00 83.00 352 PHE A C 1
ATOM 2677 O O . PHE A 1 352 ? -5.226 -5.833 -0.866 1.00 83.00 352 PHE A O 1
ATOM 2684 N N . ASP A 1 353 ? -3.314 -4.817 -0.300 1.00 80.94 353 ASP A N 1
ATOM 2685 C CA . ASP A 1 353 ? -3.935 -3.530 0.055 1.00 80.94 353 ASP A CA 1
ATOM 2686 C C . ASP A 1 353 ? -4.741 -2.945 -1.103 1.00 80.94 353 ASP A C 1
ATOM 2688 O O . ASP A 1 353 ? -5.837 -2.410 -0.916 1.00 80.94 353 ASP A O 1
ATOM 2692 N N . ARG A 1 354 ? -4.172 -3.010 -2.309 1.00 81.00 354 ARG A N 1
ATOM 2693 C CA . ARG A 1 354 ? -4.803 -2.488 -3.519 1.00 81.00 354 ARG A CA 1
ATOM 2694 C C . ARG A 1 354 ? -5.996 -3.344 -3.930 1.00 81.00 354 ARG A C 1
ATOM 2696 O O . ARG A 1 354 ? -7.034 -2.776 -4.257 1.00 81.00 354 ARG A O 1
ATOM 2703 N N . GLN A 1 355 ? -5.874 -4.665 -3.839 1.00 76.88 355 GLN A N 1
ATOM 2704 C CA . GLN A 1 355 ? -6.945 -5.604 -4.184 1.00 76.88 355 GLN A CA 1
ATOM 2705 C C . GLN A 1 355 ? -8.157 -5.467 -3.254 1.00 76.88 355 GLN A C 1
ATOM 2707 O O . GLN A 1 355 ? -9.279 -5.313 -3.733 1.00 76.88 355 GLN A O 1
ATOM 2712 N N . VAL A 1 356 ? -7.941 -5.389 -1.933 1.00 73.00 356 VAL A N 1
ATOM 2713 C CA . VAL A 1 356 ? -9.028 -5.151 -0.959 1.00 73.00 356 VAL A CA 1
ATOM 2714 C C . VAL A 1 356 ? -9.757 -3.835 -1.244 1.00 73.00 356 VAL A C 1
ATOM 2716 O O . VAL A 1 356 ? -10.974 -3.759 -1.101 1.00 73.00 356 VAL A O 1
ATOM 2719 N N . LYS A 1 357 ? -9.032 -2.787 -1.656 1.00 76.50 357 LYS A N 1
ATOM 2720 C CA . LYS A 1 357 ? -9.627 -1.478 -1.970 1.00 76.50 357 LYS A CA 1
ATOM 2721 C C . LYS A 1 357 ? -10.441 -1.471 -3.263 1.00 76.50 357 LYS A C 1
ATOM 2723 O O . LYS A 1 357 ? -11.341 -0.647 -3.383 1.00 76.50 357 LYS A O 1
ATOM 2728 N N . ARG A 1 358 ? -10.107 -2.324 -4.233 1.00 72.81 358 ARG A N 1
ATOM 2729 C CA . ARG A 1 358 ? -10.725 -2.314 -5.565 1.00 72.81 358 ARG A CA 1
ATOM 2730 C C . ARG A 1 358 ? -11.897 -3.274 -5.731 1.00 72.81 358 ARG A C 1
ATOM 2732 O O . ARG A 1 358 ? -12.536 -3.199 -6.772 1.00 72.81 358 ARG A O 1
ATOM 2739 N N . LEU A 1 359 ? -12.191 -4.123 -4.738 1.00 61.19 359 LEU A N 1
ATOM 2740 C CA . LEU A 1 359 ? -13.205 -5.183 -4.866 1.00 61.19 359 LEU A CA 1
ATOM 2741 C C . LEU A 1 359 ? -12.978 -6.013 -6.150 1.00 61.19 359 LEU A C 1
ATOM 2743 O O . LEU A 1 359 ? -13.926 -6.361 -6.845 1.00 61.19 359 LEU A O 1
ATOM 2747 N N . GLU A 1 360 ? -11.707 -6.254 -6.499 1.00 63.56 360 GLU A N 1
ATOM 2748 C CA . GLU A 1 360 ? -11.328 -7.043 -7.678 1.00 63.56 360 GLU A CA 1
ATOM 2749 C C . GLU A 1 360 ? -11.764 -8.510 -7.508 1.00 63.56 360 GLU A C 1
ATOM 2751 O O . GLU A 1 360 ? -11.842 -9.017 -6.383 1.00 63.56 360 GLU A O 1
ATOM 2756 N N . ASP A 1 361 ? -12.046 -9.181 -8.630 1.00 61.22 361 ASP A N 1
ATOM 2757 C CA . ASP A 1 361 ? -12.421 -10.595 -8.651 1.00 61.22 361 ASP A CA 1
ATOM 2758 C C . ASP A 1 361 ? -11.291 -11.452 -8.051 1.00 61.22 361 ASP A C 1
ATOM 2760 O O . ASP A 1 361 ? -10.119 -11.320 -8.407 1.00 61.22 361 ASP A O 1
ATOM 2764 N N . THR A 1 362 ? -11.634 -12.301 -7.080 1.00 65.38 362 THR A N 1
ATOM 2765 C CA . THR A 1 362 ? -10.665 -13.125 -6.328 1.00 65.38 362 THR A CA 1
ATOM 2766 C C . THR A 1 362 ? -10.529 -14.535 -6.906 1.00 65.38 362 THR A C 1
ATOM 2768 O O . THR A 1 362 ? -9.896 -15.403 -6.290 1.00 65.38 362 THR A O 1
ATOM 2771 N N . SER A 1 363 ? -11.131 -14.777 -8.074 1.00 62.78 363 SER A N 1
ATOM 2772 C CA . SER A 1 363 ? -11.101 -16.040 -8.815 1.00 62.78 363 SER A CA 1
ATOM 2773 C C . SER A 1 363 ? -9.682 -16.489 -9.164 1.00 62.78 363 SER A C 1
ATOM 2775 O O . SER A 1 363 ? -9.371 -17.663 -8.983 1.00 62.78 363 SER A O 1
ATOM 2777 N N . ASP A 1 364 ? -8.813 -15.552 -9.549 1.00 74.00 364 ASP A N 1
ATOM 2778 C CA . ASP A 1 364 ? -7.483 -15.836 -10.113 1.00 74.00 364 ASP A CA 1
ATOM 2779 C C . ASP A 1 364 ? -6.386 -16.002 -9.044 1.00 74.00 364 ASP A C 1
ATOM 2781 O O . ASP A 1 364 ? -5.220 -16.251 -9.352 1.00 74.00 364 ASP A O 1
ATOM 2785 N N . LEU A 1 365 ? -6.741 -15.837 -7.766 1.00 79.69 365 LEU A N 1
ATOM 2786 C CA . LEU A 1 365 ? -5.804 -15.906 -6.649 1.00 79.69 365 LEU A CA 1
ATOM 2787 C C . LEU A 1 365 ? -5.615 -17.336 -6.147 1.00 79.69 365 LEU A C 1
ATOM 2789 O O . LEU A 1 365 ? -6.553 -18.135 -6.094 1.00 79.69 365 LEU A O 1
ATOM 2793 N N . LEU A 1 366 ? -4.401 -17.614 -5.667 1.00 83.06 366 LEU A N 1
ATOM 2794 C CA . LEU A 1 366 ? -4.093 -18.864 -4.977 1.00 83.06 366 LEU A CA 1
ATOM 2795 C C . LEU A 1 366 ? -5.010 -19.044 -3.749 1.00 83.06 366 LEU A C 1
ATOM 2797 O O . LEU A 1 366 ? -5.335 -18.054 -3.078 1.00 83.06 366 LEU A O 1
ATOM 2801 N N . PRO A 1 367 ? -5.363 -20.289 -3.376 1.00 84.81 367 PRO A N 1
ATOM 2802 C CA . PRO A 1 367 ? -6.215 -20.559 -2.216 1.00 84.81 367 PRO A CA 1
ATOM 2803 C C . PRO A 1 367 ? -5.722 -19.894 -0.921 1.00 84.81 367 PRO A C 1
ATOM 2805 O O . PRO A 1 367 ? -6.510 -19.278 -0.200 1.00 84.81 367 PRO A O 1
ATOM 2808 N N . ILE A 1 368 ? -4.409 -19.926 -0.666 1.00 86.44 368 ILE A N 1
ATOM 2809 C CA . ILE A 1 368 ? -3.793 -19.279 0.503 1.00 86.44 368 ILE A CA 1
ATOM 2810 C C . ILE A 1 368 ? -3.945 -17.751 0.480 1.00 86.44 368 ILE A C 1
ATOM 2812 O O . ILE A 1 368 ? -4.214 -17.134 1.510 1.00 86.44 368 ILE A O 1
ATOM 2816 N N . GLN A 1 369 ? -3.835 -17.128 -0.697 1.00 87.44 369 GLN A N 1
ATOM 2817 C CA . GLN A 1 369 ? -3.956 -15.679 -0.853 1.00 87.44 369 GLN A CA 1
ATOM 2818 C C . GLN A 1 369 ? -5.401 -15.231 -0.622 1.00 87.44 369 GLN A C 1
ATOM 2820 O O . GLN A 1 369 ? -5.639 -14.235 0.061 1.00 87.44 369 GLN A O 1
ATOM 2825 N N . ARG A 1 370 ? -6.376 -16.007 -1.114 1.00 87.19 370 ARG A N 1
ATOM 2826 C CA . ARG A 1 370 ? -7.801 -15.775 -0.845 1.00 87.19 370 ARG A CA 1
ATOM 2827 C C . ARG A 1 370 ? -8.110 -15.880 0.650 1.00 87.19 370 ARG A C 1
ATOM 2829 O O . ARG A 1 370 ? -8.744 -14.983 1.204 1.00 87.19 370 ARG A O 1
ATOM 2836 N N . ALA A 1 371 ? -7.610 -16.922 1.314 1.00 87.50 371 ALA A N 1
ATOM 2837 C CA . ALA A 1 371 ? -7.789 -17.105 2.752 1.00 87.50 371 ALA A CA 1
ATOM 2838 C C . ALA A 1 371 ? -7.132 -15.971 3.567 1.00 87.50 371 ALA A C 1
ATOM 2840 O O . ALA A 1 371 ? -7.716 -15.479 4.536 1.00 87.50 371 ALA A O 1
ATOM 2841 N N . TYR A 1 372 ? -5.957 -15.489 3.145 1.00 89.62 372 TYR A N 1
ATOM 2842 C CA . TYR A 1 372 ? -5.296 -14.337 3.763 1.00 89.62 372 TYR A CA 1
ATOM 2843 C C . TYR A 1 372 ? -6.120 -13.052 3.613 1.00 89.62 372 TYR A C 1
ATOM 2845 O O . TYR A 1 372 ? -6.323 -12.327 4.590 1.00 89.62 372 TYR A O 1
ATOM 2853 N N . LEU A 1 373 ? -6.650 -12.779 2.416 1.00 88.31 373 LEU A N 1
ATOM 2854 C CA . LEU A 1 373 ? -7.534 -11.635 2.172 1.00 88.31 373 LEU A CA 1
ATOM 2855 C C . LEU A 1 373 ? -8.811 -11.703 3.018 1.00 88.31 373 LEU A C 1
ATOM 2857 O O . LEU A 1 373 ? -9.249 -10.688 3.562 1.00 88.31 373 LEU A O 1
ATOM 2861 N N . GLU A 1 374 ? -9.389 -12.890 3.186 1.00 86.81 374 GLU A N 1
ATOM 2862 C CA . GLU A 1 374 ? -10.564 -13.086 4.033 1.00 86.81 374 GLU A CA 1
ATOM 2863 C C . GLU A 1 374 ? -10.257 -12.832 5.519 1.00 86.81 374 GLU A C 1
ATOM 2865 O O . GLU A 1 374 ? -11.008 -12.129 6.211 1.00 86.81 374 GLU A O 1
ATOM 2870 N N . ALA A 1 375 ? -9.134 -13.361 6.018 1.00 88.38 375 ALA A N 1
ATOM 2871 C CA . ALA A 1 375 ? -8.658 -13.100 7.375 1.00 88.38 375 ALA A CA 1
ATOM 2872 C C . ALA A 1 375 ? -8.438 -11.597 7.595 1.00 88.38 375 ALA A C 1
ATOM 2874 O O . ALA A 1 375 ? -8.861 -11.027 8.602 1.00 88.38 375 ALA A O 1
ATOM 2875 N N . ARG A 1 376 ? -7.871 -10.926 6.593 1.00 86.94 376 ARG A N 1
ATOM 2876 C CA . ARG A 1 376 ? -7.625 -9.489 6.600 1.00 86.94 376 ARG A CA 1
ATOM 2877 C C . ARG A 1 376 ? -8.899 -8.645 6.588 1.00 86.94 376 ARG A C 1
ATOM 2879 O O . ARG A 1 376 ? -8.980 -7.658 7.315 1.00 86.94 376 ARG A O 1
ATOM 2886 N N . ASN A 1 377 ? -9.898 -9.012 5.794 1.00 85.25 377 ASN A N 1
ATOM 2887 C CA . ASN A 1 377 ? -11.198 -8.342 5.830 1.00 85.25 377 ASN A CA 1
ATOM 2888 C C . ASN A 1 377 ? -11.869 -8.526 7.195 1.00 85.25 377 ASN A C 1
ATOM 2890 O O . ASN A 1 377 ? -12.465 -7.586 7.716 1.00 85.25 377 ASN A O 1
ATOM 2894 N N . SER A 1 378 ? -11.694 -9.699 7.808 1.00 86.00 378 SER A N 1
ATOM 2895 C CA . SER A 1 378 ? -12.221 -9.983 9.144 1.00 86.00 378 SER A CA 1
ATOM 2896 C C . SER A 1 378 ? -11.554 -9.115 10.218 1.00 86.00 378 SER A C 1
ATOM 2898 O O . SER A 1 378 ? -12.267 -8.602 11.071 1.00 86.00 378 SER A O 1
ATOM 2900 N N . LEU A 1 379 ? -10.242 -8.845 10.121 1.00 86.50 379 LEU A N 1
ATOM 2901 C CA . LEU A 1 379 ? -9.520 -7.940 11.038 1.00 86.50 379 LEU A CA 1
ATOM 2902 C C . LEU A 1 379 ? -10.110 -6.522 11.104 1.00 86.50 379 LEU A C 1
ATOM 2904 O O . LEU A 1 379 ? -9.969 -5.858 12.125 1.00 86.50 379 LEU A O 1
ATOM 2908 N N . ARG A 1 380 ? -10.742 -6.037 10.026 1.00 83.62 380 ARG A N 1
ATOM 2909 C CA . ARG A 1 380 ? -11.362 -4.699 10.001 1.00 83.62 380 ARG A CA 1
ATOM 2910 C C . ARG A 1 380 ? -12.658 -4.628 10.805 1.00 83.62 380 ARG A C 1
ATOM 2912 O O . ARG A 1 380 ? -13.029 -3.542 11.231 1.00 83.62 380 ARG A O 1
ATOM 2919 N N . ILE A 1 381 ? -13.362 -5.751 10.923 1.00 85.12 381 ILE A N 1
ATOM 2920 C CA . ILE A 1 381 ? -14.664 -5.845 11.593 1.00 85.12 381 ILE A CA 1
ATOM 2921 C C . ILE A 1 381 ? -14.456 -6.281 13.042 1.00 85.12 381 ILE A C 1
ATOM 2923 O O . ILE A 1 381 ? -14.986 -5.661 13.956 1.00 85.12 381 ILE A O 1
ATOM 2927 N N . ASP A 1 382 ? -13.673 -7.340 13.235 1.00 85.62 382 ASP A N 1
ATOM 2928 C CA . ASP A 1 382 ? -13.376 -7.930 14.531 1.00 85.62 382 ASP A CA 1
ATOM 2929 C C . ASP A 1 382 ? -11.903 -8.391 14.550 1.00 85.62 382 ASP A C 1
ATOM 2931 O O . ASP A 1 382 ? -11.546 -9.372 13.876 1.00 85.62 382 ASP A O 1
ATOM 2935 N N . PRO A 1 383 ? -11.027 -7.691 15.298 1.00 85.56 383 PRO A N 1
ATOM 2936 C CA . PRO A 1 383 ? -9.605 -8.004 15.334 1.00 85.56 383 PRO A CA 1
ATOM 2937 C C . PRO A 1 383 ? -9.332 -9.394 15.923 1.00 85.56 383 PRO A C 1
ATOM 2939 O O . PRO A 1 383 ? -8.437 -10.086 15.437 1.00 85.56 383 PRO A O 1
ATOM 2942 N N . GLU A 1 384 ? -10.117 -9.851 16.903 1.00 85.25 384 GLU A N 1
ATOM 2943 C CA . GLU A 1 384 ? -9.934 -11.166 17.532 1.00 85.25 384 GLU A CA 1
ATOM 2944 C C . GLU A 1 384 ? -10.262 -12.283 16.536 1.00 85.25 384 GLU A C 1
ATOM 2946 O O . GLU A 1 384 ? -9.471 -13.211 16.332 1.00 85.25 384 GLU A O 1
ATOM 2951 N N . ARG A 1 385 ? -11.386 -12.149 15.822 1.00 87.75 385 ARG A N 1
ATOM 2952 C CA . ARG A 1 385 ? -11.778 -13.098 14.771 1.00 87.75 385 ARG A CA 1
ATOM 2953 C C . ARG A 1 385 ? -10.797 -13.107 13.601 1.00 87.75 385 ARG A C 1
ATOM 2955 O O . ARG A 1 385 ? -10.500 -14.172 13.056 1.00 87.75 385 ARG A O 1
ATOM 2962 N N . GLY A 1 386 ? -10.289 -11.942 13.202 1.00 88.75 386 GLY A N 1
ATOM 2963 C CA . GLY A 1 386 ? -9.272 -11.830 12.158 1.00 88.75 386 GLY A CA 1
ATOM 2964 C C . GLY A 1 386 ? -7.952 -12.504 12.543 1.00 88.75 386 GLY A C 1
ATOM 2965 O O . GLY A 1 386 ? -7.396 -13.259 11.743 1.00 88.75 386 GLY A O 1
ATOM 2966 N N . MET A 1 387 ? -7.490 -12.315 13.784 1.00 90.06 387 MET A N 1
ATOM 2967 C CA . MET A 1 387 ? -6.308 -13.005 14.316 1.00 90.06 387 MET A CA 1
ATOM 2968 C C . MET A 1 387 ? -6.504 -14.524 14.373 1.00 90.06 387 MET A C 1
ATOM 2970 O O . MET A 1 387 ? -5.603 -15.265 13.980 1.00 90.06 387 MET A O 1
ATOM 2974 N N . ALA A 1 388 ? -7.680 -15.002 14.791 1.00 89.81 388 ALA A N 1
ATOM 2975 C CA . ALA A 1 388 ? -7.994 -16.430 14.808 1.00 89.81 388 ALA A CA 1
ATOM 2976 C C . ALA A 1 388 ? -7.948 -17.051 13.400 1.00 89.81 388 ALA A C 1
ATOM 2978 O O . ALA A 1 388 ? -7.386 -18.132 13.222 1.00 89.81 388 ALA A O 1
ATOM 2979 N N . LYS A 1 389 ? -8.468 -16.347 12.384 1.00 90.94 389 LYS A N 1
ATOM 2980 C CA . LYS A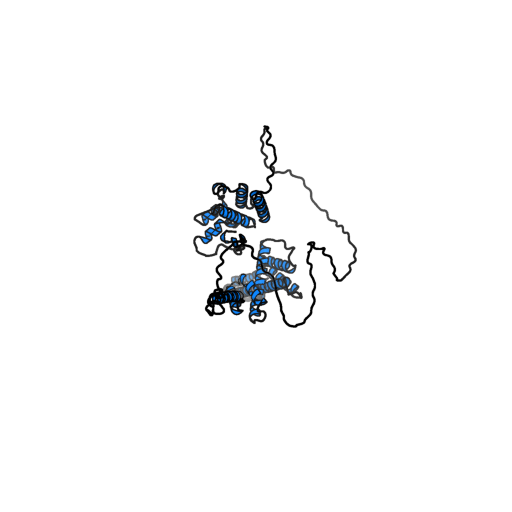 1 389 ? -8.372 -16.779 10.980 1.00 90.94 389 LYS A CA 1
ATOM 2981 C C . LYS A 1 389 ? -6.932 -16.792 10.466 1.00 90.94 389 LYS A C 1
ATOM 2983 O O . LYS A 1 389 ? -6.552 -17.745 9.794 1.00 90.94 389 LYS A O 1
ATOM 2988 N N . LEU A 1 390 ? -6.123 -15.781 10.801 1.00 91.69 390 LEU A N 1
ATOM 2989 C CA . LEU A 1 390 ? -4.696 -15.773 10.457 1.00 91.69 390 LEU A CA 1
ATOM 2990 C C . LEU A 1 390 ? -3.962 -16.958 11.089 1.00 91.69 390 LEU A C 1
ATOM 2992 O O . LEU A 1 390 ? -3.190 -17.625 10.409 1.00 91.69 390 LEU A O 1
ATOM 2996 N N . LYS A 1 391 ? -4.239 -17.257 12.362 1.00 92.94 391 LYS A N 1
ATOM 2997 C CA . LYS A 1 391 ? -3.665 -18.419 13.044 1.00 92.94 391 LYS A CA 1
ATOM 2998 C C . LYS A 1 391 ? -4.071 -19.730 12.367 1.00 92.94 391 LYS A C 1
ATOM 3000 O O . LYS A 1 391 ? -3.206 -20.549 12.089 1.00 92.94 391 LYS A O 1
ATOM 3005 N N . ALA A 1 392 ? -5.357 -19.907 12.062 1.00 91.19 392 ALA A N 1
ATOM 3006 C CA . ALA A 1 392 ? -5.853 -21.102 11.380 1.00 91.19 392 ALA A CA 1
ATOM 3007 C C . ALA A 1 392 ? -5.211 -21.287 9.994 1.00 91.19 392 ALA A C 1
ATOM 3009 O O . ALA A 1 392 ? -4.855 -22.402 9.626 1.00 91.19 392 ALA A O 1
ATOM 3010 N N . LEU A 1 393 ? -5.010 -20.190 9.255 1.00 91.19 393 LEU A N 1
ATOM 3011 C CA . LEU A 1 393 ? -4.286 -20.196 7.985 1.00 91.19 393 LEU A CA 1
ATOM 3012 C C . LEU A 1 393 ? -2.832 -20.636 8.172 1.00 91.19 393 LEU A C 1
ATOM 3014 O O . LEU A 1 393 ? -2.355 -21.492 7.433 1.00 91.19 393 LEU A O 1
ATOM 3018 N N . ILE A 1 394 ? -2.130 -20.083 9.164 1.00 90.06 394 ILE A N 1
ATOM 3019 C CA . ILE A 1 394 ? -0.741 -20.461 9.449 1.00 90.06 394 ILE A CA 1
ATOM 3020 C C . ILE A 1 394 ? -0.657 -21.943 9.816 1.00 90.06 394 ILE A C 1
ATOM 3022 O O . ILE A 1 394 ? 0.200 -22.641 9.285 1.00 90.06 394 ILE A O 1
ATOM 3026 N N . ASP A 1 395 ? -1.544 -22.425 10.685 1.00 90.12 395 ASP A N 1
ATOM 3027 C CA . ASP A 1 395 ? -1.555 -23.816 11.137 1.00 90.12 395 ASP A CA 1
ATOM 3028 C C . ASP A 1 395 ? -1.810 -24.775 9.960 1.00 90.12 395 ASP A C 1
ATOM 3030 O O . ASP A 1 395 ? -1.076 -25.753 9.811 1.00 90.12 395 ASP A O 1
ATOM 3034 N N . LEU A 1 396 ? -2.762 -24.453 9.074 1.00 88.88 396 LEU A N 1
ATOM 3035 C CA . LEU A 1 396 ? -3.110 -25.261 7.900 1.00 88.88 396 LEU A CA 1
ATOM 3036 C C . LEU A 1 396 ? -1.953 -25.383 6.895 1.00 88.88 396 LEU A C 1
ATOM 3038 O O . LEU A 1 396 ? -1.636 -26.485 6.458 1.00 88.88 396 LEU A O 1
ATOM 3042 N N . TYR A 1 397 ? -1.304 -24.266 6.561 1.00 84.62 397 TYR A N 1
ATOM 3043 C CA . TYR A 1 397 ? -0.255 -24.212 5.531 1.00 84.62 397 TYR A CA 1
ATOM 3044 C C . TYR A 1 397 ? 1.166 -24.411 6.091 1.00 84.62 397 TYR A C 1
ATOM 3046 O O . TYR A 1 397 ? 2.140 -24.422 5.344 1.00 84.62 397 TYR A O 1
ATOM 3054 N N . SER A 1 398 ? 1.323 -24.584 7.408 1.00 81.12 398 SER A N 1
ATOM 3055 C CA . SER A 1 398 ? 2.639 -24.731 8.055 1.00 81.12 398 SER A CA 1
ATOM 3056 C C . SER A 1 398 ? 3.409 -25.999 7.675 1.00 81.12 398 SER A C 1
ATOM 3058 O O . SER A 1 398 ? 4.626 -26.018 7.852 1.00 81.12 398 SER A O 1
ATOM 3060 N N . HIS A 1 399 ? 2.718 -27.033 7.191 1.00 75.81 399 HIS A N 1
ATOM 3061 C CA . HIS A 1 399 ? 3.286 -28.355 6.902 1.00 75.81 399 HIS A CA 1
ATOM 3062 C C . HIS A 1 399 ? 3.488 -28.623 5.405 1.00 75.81 399 HIS A C 1
ATOM 3064 O O . HIS A 1 399 ? 4.011 -29.679 5.048 1.00 75.81 399 HIS A O 1
ATOM 3070 N N . GLU A 1 400 ? 3.080 -27.707 4.523 1.00 68.25 400 GLU A N 1
ATOM 3071 C CA . GLU A 1 400 ? 3.314 -27.873 3.090 1.00 68.25 400 GLU A CA 1
ATOM 3072 C C . GLU A 1 400 ? 4.819 -27.769 2.797 1.00 68.25 400 GLU A C 1
ATOM 3074 O O . GLU A 1 400 ? 5.485 -26.806 3.181 1.00 68.25 400 GLU A O 1
ATOM 3079 N N . ALA A 1 401 ? 5.368 -28.791 2.133 1.00 50.97 401 ALA A N 1
ATOM 3080 C CA . ALA A 1 401 ? 6.790 -28.882 1.792 1.00 50.97 401 ALA A CA 1
ATOM 3081 C C . ALA A 1 401 ? 7.255 -27.754 0.843 1.00 50.97 401 ALA A C 1
ATOM 3083 O O . ALA A 1 401 ? 8.445 -27.433 0.798 1.00 50.97 401 ALA A O 1
ATOM 3084 N N . ASP A 1 402 ? 6.315 -27.086 0.168 1.00 58.03 402 ASP A N 1
ATOM 3085 C CA . ASP A 1 402 ? 6.548 -25.964 -0.742 1.00 58.03 402 ASP A CA 1
ATOM 3086 C C . ASP A 1 402 ? 6.526 -24.613 -0.010 1.00 58.03 402 ASP A C 1
ATOM 3088 O O . ASP A 1 402 ? 5.712 -23.723 -0.251 1.00 58.03 402 ASP A O 1
ATOM 3092 N N . THR A 1 403 ? 7.499 -24.417 0.880 1.00 64.25 403 THR A N 1
ATOM 3093 C CA . THR A 1 403 ? 7.792 -23.083 1.449 1.00 64.25 403 THR A CA 1
ATOM 3094 C C . THR A 1 403 ? 8.524 -22.162 0.465 1.00 64.25 403 THR A C 1
ATOM 3096 O O . THR A 1 403 ? 8.826 -21.016 0.792 1.00 64.25 403 THR A O 1
ATOM 3099 N N . SER A 1 404 ? 8.806 -22.641 -0.748 1.00 66.00 404 SER A N 1
ATOM 3100 C CA . SER A 1 404 ? 9.469 -21.877 -1.802 1.00 66.00 404 SER A CA 1
ATOM 3101 C C . SER A 1 404 ? 8.442 -21.377 -2.820 1.00 66.00 404 SER A C 1
ATOM 3103 O O . SER A 1 404 ? 7.679 -22.163 -3.371 1.00 66.00 404 SER A O 1
ATOM 3105 N N . GLY A 1 405 ? 8.425 -20.065 -3.081 1.00 78.94 405 GLY A N 1
ATOM 3106 C CA . GLY A 1 405 ? 7.533 -19.432 -4.060 1.00 78.94 405 GLY A CA 1
ATOM 3107 C C . GLY A 1 405 ? 6.380 -18.625 -3.437 1.00 78.94 405 GLY A C 1
ATOM 3108 O O . GLY A 1 405 ? 6.456 -18.242 -2.267 1.00 78.94 405 GLY A O 1
ATOM 3109 N N . PRO A 1 406 ? 5.302 -18.342 -4.197 1.00 77.75 406 PRO A N 1
ATOM 3110 C CA . PRO A 1 406 ? 4.257 -17.396 -3.789 1.00 77.75 406 PRO A CA 1
ATOM 3111 C C . PRO A 1 406 ? 3.440 -17.858 -2.570 1.00 77.75 406 PRO A C 1
ATOM 3113 O O . PRO A 1 406 ? 2.944 -17.021 -1.812 1.00 77.75 406 PRO A O 1
ATOM 3116 N N . THR A 1 407 ? 3.316 -19.172 -2.349 1.00 82.94 407 THR A N 1
ATOM 3117 C CA . THR A 1 407 ? 2.668 -19.752 -1.158 1.00 82.94 407 THR A CA 1
ATOM 3118 C C . THR A 1 407 ? 3.502 -19.501 0.097 1.00 82.94 407 THR A C 1
ATOM 3120 O O . THR A 1 407 ? 2.981 -18.992 1.089 1.00 82.94 407 THR A O 1
ATOM 3123 N N . GLY A 1 408 ? 4.811 -19.766 0.032 1.00 84.56 408 GLY A N 1
ATOM 3124 C CA . GLY A 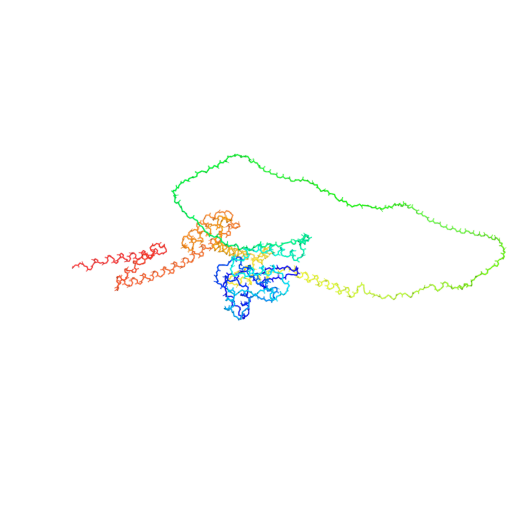1 408 ? 5.746 -19.502 1.125 1.00 84.56 408 GLY A CA 1
ATOM 3125 C C . GLY A 1 408 ? 5.830 -18.020 1.492 1.00 84.56 408 GLY A C 1
ATOM 3126 O O . GLY A 1 408 ? 5.744 -17.676 2.670 1.00 84.56 408 GLY A O 1
ATOM 3127 N N . GLU A 1 409 ? 5.895 -17.134 0.493 1.00 85.69 409 GLU A N 1
ATOM 3128 C CA . GLU A 1 409 ? 5.887 -15.678 0.704 1.00 85.69 409 GLU A CA 1
ATOM 3129 C C . GLU A 1 409 ? 4.599 -15.204 1.400 1.00 85.69 409 GLU A C 1
ATOM 3131 O O . GLU A 1 409 ? 4.644 -14.391 2.326 1.00 85.69 409 GLU A O 1
ATOM 3136 N N . CYS A 1 410 ? 3.439 -15.733 0.995 1.00 87.25 410 CYS A N 1
ATOM 3137 C CA . CYS A 1 410 ? 2.160 -15.398 1.621 1.00 87.25 410 CYS A CA 1
ATOM 3138 C C . CYS A 1 410 ? 2.065 -15.927 3.061 1.00 87.25 410 CYS A C 1
ATOM 3140 O O . CYS A 1 410 ? 1.529 -15.244 3.937 1.00 87.25 410 CYS A O 1
ATOM 3142 N N . LEU A 1 411 ? 2.597 -17.123 3.321 1.00 89.00 411 LEU A N 1
ATOM 3143 C CA . LEU A 1 411 ? 2.644 -17.711 4.657 1.00 89.00 411 LEU A CA 1
ATOM 3144 C C . LEU A 1 411 ? 3.566 -16.917 5.593 1.00 89.00 411 LEU A C 1
ATOM 3146 O O . LEU A 1 411 ? 3.198 -16.646 6.736 1.00 89.00 411 LEU A O 1
ATOM 3150 N N . GLU A 1 412 ? 4.744 -16.513 5.116 1.00 88.06 412 GLU A N 1
ATOM 3151 C CA . GLU A 1 412 ? 5.673 -15.670 5.873 1.00 88.06 412 GLU A CA 1
ATOM 3152 C C . GLU A 1 412 ? 5.047 -14.300 6.180 1.00 88.06 412 GLU A C 1
ATOM 3154 O O . GLU A 1 412 ? 5.109 -13.832 7.322 1.00 88.06 412 GLU A O 1
ATOM 3159 N N . LEU A 1 413 ? 4.342 -13.696 5.212 1.00 89.88 413 LEU A N 1
ATOM 3160 C CA . LEU A 1 413 ? 3.585 -12.464 5.440 1.00 89.88 413 LEU A CA 1
ATOM 3161 C C . LEU A 1 413 ? 2.511 -12.653 6.522 1.00 89.88 413 LEU A C 1
ATOM 3163 O O . LEU A 1 413 ? 2.378 -11.813 7.417 1.00 89.88 413 LEU A O 1
ATOM 3167 N N . ALA A 1 414 ? 1.753 -13.751 6.460 1.00 89.94 414 ALA A N 1
ATOM 3168 C CA . ALA A 1 414 ? 0.721 -14.061 7.443 1.00 89.94 414 ALA A CA 1
ATOM 3169 C C . ALA A 1 414 ? 1.304 -14.223 8.854 1.00 89.94 414 ALA A C 1
ATOM 3171 O O . ALA A 1 414 ? 0.766 -13.637 9.795 1.00 89.94 414 ALA A O 1
ATOM 3172 N N . ARG A 1 415 ? 2.431 -14.939 8.998 1.00 90.75 415 ARG A N 1
ATOM 3173 C CA . ARG A 1 415 ? 3.146 -15.112 10.277 1.00 90.75 415 ARG A CA 1
ATOM 3174 C C . ARG A 1 415 ? 3.602 -13.781 10.858 1.00 90.75 415 ARG A C 1
ATOM 3176 O O . ARG A 1 415 ? 3.219 -13.450 11.977 1.00 90.75 415 ARG A O 1
ATOM 3183 N N . ARG A 1 416 ? 4.320 -12.974 10.070 1.00 89.62 416 ARG A N 1
ATOM 3184 C CA . ARG A 1 416 ? 4.804 -11.649 10.491 1.00 89.62 416 ARG A CA 1
ATOM 3185 C C . ARG A 1 416 ? 3.655 -10.753 10.951 1.00 89.62 416 ARG A C 1
ATOM 3187 O O . ARG A 1 416 ? 3.779 -10.023 11.932 1.00 89.62 416 ARG A O 1
ATOM 3194 N N . ARG A 1 417 ? 2.524 -10.788 10.238 1.00 90.12 417 ARG A N 1
ATOM 3195 C CA . ARG A 1 417 ? 1.344 -9.991 10.589 1.00 90.12 417 ARG A CA 1
ATOM 3196 C C . ARG A 1 417 ? 0.683 -10.488 11.872 1.00 90.12 417 ARG A C 1
ATOM 3198 O O . ARG A 1 417 ? 0.313 -9.666 12.705 1.00 90.12 417 ARG A O 1
ATOM 3205 N N . PHE A 1 418 ? 0.540 -11.802 12.022 1.00 91.44 418 PHE A N 1
ATOM 3206 C CA . PHE A 1 418 ? -0.012 -12.419 13.223 1.00 91.44 418 PHE A CA 1
ATOM 3207 C C . PHE A 1 418 ? 0.823 -12.080 14.462 1.00 91.44 418 PHE A C 1
ATOM 3209 O O . PHE A 1 418 ? 0.262 -11.648 15.463 1.00 91.44 418 PHE A O 1
ATOM 3216 N N . GLU A 1 419 ? 2.149 -12.202 14.377 1.00 91.56 419 GLU A N 1
ATOM 3217 C CA . GLU A 1 419 ? 3.068 -11.853 15.467 1.00 91.56 419 GLU A CA 1
ATOM 3218 C C . GLU A 1 419 ? 2.934 -10.383 15.866 1.00 91.56 419 GLU A C 1
ATOM 3220 O O . GLU A 1 419 ? 2.714 -10.086 17.036 1.00 91.56 419 GLU A O 1
ATOM 3225 N N . ARG A 1 420 ? 2.947 -9.465 14.892 1.00 90.81 420 ARG A N 1
ATOM 3226 C CA . ARG A 1 420 ? 2.830 -8.027 15.169 1.00 90.81 420 ARG A CA 1
ATOM 3227 C C . ARG A 1 420 ? 1.492 -7.662 15.833 1.00 90.81 420 ARG A C 1
ATOM 3229 O O . ARG A 1 420 ? 1.467 -6.867 16.766 1.00 90.81 420 ARG A O 1
ATOM 3236 N N . LEU A 1 421 ? 0.385 -8.248 15.367 1.00 89.62 421 LEU A N 1
ATOM 3237 C CA . LEU A 1 421 ? -0.944 -8.035 15.961 1.00 89.62 421 LEU A CA 1
ATOM 3238 C C . LEU A 1 421 ? -1.053 -8.636 17.362 1.00 89.62 421 LEU A C 1
ATOM 3240 O O . LEU A 1 421 ? -1.688 -8.051 18.235 1.00 89.62 421 LEU A O 1
ATOM 3244 N N . ARG A 1 422 ? -0.424 -9.791 17.583 1.00 91.88 422 ARG A N 1
ATOM 3245 C CA . ARG A 1 422 ? -0.361 -10.419 18.897 1.00 91.88 422 ARG A CA 1
ATOM 3246 C C . ARG A 1 422 ? 0.414 -9.551 19.882 1.00 91.88 422 ARG A C 1
ATOM 3248 O O . ARG A 1 422 ? -0.092 -9.306 20.965 1.00 91.88 422 ARG A O 1
ATOM 3255 N N . GLU A 1 423 ? 1.589 -9.055 19.504 1.00 91.25 423 GLU A N 1
ATOM 3256 C CA . GLU A 1 423 ? 2.388 -8.153 20.345 1.00 91.25 423 GLU A CA 1
ATOM 3257 C C . GLU A 1 423 ? 1.622 -6.873 20.695 1.00 91.25 423 GLU A C 1
ATOM 3259 O O . GLU A 1 423 ? 1.630 -6.428 21.843 1.00 91.25 423 GLU A O 1
ATOM 3264 N N . GLU A 1 424 ? 0.926 -6.291 19.718 1.00 90.31 424 GLU A N 1
ATOM 3265 C CA . GLU A 1 424 ? 0.080 -5.121 19.934 1.00 90.31 424 GLU A CA 1
ATOM 3266 C C . GLU A 1 424 ? -1.085 -5.427 20.884 1.00 90.31 424 GLU A C 1
ATOM 3268 O O . GLU A 1 424 ? -1.320 -4.666 21.825 1.00 90.31 424 GLU A O 1
ATOM 3273 N N . SER A 1 425 ? -1.767 -6.560 20.691 1.00 89.44 425 SER A N 1
ATOM 3274 C CA . SER A 1 425 ? -2.832 -7.009 21.588 1.00 89.44 425 SER A CA 1
ATOM 3275 C C . SER A 1 425 ? -2.309 -7.283 22.996 1.00 89.44 425 SER A C 1
ATOM 3277 O O . SER A 1 425 ? -2.965 -6.897 23.955 1.00 89.44 425 SER A O 1
ATOM 3279 N N . ASP A 1 426 ? -1.153 -7.929 23.140 1.00 89.62 426 ASP A N 1
ATOM 3280 C CA . ASP A 1 426 ? -0.550 -8.252 24.435 1.00 89.62 426 ASP A CA 1
ATOM 3281 C C . ASP A 1 426 ? -0.142 -6.972 25.179 1.00 89.62 426 ASP A C 1
ATOM 3283 O O . ASP A 1 426 ? -0.370 -6.858 26.385 1.00 89.62 426 ASP A O 1
ATOM 3287 N N . ARG A 1 427 ? 0.379 -5.965 24.462 1.00 91.12 427 ARG A N 1
ATOM 3288 C CA . ARG A 1 427 ? 0.668 -4.636 25.020 1.00 91.12 427 ARG A CA 1
ATOM 3289 C C . ARG A 1 427 ? -0.601 -3.939 25.515 1.00 91.12 427 ARG A C 1
ATOM 3291 O O . ARG A 1 427 ? -0.630 -3.509 26.663 1.00 91.12 427 ARG A O 1
ATOM 3298 N N . ILE A 1 428 ? -1.645 -3.869 24.685 1.00 89.56 428 ILE A N 1
ATOM 3299 C CA . ILE A 1 428 ? -2.928 -3.248 25.059 1.00 89.56 428 ILE A CA 1
ATOM 3300 C C . ILE A 1 428 ? -3.549 -3.986 26.249 1.00 89.56 428 ILE A C 1
ATOM 3302 O O . ILE A 1 428 ? -3.991 -3.358 27.205 1.00 89.56 428 ILE A O 1
ATOM 3306 N N . ASN A 1 429 ? -3.546 -5.320 26.229 1.00 90.75 429 ASN A N 1
ATOM 3307 C CA . ASN A 1 429 ? -4.077 -6.129 27.323 1.00 90.75 429 ASN A CA 1
ATOM 3308 C C . ASN A 1 429 ? -3.322 -5.865 28.630 1.00 90.75 429 ASN A C 1
ATOM 3310 O O . ASN A 1 429 ? -3.947 -5.789 29.686 1.00 90.75 429 ASN A O 1
ATOM 3314 N N . LYS A 1 430 ? -1.996 -5.686 28.576 1.00 91.06 430 LYS A N 1
ATOM 3315 C CA . LYS A 1 430 ? -1.193 -5.329 29.748 1.00 91.06 430 LYS A CA 1
ATOM 3316 C C . LYS A 1 430 ? -1.575 -3.953 30.302 1.00 91.06 430 LYS A C 1
ATOM 3318 O O . LYS A 1 430 ? -1.862 -3.856 31.490 1.00 91.06 430 LYS A O 1
ATOM 3323 N N . GLU A 1 431 ? -1.644 -2.929 29.453 1.00 91.69 431 GLU A N 1
ATOM 3324 C CA . GLU A 1 431 ? -2.053 -1.570 29.851 1.00 91.69 431 GLU A CA 1
ATOM 3325 C C . GLU A 1 431 ? -3.461 -1.558 30.468 1.00 91.69 431 GLU A C 1
ATOM 3327 O O . GLU A 1 431 ? -3.699 -0.936 31.503 1.00 91.69 431 GLU A O 1
ATOM 3332 N N . MET A 1 432 ? -4.396 -2.299 29.870 1.00 90.12 432 MET A N 1
ATOM 3333 C CA . MET A 1 432 ? -5.759 -2.419 30.385 1.00 90.12 432 MET A CA 1
ATOM 3334 C C . MET A 1 432 ? -5.815 -3.200 31.702 1.00 90.12 432 MET A C 1
ATOM 3336 O O . MET A 1 432 ? -6.607 -2.849 32.572 1.00 90.12 432 MET A O 1
ATOM 3340 N N . THR A 1 433 ? -4.970 -4.220 31.884 1.00 91.69 433 THR A N 1
ATOM 3341 C CA . THR A 1 433 ? -4.866 -4.956 33.156 1.00 91.69 433 THR A CA 1
ATOM 3342 C C . THR A 1 433 ? -4.382 -4.036 34.271 1.00 91.69 433 THR A C 1
ATOM 3344 O O . THR A 1 433 ? -5.023 -3.972 35.313 1.00 91.69 433 THR A O 1
ATOM 3347 N N . GLU A 1 434 ? -3.327 -3.253 34.029 1.00 91.81 434 GLU A N 1
ATOM 3348 C CA . GLU A 1 434 ? -2.801 -2.280 34.998 1.00 91.81 434 GLU A CA 1
ATOM 3349 C C . GLU A 1 434 ? -3.853 -1.220 35.371 1.00 91.81 434 GLU A C 1
ATOM 3351 O O . GLU A 1 434 ? -4.005 -0.865 36.542 1.00 91.81 434 GLU A O 1
ATOM 3356 N N . LEU A 1 435 ? -4.634 -0.746 34.392 1.00 92.38 435 LEU A N 1
ATOM 3357 C CA . LEU A 1 435 ? -5.737 0.181 34.641 1.00 92.38 435 LEU A CA 1
ATOM 3358 C C . LEU A 1 435 ? -6.837 -0.454 35.500 1.00 92.38 435 LEU A C 1
ATOM 3360 O O . LEU A 1 435 ? -7.313 0.183 36.440 1.00 92.38 435 LEU A O 1
ATOM 3364 N N . VAL A 1 436 ? -7.261 -1.680 35.179 1.00 92.38 436 VAL A N 1
ATOM 3365 C CA . VAL A 1 436 ? -8.291 -2.395 35.947 1.00 92.38 436 VAL A CA 1
ATOM 3366 C C . VAL A 1 436 ? -7.803 -2.667 37.369 1.00 92.38 436 VAL A C 1
ATOM 3368 O O . VAL A 1 436 ? -8.547 -2.405 38.311 1.00 92.38 436 VAL A O 1
ATOM 3371 N N . ASP A 1 437 ? -6.554 -3.098 37.546 1.00 92.06 437 ASP A N 1
ATOM 3372 C CA . ASP A 1 437 ? -5.964 -3.336 38.865 1.00 92.06 437 ASP A CA 1
ATOM 3373 C C . ASP A 1 437 ? -5.937 -2.053 39.706 1.00 92.06 437 ASP A C 1
ATOM 3375 O O . ASP A 1 437 ? -6.384 -2.063 40.852 1.00 92.06 437 ASP A O 1
ATOM 3379 N N . SER A 1 438 ? -5.543 -0.915 39.123 1.00 92.19 438 SER A N 1
ATOM 3380 C CA . SER A 1 438 ? -5.590 0.385 39.806 1.00 92.19 438 SER A CA 1
ATOM 3381 C C . SER A 1 438 ? -7.015 0.795 40.213 1.00 92.19 438 SER A C 1
ATOM 3383 O O . SER A 1 438 ? -7.222 1.382 41.279 1.00 92.19 438 SER A O 1
ATOM 3385 N N . ARG A 1 439 ? -8.026 0.479 39.391 1.00 92.06 439 ARG A N 1
ATOM 3386 C CA . ARG A 1 439 ? -9.437 0.735 39.726 1.00 92.06 439 ARG A CA 1
ATOM 3387 C C . ARG A 1 439 ? -9.933 -0.170 40.848 1.00 92.06 439 ARG A C 1
ATOM 3389 O O . ARG A 1 439 ? -10.666 0.314 41.707 1.00 92.06 439 ARG A O 1
ATOM 3396 N N . LEU A 1 440 ? -9.512 -1.433 40.872 1.00 91.31 440 LEU A N 1
ATOM 3397 C CA . LEU A 1 440 ? -9.832 -2.362 41.955 1.00 91.31 440 LEU A CA 1
ATOM 3398 C C . LEU A 1 440 ? -9.171 -1.946 43.272 1.00 91.31 440 LEU A C 1
ATOM 3400 O O . LEU A 1 440 ? -9.831 -1.964 44.302 1.00 91.31 440 LEU A O 1
ATOM 3404 N N . GLU A 1 441 ? -7.917 -1.491 43.248 1.00 92.25 441 GLU A N 1
ATOM 3405 C CA . GLU A 1 441 ? -7.255 -0.938 44.437 1.00 92.25 441 GLU A CA 1
ATOM 3406 C C . GLU A 1 441 ? -7.988 0.295 44.978 1.00 92.25 441 GLU A C 1
ATOM 3408 O O . GLU A 1 441 ? -8.190 0.426 46.185 1.00 92.25 441 GLU A O 1
ATOM 3413 N N . MET A 1 442 ? -8.442 1.190 44.094 1.00 89.12 442 MET A N 1
ATOM 3414 C CA . MET A 1 442 ? -9.267 2.328 44.502 1.00 89.12 4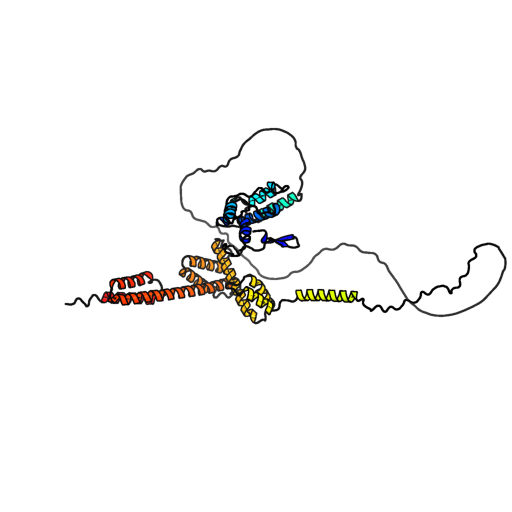42 MET A CA 1
ATOM 3415 C C . MET A 1 442 ? -10.584 1.862 45.139 1.00 89.12 442 MET A C 1
ATOM 3417 O O . MET A 1 442 ? -10.951 2.370 46.198 1.00 89.12 442 MET A O 1
ATOM 3421 N N . ALA A 1 443 ? -11.268 0.879 44.546 1.00 89.25 443 ALA A N 1
ATOM 3422 C CA . ALA A 1 443 ? -12.485 0.300 45.113 1.00 89.25 443 ALA A CA 1
ATOM 3423 C C . ALA A 1 443 ? -12.231 -0.298 46.511 1.00 89.25 443 ALA A C 1
ATOM 3425 O O . ALA A 1 443 ? -12.974 0.016 47.440 1.00 89.25 443 ALA A O 1
ATOM 3426 N N . ASP A 1 444 ? -11.121 -1.022 46.702 1.00 89.62 444 ASP A N 1
ATOM 3427 C CA . ASP A 1 444 ? -10.729 -1.581 48.003 1.00 89.62 444 ASP A CA 1
ATOM 3428 C C . ASP A 1 444 ? -10.557 -0.480 49.069 1.00 89.62 444 ASP A C 1
ATOM 3430 O O . ASP A 1 444 ? -10.978 -0.643 50.216 1.00 89.62 444 ASP A O 1
ATOM 3434 N N . THR A 1 445 ? -9.982 0.677 48.711 1.00 90.56 445 THR A N 1
ATOM 3435 C CA . THR A 1 445 ? -9.876 1.816 49.647 1.00 90.56 445 THR A CA 1
ATOM 3436 C C . THR A 1 445 ? -11.226 2.469 49.947 1.00 90.56 445 THR A C 1
ATOM 3438 O O . THR A 1 445 ? -11.452 2.963 51.057 1.00 90.56 445 THR A O 1
ATOM 3441 N N . LEU A 1 446 ? -12.141 2.466 48.974 1.00 89.00 446 LEU A N 1
ATOM 3442 C CA . LEU A 1 446 ? -13.474 3.038 49.118 1.00 89.00 446 LEU A CA 1
ATOM 3443 C C . LEU A 1 446 ? -14.401 2.147 49.942 1.00 89.00 446 LEU A C 1
ATOM 3445 O O . LEU A 1 446 ? -15.268 2.698 50.615 1.00 89.00 446 LEU A O 1
ATOM 3449 N N . CYS A 1 447 ? -14.170 0.832 50.009 1.00 84.94 447 CYS A N 1
ATOM 3450 C CA . CYS A 1 447 ? -14.951 -0.090 50.843 1.00 84.94 447 CYS A CA 1
ATOM 3451 C C . CYS A 1 447 ? -15.115 0.394 52.294 1.00 84.94 447 CYS A C 1
ATOM 3453 O O . CYS A 1 447 ? -16.188 0.248 52.872 1.00 84.94 447 CYS A O 1
ATOM 3455 N N . ALA A 1 448 ? -14.087 1.025 52.875 1.00 82.50 448 ALA A N 1
ATOM 3456 C CA . ALA A 1 448 ? -14.130 1.518 54.254 1.00 82.50 448 ALA A CA 1
ATOM 3457 C C . ALA A 1 448 ? -14.895 2.845 54.433 1.00 82.50 448 ALA A C 1
ATOM 3459 O O . ALA A 1 448 ? -15.332 3.155 55.539 1.00 82.50 448 ALA A O 1
ATOM 3460 N N . THR A 1 449 ? -15.020 3.661 53.381 1.00 87.31 449 THR A N 1
ATOM 3461 C CA . THR A 1 449 ? -15.580 5.025 53.476 1.00 87.31 449 THR A CA 1
ATOM 3462 C C . THR A 1 449 ? -16.921 5.179 52.765 1.00 87.31 449 THR A C 1
ATOM 3464 O O . THR A 1 449 ? -17.785 5.906 53.253 1.00 87.31 449 THR A O 1
ATOM 3467 N N . ARG A 1 450 ? -17.098 4.519 51.616 1.00 89.25 450 ARG A N 1
ATOM 3468 C CA . ARG A 1 450 ? -18.258 4.590 50.716 1.00 89.25 450 ARG A CA 1
ATOM 3469 C C . ARG A 1 450 ? -18.487 3.216 50.054 1.00 89.25 450 ARG A C 1
ATOM 3471 O O . ARG A 1 450 ? -18.086 3.021 48.907 1.00 89.25 450 ARG A O 1
ATOM 3478 N N . PRO A 1 451 ? -19.117 2.260 50.762 1.00 86.31 451 PRO A N 1
ATOM 3479 C CA . PRO A 1 451 ? -19.246 0.875 50.297 1.00 86.31 451 PRO A CA 1
ATOM 3480 C C . PRO A 1 451 ? -20.122 0.726 49.045 1.00 86.31 451 PRO A C 1
ATOM 3482 O O . PRO A 1 451 ? -19.798 -0.078 48.179 1.00 86.31 451 PRO A O 1
ATOM 3485 N N . GLU A 1 452 ? -21.178 1.528 48.891 1.00 87.25 452 GLU A N 1
ATOM 3486 C CA . GLU A 1 452 ? -22.038 1.482 47.694 1.00 87.25 452 GLU A CA 1
ATOM 3487 C C . GLU A 1 452 ? -21.251 1.804 46.410 1.00 87.25 452 GLU A C 1
ATOM 3489 O O . GLU A 1 452 ? -21.331 1.074 45.426 1.00 87.25 452 GLU A O 1
ATOM 3494 N N . GLU A 1 453 ? -20.394 2.832 46.443 1.00 87.31 453 GLU A N 1
ATOM 3495 C CA . GLU A 1 453 ? -19.551 3.192 45.292 1.00 87.31 453 GLU A CA 1
ATOM 3496 C C . GLU A 1 453 ? -18.513 2.106 44.972 1.00 87.31 453 GLU A C 1
ATOM 3498 O O . GLU A 1 453 ? -18.194 1.875 43.807 1.00 87.31 453 GLU A O 1
ATOM 3503 N N . ALA A 1 454 ? -17.980 1.423 45.989 1.00 87.56 454 ALA A N 1
ATOM 3504 C CA . ALA A 1 454 ? -17.055 0.313 45.780 1.00 87.56 454 ALA A CA 1
ATOM 3505 C C . ALA A 1 454 ? -17.755 -0.885 45.115 1.00 87.56 454 ALA A C 1
ATOM 3507 O O . ALA A 1 454 ? -17.206 -1.474 44.182 1.00 87.56 454 ALA A O 1
ATOM 3508 N N . LYS A 1 455 ? -18.991 -1.196 45.532 1.00 90.31 455 LYS A N 1
ATOM 3509 C CA . LYS A 1 455 ? -19.809 -2.257 44.933 1.00 90.31 455 LYS A CA 1
ATOM 3510 C C . LYS A 1 455 ? -20.097 -1.984 43.457 1.00 90.31 455 LYS A C 1
ATOM 3512 O O . LYS A 1 455 ? -19.832 -2.853 42.627 1.00 90.31 455 LYS A O 1
ATOM 3517 N N . GLU A 1 456 ? -20.520 -0.765 43.119 1.00 91.25 456 GLU A N 1
ATOM 3518 C CA . GLU A 1 456 ? -20.738 -0.346 41.726 1.00 91.25 456 GLU A CA 1
ATOM 3519 C C . GLU A 1 456 ? -19.471 -0.512 40.867 1.00 91.25 456 GLU A C 1
ATOM 3521 O O . GLU A 1 456 ? -19.543 -0.964 39.723 1.00 91.25 456 GLU A O 1
ATOM 3526 N N . MET A 1 457 ? -18.287 -0.201 41.412 1.00 88.12 457 MET A N 1
ATOM 3527 C CA . MET A 1 457 ? -17.024 -0.385 40.689 1.00 88.12 457 MET A CA 1
ATOM 3528 C C . MET A 1 457 ? -16.703 -1.862 40.423 1.00 88.12 457 MET A C 1
ATOM 3530 O O . MET A 1 457 ? -16.272 -2.193 39.315 1.00 88.12 457 MET A O 1
ATOM 3534 N N . TYR A 1 458 ? -16.911 -2.757 41.394 1.00 90.69 458 TYR A N 1
ATOM 3535 C CA . TYR A 1 458 ? -16.693 -4.193 41.186 1.00 90.69 458 TYR A CA 1
ATOM 3536 C C . TYR A 1 458 ? -17.675 -4.778 40.163 1.00 90.69 458 TYR A C 1
ATOM 3538 O O . TYR A 1 458 ? -17.255 -5.531 39.279 1.00 90.69 458 TYR A O 1
ATOM 3546 N N . GLU A 1 459 ? -18.958 -4.407 40.237 1.00 91.88 459 GLU A N 1
ATOM 3547 C CA . GLU A 1 459 ? -19.981 -4.833 39.273 1.00 91.88 459 GLU A CA 1
ATOM 3548 C C . GLU A 1 459 ? -19.637 -4.363 37.856 1.00 91.88 459 GLU A C 1
ATOM 3550 O O . GLU A 1 459 ? -19.639 -5.173 36.926 1.00 91.88 459 GLU A O 1
ATOM 3555 N N . ALA A 1 460 ? -19.219 -3.103 37.703 1.00 91.50 460 ALA A N 1
ATOM 3556 C CA . ALA A 1 460 ? -18.809 -2.547 36.417 1.00 91.50 460 ALA A CA 1
ATOM 3557 C C . ALA A 1 460 ? -17.605 -3.287 35.804 1.00 91.50 460 ALA A C 1
ATOM 3559 O O . ALA A 1 460 ? -17.581 -3.545 34.598 1.00 91.50 460 ALA A O 1
ATOM 3560 N N . VAL A 1 461 ? -16.605 -3.669 36.612 1.00 90.94 461 VAL A N 1
ATOM 3561 C CA . VAL A 1 461 ? -15.450 -4.455 36.135 1.00 90.94 461 VAL A CA 1
ATOM 3562 C C . VAL A 1 461 ? -15.886 -5.843 35.659 1.00 90.94 461 VAL A C 1
ATOM 3564 O O . VAL A 1 461 ? -15.420 -6.313 34.618 1.00 90.94 461 VAL A O 1
ATOM 3567 N N . ILE A 1 462 ? -16.790 -6.503 36.386 1.00 92.00 462 ILE A N 1
ATOM 3568 C CA . ILE A 1 462 ? -17.312 -7.820 36.002 1.00 92.00 462 ILE A CA 1
ATOM 3569 C C . ILE A 1 462 ? -18.119 -7.713 34.704 1.00 92.00 462 ILE A C 1
ATOM 3571 O O . ILE A 1 462 ? -17.910 -8.517 33.794 1.00 92.00 462 ILE A O 1
ATOM 3575 N N . GLU A 1 463 ? -19.015 -6.735 34.595 1.00 92.94 463 GLU A N 1
ATOM 3576 C CA . GLU A 1 463 ? -19.873 -6.563 33.423 1.00 92.94 463 GLU A CA 1
ATOM 3577 C C . GLU A 1 463 ? -19.047 -6.301 32.157 1.00 92.94 463 GLU A C 1
ATOM 3579 O O . GLU A 1 463 ? -19.206 -7.004 31.156 1.00 92.94 463 GLU A O 1
ATOM 3584 N N . LEU A 1 464 ? -18.096 -5.364 32.219 1.00 89.94 464 LEU A N 1
ATOM 3585 C CA . LEU A 1 464 ? -17.303 -4.954 31.058 1.00 89.94 464 LEU A CA 1
ATOM 3586 C C . LEU A 1 464 ? -16.272 -6.001 30.617 1.00 89.94 464 LEU A C 1
ATOM 3588 O O . LEU A 1 464 ? -16.021 -6.143 29.418 1.00 89.94 464 LEU A O 1
ATOM 3592 N N . TYR A 1 465 ? -15.667 -6.735 31.557 1.00 91.50 465 TYR A N 1
ATOM 3593 C CA . TYR A 1 465 ? -14.497 -7.573 31.266 1.00 91.50 465 TYR A CA 1
ATOM 3594 C C . TYR A 1 465 ? -14.706 -9.080 31.470 1.00 91.50 465 TYR A C 1
ATOM 3596 O O . TYR A 1 465 ? -13.784 -9.857 31.224 1.00 91.50 465 TYR A O 1
ATOM 3604 N N . SER A 1 466 ? -15.907 -9.538 31.840 1.00 89.19 466 SER A N 1
ATOM 3605 C CA . SER A 1 466 ? -16.197 -10.970 32.069 1.00 89.19 466 SER A CA 1
ATOM 3606 C C . SER A 1 466 ? -15.895 -11.892 30.884 1.00 89.19 466 SER A C 1
ATOM 3608 O O . SER A 1 466 ? -15.554 -13.057 31.086 1.00 89.19 466 SER A O 1
ATOM 3610 N N . THR A 1 467 ? -16.025 -11.393 29.654 1.00 87.38 467 THR A N 1
ATOM 3611 C CA . THR A 1 467 ? -15.810 -12.168 28.421 1.00 87.38 467 THR A CA 1
ATOM 3612 C C . THR A 1 467 ? -14.352 -12.178 27.961 1.00 87.38 467 THR A C 1
ATOM 3614 O O . THR A 1 467 ? -14.004 -12.921 27.043 1.00 87.38 467 THR A O 1
ATOM 3617 N N . LYS A 1 468 ? -13.483 -11.369 28.582 1.00 88.06 468 LYS A N 1
ATOM 3618 C CA . LYS A 1 468 ? -12.099 -11.173 28.150 1.00 88.06 468 LYS A CA 1
ATOM 3619 C C . LYS A 1 468 ? -11.142 -12.092 28.920 1.00 88.06 468 LYS A C 1
ATOM 3621 O O . LYS A 1 468 ? -11.020 -11.955 30.137 1.00 88.06 468 LYS A O 1
ATOM 3626 N N . PRO A 1 469 ? -10.401 -12.995 28.242 1.00 85.38 469 PRO A N 1
ATOM 3627 C CA . PRO A 1 469 ? -9.523 -13.953 28.920 1.00 85.38 469 PRO A CA 1
ATOM 3628 C C . PRO A 1 469 ? -8.416 -13.294 29.751 1.00 85.38 469 PRO A C 1
ATOM 3630 O O . PRO A 1 469 ? -8.078 -13.784 30.827 1.00 85.38 469 PRO A O 1
ATOM 3633 N N . TRP A 1 470 ? -7.868 -12.173 29.269 1.00 87.38 470 TRP A N 1
ATOM 3634 C CA . TRP A 1 470 ? -6.779 -11.454 29.935 1.00 87.38 470 TRP A CA 1
ATOM 3635 C C . TRP A 1 470 ? -7.208 -10.835 31.275 1.00 87.38 470 TRP A C 1
ATOM 3637 O O . TRP A 1 470 ? -6.403 -10.772 32.198 1.00 87.38 470 TRP A O 1
ATOM 3647 N N . ALA A 1 471 ? -8.485 -10.467 31.423 1.00 89.19 471 ALA A N 1
ATOM 3648 C CA . ALA A 1 471 ? -9.028 -9.861 32.639 1.00 89.19 471 ALA A CA 1
ATOM 3649 C C . ALA A 1 471 ? -9.445 -10.894 33.703 1.00 89.19 471 ALA A C 1
ATOM 3651 O O . ALA A 1 471 ? -9.942 -10.531 34.768 1.00 89.19 471 ALA A O 1
ATOM 3652 N N . GLY A 1 472 ? -9.249 -12.192 33.443 1.00 89.44 472 GLY A N 1
ATOM 3653 C CA . GLY A 1 472 ? -9.694 -13.276 34.321 1.00 89.44 472 GLY A CA 1
ATOM 3654 C C . GLY A 1 472 ? -9.288 -13.127 35.798 1.00 89.44 472 GLY A C 1
ATOM 3655 O O . GLY A 1 472 ? -10.148 -13.315 36.659 1.00 89.44 472 GLY A O 1
ATOM 3656 N N . PRO A 1 473 ? -8.023 -12.798 36.134 1.00 91.62 473 PRO A N 1
ATOM 3657 C CA . PRO A 1 473 ? -7.609 -12.569 37.520 1.00 91.62 473 PRO A CA 1
ATOM 3658 C C . PRO A 1 473 ? -8.336 -11.396 38.189 1.00 91.62 473 PRO A C 1
ATOM 3660 O O . PRO A 1 473 ? -8.839 -11.553 39.299 1.00 91.62 473 PRO A O 1
ATOM 3663 N N . ALA A 1 474 ? -8.455 -10.264 37.494 1.00 89.69 474 ALA A N 1
ATOM 3664 C CA . ALA A 1 474 ? -9.113 -9.064 38.001 1.00 89.69 474 ALA A CA 1
ATOM 3665 C C . ALA A 1 474 ? -10.622 -9.275 38.221 1.00 89.69 474 ALA A C 1
ATOM 3667 O O . ALA A 1 474 ? -11.162 -8.908 39.261 1.00 89.69 474 ALA A O 1
ATOM 3668 N N . VAL A 1 475 ? -11.299 -9.952 37.286 1.00 91.69 475 VAL A N 1
ATOM 3669 C CA . VAL A 1 475 ? -12.727 -10.292 37.408 1.00 91.69 475 VAL A CA 1
ATOM 3670 C C . VAL A 1 475 ? -12.976 -11.266 38.564 1.00 91.69 475 VAL A C 1
ATOM 3672 O O . VAL A 1 475 ? -13.986 -11.145 39.256 1.00 91.69 475 VAL A O 1
ATOM 3675 N N . ARG A 1 476 ? -12.071 -12.228 38.805 1.00 92.50 476 ARG A N 1
ATOM 3676 C CA . ARG A 1 476 ? -12.165 -13.110 39.982 1.00 92.50 476 ARG A CA 1
ATOM 3677 C C . ARG A 1 476 ? -12.041 -12.318 41.279 1.00 92.50 476 ARG A C 1
ATOM 3679 O O . ARG A 1 476 ? -12.917 -12.452 42.125 1.00 92.50 476 ARG A O 1
ATOM 3686 N N . ARG A 1 477 ? -11.036 -11.443 41.382 1.00 91.69 477 ARG A N 1
ATOM 3687 C CA . ARG A 1 477 ? -10.847 -10.562 42.544 1.00 91.69 477 ARG A CA 1
ATOM 3688 C C . ARG A 1 477 ? -12.085 -9.705 42.809 1.00 91.69 477 ARG A C 1
ATOM 3690 O O . ARG A 1 477 ? -12.556 -9.663 43.934 1.00 91.69 477 ARG A O 1
ATOM 3697 N N . ALA A 1 478 ? -12.657 -9.087 41.775 1.00 90.25 478 ALA A N 1
ATOM 3698 C CA . ALA A 1 478 ? -13.874 -8.286 41.912 1.00 90.25 478 ALA A CA 1
ATOM 3699 C C . ALA A 1 478 ? -15.067 -9.103 42.447 1.00 90.25 478 ALA A C 1
ATOM 3701 O O . ALA A 1 478 ? -15.793 -8.631 43.317 1.00 90.25 478 ALA A O 1
ATOM 3702 N N . ARG A 1 479 ? -15.257 -10.343 41.968 1.00 92.62 479 ARG A N 1
ATOM 3703 C CA . ARG A 1 479 ? -16.316 -11.240 42.472 1.00 92.62 479 ARG A CA 1
ATOM 3704 C C . ARG A 1 479 ? -16.098 -11.638 43.927 1.00 92.62 479 ARG A C 1
ATOM 3706 O O . ARG A 1 479 ? -17.062 -11.664 44.682 1.00 92.62 479 ARG A O 1
ATOM 3713 N N . GLU A 1 480 ? -14.861 -11.951 44.299 1.00 92.56 480 GLU A N 1
ATOM 3714 C CA . GLU A 1 480 ? -14.495 -12.304 45.674 1.00 92.56 480 GLU A CA 1
ATOM 3715 C C . GLU A 1 480 ? -14.729 -11.121 46.626 1.00 92.56 480 GLU A C 1
ATOM 3717 O O . GLU A 1 480 ? -15.359 -11.296 47.667 1.00 92.56 480 GLU A O 1
ATOM 3722 N N . SER A 1 481 ? -14.317 -9.905 46.246 1.00 88.62 481 SER A N 1
ATOM 3723 C CA . SER A 1 481 ? -14.570 -8.691 47.035 1.00 88.62 481 SER A CA 1
ATOM 3724 C C . SER A 1 481 ? -16.064 -8.404 47.195 1.00 88.62 481 SER A C 1
ATOM 3726 O O . SER A 1 481 ? -16.510 -8.067 48.288 1.00 88.62 481 SER A O 1
ATOM 3728 N N . LEU A 1 482 ? -16.859 -8.588 46.137 1.00 89.88 482 LEU A N 1
ATOM 3729 C CA . LEU A 1 482 ? -18.304 -8.364 46.186 1.00 89.88 482 LEU A CA 1
ATOM 3730 C C . LEU A 1 482 ? -19.021 -9.395 47.073 1.00 89.88 482 LEU A C 1
ATOM 3732 O O . LEU A 1 482 ? -19.886 -9.025 47.862 1.00 89.88 482 LEU A O 1
ATOM 3736 N N . GLN A 1 483 ? -18.608 -10.667 47.016 1.00 89.44 483 GLN A N 1
ATOM 3737 C CA . GLN A 1 483 ? -19.094 -11.702 47.937 1.00 89.44 483 GLN A CA 1
ATOM 3738 C C . GLN A 1 483 ? -18.753 -11.372 49.395 1.00 89.44 483 GLN A C 1
ATOM 3740 O O . GLN A 1 483 ? -19.626 -11.448 50.254 1.00 89.44 483 GLN A O 1
ATOM 3745 N N . ALA A 1 484 ? -17.522 -10.933 49.673 1.00 86.38 484 ALA A N 1
ATOM 3746 C CA . ALA A 1 484 ? -17.112 -10.544 51.021 1.00 86.38 484 ALA A CA 1
ATOM 3747 C C . ALA A 1 484 ? -17.925 -9.355 51.572 1.00 86.38 484 ALA A C 1
ATOM 3749 O O . ALA A 1 484 ? -18.200 -9.296 52.770 1.00 86.38 484 ALA A O 1
ATOM 3750 N N . MET A 1 485 ? -18.340 -8.418 50.712 1.00 81.31 485 MET A N 1
ATOM 3751 C CA . MET A 1 485 ? -19.202 -7.295 51.099 1.00 81.31 485 MET A CA 1
ATOM 3752 C C . MET A 1 485 ? -20.649 -7.719 51.371 1.00 81.31 485 MET A C 1
ATOM 3754 O O . MET A 1 485 ? -21.266 -7.187 52.292 1.00 81.31 485 MET A O 1
ATOM 3758 N N . ASP A 1 486 ? -21.182 -8.677 50.609 1.00 78.25 486 ASP A N 1
ATOM 3759 C CA . ASP A 1 486 ? -22.537 -9.211 50.802 1.00 78.25 486 ASP A CA 1
ATOM 3760 C C . ASP A 1 486 ? -22.640 -10.153 52.023 1.00 78.25 486 ASP A C 1
ATOM 3762 O O . ASP A 1 486 ? -23.736 -10.351 52.549 1.00 78.25 486 ASP A O 1
ATOM 3766 N N . GLU A 1 487 ? -21.522 -10.699 52.517 1.00 72.69 487 GLU A N 1
ATOM 3767 C CA . GLU A 1 487 ? -21.457 -11.505 53.751 1.00 72.69 487 GLU A CA 1
ATOM 3768 C C . GLU A 1 487 ? -21.348 -10.651 55.037 1.00 72.69 487 GLU A C 1
ATOM 3770 O O . GLU A 1 487 ? -21.797 -11.071 56.105 1.00 72.69 487 GLU A O 1
ATOM 3775 N N . GLN A 1 488 ? -20.838 -9.416 54.952 1.00 60.50 488 GLN A N 1
ATOM 3776 C CA . GLN A 1 488 ? -20.726 -8.479 56.085 1.00 60.50 488 GLN A CA 1
ATOM 3777 C C . GLN A 1 488 ? -22.031 -7.865 56.671 1.00 60.50 488 GLN A C 1
ATOM 3779 O O . GLN A 1 488 ? -21.968 -7.381 57.806 1.00 60.50 488 GLN A O 1
ATOM 3784 N N . PRO A 1 489 ? -23.230 -7.881 56.042 1.00 52.50 489 PRO A N 1
ATOM 3785 C CA . PRO A 1 489 ? -24.434 -7.273 56.622 1.00 52.50 489 PRO A CA 1
ATOM 3786 C C . PRO A 1 489 ? -25.067 -8.029 57.806 1.00 52.50 489 PRO A C 1
ATOM 3788 O O . PRO A 1 489 ? -26.054 -7.537 58.353 1.00 52.50 489 PRO A O 1
ATOM 3791 N N . GLN A 1 490 ? -24.570 -9.205 58.216 1.00 45.78 490 GLN A N 1
ATOM 3792 C CA . GLN A 1 490 ? -25.243 -10.026 59.241 1.00 45.78 490 GLN A CA 1
ATOM 3793 C C . GLN A 1 490 ? -24.650 -9.982 60.659 1.00 45.78 490 GLN A C 1
ATOM 3795 O O . GLN A 1 490 ? -25.340 -10.396 61.589 1.00 45.78 490 GLN A O 1
ATOM 3800 N N . GLU A 1 491 ? -23.454 -9.428 60.890 1.00 45.44 491 GLU A N 1
ATOM 3801 C CA . GLU A 1 491 ? -22.853 -9.449 62.241 1.00 45.44 491 GLU A CA 1
ATOM 3802 C C . GLU A 1 491 ? -23.129 -8.206 63.110 1.00 45.44 491 GLU A C 1
ATOM 3804 O O . GLU A 1 491 ? -22.911 -8.256 64.317 1.00 45.44 491 GLU A O 1
ATOM 3809 N N . MET A 1 492 ? -23.684 -7.113 62.567 1.00 43.59 492 MET A N 1
ATOM 3810 C CA . MET A 1 492 ? -24.007 -5.912 63.369 1.00 43.59 492 MET A CA 1
ATOM 3811 C C . MET A 1 492 ? -25.461 -5.822 63.864 1.00 43.59 492 MET A C 1
ATOM 3813 O O . MET A 1 492 ? -25.834 -4.823 64.474 1.00 43.59 492 MET A O 1
ATOM 3817 N N . ASN A 1 493 ? -26.286 -6.849 63.642 1.00 40.56 493 ASN A N 1
ATOM 3818 C CA . ASN A 1 493 ? -27.669 -6.904 64.131 1.00 40.56 493 ASN A CA 1
ATOM 3819 C C . ASN A 1 493 ? -27.943 -8.227 64.874 1.00 40.56 493 ASN A C 1
ATOM 3821 O O . ASN A 1 493 ? -28.833 -8.998 64.521 1.00 40.56 493 ASN A O 1
ATOM 3825 N N . SER A 1 494 ? -27.185 -8.496 65.938 1.00 33.41 494 SER A N 1
ATOM 3826 C CA . SER A 1 494 ? -27.684 -9.308 67.054 1.00 33.41 494 SER A CA 1
ATOM 3827 C C . SER A 1 494 ? -27.680 -8.476 68.339 1.00 33.41 494 SER A C 1
ATOM 3829 O O . SER A 1 494 ? -26.675 -7.818 68.603 1.00 33.41 494 SER A O 1
ATOM 3831 N N . PRO A 1 495 ? -28.821 -8.430 69.057 1.00 46.66 495 PRO A N 1
ATOM 3832 C CA . PRO A 1 495 ? -29.082 -7.494 70.152 1.00 46.66 495 PRO A CA 1
ATOM 3833 C C . PRO A 1 495 ? -28.256 -7.736 71.416 1.00 46.66 495 PRO A C 1
ATOM 3835 O O . PRO A 1 495 ? -27.850 -8.897 71.659 1.00 46.66 495 PRO A O 1
#